Protein AF-A0A843DRE7-F1 (afdb_monomer)

Solvent-accessible surface area (backbone atoms only — not comparable to full-atom values): 26348 Å² total; per-residue (Å²): 127,89,85,71,52,53,59,57,54,50,52,50,54,60,69,71,45,53,73,68,54,54,69,75,36,49,69,57,53,52,53,52,49,54,48,26,52,50,50,49,53,49,52,51,52,50,53,53,47,52,52,50,51,52,51,50,53,49,55,50,49,51,53,52,48,53,53,50,50,52,52,50,51,52,52,50,53,52,49,54,51,50,53,52,51,50,52,51,50,51,52,52,50,50,55,50,51,52,51,51,52,53,50,50,51,52,51,52,53,48,52,51,50,52,52,52,50,51,54,50,50,52,49,53,51,50,52,52,50,50,51,46,53,52,52,51,51,51,52,50,51,53,49,54,52,49,51,53,51,50,52,51,52,48,54,52,50,53,54,52,53,53,56,52,55,59,57,66,70,72,77,81,82,89,76,90,88,88,87,88,81,83,88,87,79,85,85,83,82,86,84,80,80,89,90,91,88,85,72,75,78,65,54,66,58,53,57,55,55,49,54,55,48,52,51,50,52,50,52,51,50,52,52,51,54,53,51,52,51,52,51,51,50,53,50,52,51,50,54,50,49,56,50,50,53,52,51,52,52,52,53,52,51,52,51,52,54,52,50,52,52,50,53,51,50,52,52,50,54,52,51,50,50,54,50,53,49,52,50,52,52,54,48,50,53,49,55,51,52,50,51,50,52,52,53,53,50,53,52,50,54,51,51,50,51,54,49,51,54,49,50,56,51,50,52,55,52,50,53,53,50,51,54,52,50,54,51,51,52,53,52,49,54,52,52,52,51,50,52,53,50,56,50,51,54,51,46,52,52,50,36,55,50,35,72,42,40,55,58,53,50,54,52,50,50,54,52,51,25,69,73,70,75,46,49,68,50,51,79,90,70,52,94,61,79,74,82,69,82,38,39,34,50,58,95,86,24,38,35,46,40,38,64,51,62,52,85,42,74,84,41,45,83,53,36,54,62,52,50,52,54,51,51,66,55,45,52,71,55,44,73,42,88,60,29,42,43,54,35,35,38,36,32,59,71,89,52,53,89,69,50,90,74,52,66,47,81,64,89,78,37,36,33,36,54,42,34,78,92,76,108

Foldseek 3Di:
DPDDQLVNVLVVVCVPQDPVCVVPCVVVSVVSVVVSVVVNVVVVVVVVVVVVVVVVVVVVVVVVVVVVVVVVVVVVVVVVVVVVVVVVVVVVVVVVVVVVVVVVVVVVVVVVVVVVVVVVVVVVVVVVVVVVVVVVVVVVVVVVVVVVVVVVVVVVVVVVVVVVVVVVVVPPPPDDDDDDDDDDDDDDDDDDDDDDPDPPVVPVVVVVVVVVVVVVVVVVVVVVVVVVVVVVVVVVVVVVVVVVVVVVVVVVVVVVVVVVVVVVVVVVVVVVVVVVVVVVVVVVVVVVVVVVVVVVVVVVVVVVVVVVVVVVVVVVVVVVVVVVVVVVVVVVVVVVVVVVVVVVVVQVVQLVCQVCQLVVLLVLVVVVCVVVVWDWADQVRDPAPDGASTWTQDPQAIEGEHEDEANGPVCLLVVQVVVVVVFVVCCRPLVDPRHALEYEYEYAPVSVVNDPDQWDDPPSHIYGYHYSVRD

pLDDT: mean 82.07, std 14.95, range [29.81, 96.06]

Sequence (471 aa):
MNGQSPLSDLFSQISAAGFFKRLFSWKSIKETAARAEAEARNAEAVHAAEMREIAARLSEAESRLRTAELSREEALRAASAREAQETSRYQELYARYSRTADDLVRSRELLASESAEKSALSRQVMELTAGREEMQAACVALKTEAETQEAEARRFRETLALENAERMTALSRIAELSETAEKTAEELRRTRDALAAETEGRRLSAEKYASLKEEFEGLSSQYQEMRETRAVEAEQCRIAVERAESLTAEFSRAAEELQAARESLTAETEGRRIEERKYAELKAEFDERMAELSSAKEVLAAEESVREERNAEYERRVEKLNTLVEQMEADHAKAEERILCEVAEREERLSTAWQRHEKDVAESMKSLAKKHDFIRCDKDEYPNPGTPDNVFLIGGMYTIFDAKSPKNPEDLQNFPLYLKAQAEGMKKYCKHENVRKDAFLVVPASTLEVLTTFMYDLAEYTVYVITPESM

Secondary structure (DSSP, 8-state):
-----HHHHHHHHHHHS-HHHHHH-HHHHHHHHHHHHHHHHHHHHHHHHHHHHHHHHHHHHHHHHHHHHHHHHHHHHHHHHHHHHHHHHHHHHHHHHHHHHHHHHHHHHHHHHHHHHHHHHHHHHHHHHHHHHHHHHHHHHHHHHHHHHHHHHHHHHHHHHHHHHHHTTSSS-SS----------------------SSSTTHHHHHHHHHHHHHHHHHHHHHHHHHHHHHHHHHHHHHHHHHHHHHHHHHHHHHHHHHHHHHHHHHHHHHHHHHHHHHHHHHHHHHHHHHHHHHHHHHHHHHHHHHHHHHHHHHHHHHHHHHHHHHHHHHHHHHHHHHHHHHHHHHHHHHHHHHHHHHHHHHHHHHHHHHTT-EEEPTTT--SSS--SEEEEETTEEEEEEE---SSGGGGGGHHHHHHHHHHHTHHHHTSTTEEEEEEEE--GGGGGG---SEEE-SS-EEEEE-GGG-

Radius of gyration: 84.74 Å; Cα contacts (8 Å, |Δi|>4): 203; chains: 1; bounding box: 164×64×244 Å

Mean predicted aligned error: 21.44 Å

Structure (mmCIF, N/CA/C/O backbone):
data_AF-A0A843DRE7-F1
#
_entry.id   AF-A0A843DRE7-F1
#
loop_
_atom_site.group_PDB
_atom_site.id
_atom_site.type_symbol
_atom_site.label_atom_id
_atom_site.label_alt_id
_atom_site.label_comp_id
_atom_site.label_asym_id
_atom_site.label_entity_id
_atom_site.label_seq_id
_atom_site.pdbx_PDB_ins_code
_atom_site.Cartn_x
_atom_site.Cartn_y
_atom_site.Cartn_z
_atom_site.occupancy
_atom_site.B_iso_or_equiv
_atom_site.auth_seq_id
_atom_site.auth_comp_id
_atom_site.auth_asym_id
_atom_site.auth_atom_id
_atom_site.pdbx_PDB_model_num
ATOM 1 N N . MET A 1 1 ? 23.154 19.621 -40.978 1.00 40.69 1 MET A N 1
ATOM 2 C CA . MET A 1 1 ? 23.942 20.540 -41.827 1.00 40.69 1 MET A CA 1
ATOM 3 C C . MET A 1 1 ? 24.888 19.686 -42.649 1.00 40.69 1 MET A C 1
ATOM 5 O O . MET A 1 1 ? 25.556 18.849 -42.059 1.00 40.69 1 MET A O 1
ATOM 9 N N . ASN A 1 2 ? 24.878 19.814 -43.978 1.00 41.47 2 ASN A N 1
ATOM 10 C CA . ASN A 1 2 ? 25.787 19.066 -44.853 1.00 41.47 2 ASN A CA 1
ATOM 11 C C . ASN A 1 2 ? 27.231 19.443 -44.497 1.00 41.47 2 ASN A C 1
ATOM 13 O O . ASN A 1 2 ? 27.629 20.592 -44.660 1.00 41.47 2 ASN A O 1
ATOM 17 N N . GLY A 1 3 ? 27.960 18.490 -43.920 1.00 50.31 3 GLY A N 1
ATOM 18 C CA . GLY A 1 3 ? 29.259 18.690 -43.285 1.00 50.31 3 GLY A CA 1
ATOM 19 C C . GLY A 1 3 ? 30.415 18.749 -44.274 1.00 50.31 3 GLY A C 1
ATOM 20 O O . GLY A 1 3 ? 31.290 17.890 -44.239 1.00 50.31 3 GLY A O 1
ATOM 21 N N . GLN A 1 4 ? 30.441 19.753 -45.146 1.00 60.38 4 GLN A N 1
ATOM 22 C CA . GLN A 1 4 ? 31.682 20.117 -45.824 1.00 60.38 4 GLN A CA 1
ATOM 23 C C . GLN A 1 4 ? 32.403 21.165 -44.978 1.00 60.38 4 GLN A C 1
ATOM 25 O O . GLN A 1 4 ? 31.851 22.205 -44.626 1.00 60.38 4 GLN A O 1
ATOM 30 N N . SER A 1 5 ? 33.626 20.833 -44.562 1.00 72.75 5 SER A N 1
ATOM 31 C CA . SER A 1 5 ? 34.477 21.745 -43.799 1.00 72.75 5 SER A CA 1
ATOM 32 C C . SER A 1 5 ? 34.755 22.998 -44.644 1.00 72.75 5 SER A C 1
ATOM 34 O O . SER A 1 5 ? 35.104 22.844 -45.815 1.00 72.75 5 SER A O 1
ATOM 36 N N . PRO A 1 6 ? 34.702 24.220 -44.084 1.00 73.31 6 PRO A N 1
ATOM 37 C CA . PRO A 1 6 ? 35.059 25.454 -44.799 1.00 73.31 6 PRO A CA 1
ATOM 38 C C . PRO A 1 6 ? 36.449 25.386 -45.454 1.00 73.31 6 PRO A C 1
ATOM 40 O O . PRO A 1 6 ? 36.712 25.986 -46.496 1.00 73.31 6 PRO A O 1
ATOM 43 N N . LEU A 1 7 ? 37.350 24.596 -44.859 1.00 75.00 7 LEU A N 1
ATOM 44 C CA . LEU A 1 7 ? 38.666 24.305 -45.417 1.00 75.00 7 LEU A CA 1
ATOM 45 C C . LEU A 1 7 ? 38.584 23.381 -46.638 1.00 75.00 7 LEU A C 1
ATOM 47 O O . LEU A 1 7 ? 39.316 23.590 -47.599 1.00 75.00 7 LEU A O 1
ATOM 51 N N . SER A 1 8 ? 37.687 22.394 -46.636 1.00 78.88 8 SER A N 1
ATOM 52 C CA . SER A 1 8 ? 37.442 21.506 -47.781 1.00 78.88 8 SER A CA 1
ATOM 53 C C . SER A 1 8 ? 36.943 22.285 -49.002 1.00 78.88 8 SER A C 1
ATOM 55 O O . SER A 1 8 ? 37.434 22.061 -50.111 1.00 78.88 8 SER A O 1
ATOM 57 N N . ASP A 1 9 ? 36.075 23.277 -48.797 1.00 78.25 9 ASP A N 1
ATOM 58 C CA . ASP A 1 9 ? 35.589 24.156 -49.866 1.00 78.25 9 ASP A CA 1
ATOM 59 C C . ASP A 1 9 ? 36.684 25.094 -50.385 1.00 78.25 9 ASP A C 1
ATOM 61 O O . ASP A 1 9 ? 36.836 25.270 -51.597 1.00 78.25 9 ASP A O 1
ATOM 65 N N . LEU A 1 10 ? 37.511 25.647 -49.490 1.00 78.75 10 LEU A N 1
ATOM 66 C CA . LEU A 1 10 ? 38.686 26.435 -49.863 1.00 78.75 10 LEU A CA 1
ATOM 67 C C . LEU A 1 10 ? 39.677 25.607 -50.695 1.00 78.75 10 LEU A C 1
ATOM 69 O O . LEU A 1 10 ? 40.128 26.060 -51.750 1.00 78.75 10 LEU A O 1
ATOM 73 N N . PHE A 1 11 ? 40.016 24.396 -50.244 1.00 79.56 11 PHE A N 1
ATOM 74 C CA . PHE A 1 11 ? 40.925 23.502 -50.962 1.00 79.56 11 PHE A CA 1
ATOM 75 C C . PHE A 1 11 ? 40.350 23.100 -52.321 1.00 79.56 11 PHE A C 1
ATOM 77 O O . PHE A 1 11 ? 41.080 23.108 -53.316 1.00 79.56 11 PHE A O 1
ATOM 84 N N . SER A 1 12 ? 39.040 22.865 -52.399 1.00 81.25 12 SER A N 1
ATOM 85 C CA . SER A 1 12 ? 38.340 22.593 -53.654 1.00 81.25 12 SER A CA 1
ATOM 86 C C . SER A 1 12 ? 38.408 23.792 -54.612 1.00 81.25 12 SER A C 1
ATOM 88 O O . SER A 1 12 ? 38.808 23.631 -55.765 1.00 81.25 12 SER A O 1
ATOM 90 N N . GLN A 1 13 ? 38.157 25.018 -54.140 1.00 77.88 13 GLN A N 1
ATOM 91 C CA . GLN A 1 13 ? 38.256 26.240 -54.955 1.00 77.88 13 GLN A CA 1
ATOM 92 C C . GLN A 1 13 ? 39.686 26.535 -55.433 1.00 77.88 13 GLN A C 1
ATOM 94 O O . GLN A 1 13 ? 39.889 26.933 -56.584 1.00 77.88 13 GLN A O 1
ATOM 99 N N . ILE A 1 14 ? 40.691 26.324 -54.576 1.00 77.62 14 ILE A N 1
ATOM 100 C CA . ILE A 1 14 ? 42.107 26.480 -54.940 1.00 77.62 14 ILE A CA 1
ATOM 101 C C . ILE A 1 14 ? 42.508 25.423 -55.972 1.00 77.62 14 ILE A C 1
ATOM 103 O O . ILE A 1 14 ? 43.221 25.744 -56.926 1.00 77.62 14 ILE A O 1
ATOM 107 N N . SER A 1 15 ? 42.044 24.180 -55.809 1.00 78.00 15 SER A N 1
ATOM 108 C CA . SER A 1 15 ? 42.340 23.081 -56.731 1.00 78.00 15 SER A CA 1
ATOM 109 C C . SER A 1 15 ? 41.745 23.313 -58.127 1.00 78.00 15 SER A C 1
ATOM 111 O O . SER A 1 15 ? 42.427 23.041 -59.118 1.00 78.00 15 SER A O 1
ATOM 113 N N . ALA A 1 16 ? 40.556 23.924 -58.202 1.00 80.62 16 ALA A N 1
ATOM 114 C CA . ALA A 1 16 ? 39.829 24.222 -59.437 1.00 80.62 16 ALA A CA 1
ATOM 115 C C . ALA A 1 16 ? 40.305 25.493 -60.177 1.00 80.62 16 ALA A C 1
ATOM 117 O O . ALA A 1 16 ? 40.002 25.683 -61.355 1.00 80.62 16 ALA A O 1
ATOM 118 N N . ALA A 1 17 ? 41.055 26.393 -59.531 1.00 76.50 17 ALA A N 1
ATOM 119 C CA . ALA A 1 17 ? 41.564 27.603 -60.183 1.00 76.50 17 ALA A CA 1
ATOM 120 C C . ALA A 1 17 ? 42.747 27.286 -61.128 1.00 76.50 17 ALA A C 1
ATOM 122 O O . ALA A 1 17 ? 43.699 26.634 -60.729 1.00 76.50 17 ALA A O 1
ATOM 123 N N . GLY A 1 18 ? 42.771 27.759 -62.378 1.00 77.06 18 GLY A N 1
ATOM 124 C CA . GLY A 1 18 ? 43.922 27.545 -63.285 1.00 77.06 18 GLY A CA 1
ATOM 125 C C . GLY A 1 18 ? 45.233 28.217 -62.819 1.00 77.06 18 GLY A C 1
ATOM 126 O O . GLY A 1 18 ? 45.206 29.106 -61.969 1.00 77.06 18 GLY A O 1
ATOM 127 N N . PHE A 1 19 ? 46.385 27.833 -63.394 1.00 72.50 19 PHE A N 1
ATOM 128 C CA . PHE A 1 19 ? 47.730 28.327 -63.019 1.00 72.50 19 PHE A CA 1
ATOM 129 C C . PHE A 1 19 ? 47.825 29.863 -62.950 1.00 72.50 19 PHE A C 1
ATOM 131 O O . PHE A 1 19 ? 48.204 30.415 -61.919 1.00 72.50 19 PHE A O 1
ATOM 138 N N . PHE A 1 20 ? 47.383 30.571 -63.993 1.00 66.19 20 PHE A N 1
ATOM 139 C CA . PHE A 1 20 ? 47.401 32.040 -64.025 1.00 66.19 20 PHE A CA 1
ATOM 140 C C . PHE A 1 20 ? 46.441 32.676 -63.009 1.00 66.19 20 PHE A C 1
ATOM 142 O O . PHE A 1 20 ? 46.757 33.703 -62.411 1.00 66.19 20 PHE A O 1
ATOM 149 N N . LYS A 1 21 ? 45.295 32.038 -62.739 1.00 68.69 21 LYS A N 1
ATOM 150 C CA . LYS A 1 21 ? 44.348 32.496 -61.714 1.00 68.69 21 LYS A CA 1
ATOM 151 C C . LYS A 1 21 ? 44.947 32.314 -60.317 1.00 68.69 21 LYS A C 1
ATOM 153 O O . LYS A 1 21 ? 44.803 33.205 -59.491 1.00 68.69 21 LYS A O 1
ATOM 158 N N . ARG A 1 22 ? 45.703 31.245 -60.057 1.00 68.81 22 ARG A N 1
ATOM 159 C CA . ARG A 1 22 ? 46.454 31.084 -58.798 1.00 68.81 22 ARG A CA 1
ATOM 160 C C . ARG A 1 22 ? 47.589 32.108 -58.657 1.00 68.81 22 ARG A C 1
ATOM 162 O O . ARG A 1 22 ? 47.762 32.650 -57.569 1.00 68.81 22 ARG A O 1
ATOM 169 N N . LEU A 1 23 ? 48.298 32.425 -59.747 1.00 68.56 23 LEU A N 1
ATOM 170 C CA . LEU A 1 23 ? 49.434 33.359 -59.743 1.00 68.56 23 LEU A CA 1
ATOM 171 C C . LEU A 1 23 ? 49.019 34.822 -59.490 1.00 68.56 23 LEU A C 1
ATOM 173 O O . LEU A 1 23 ? 49.674 35.525 -58.726 1.00 68.56 23 LEU A O 1
ATOM 177 N N . PHE A 1 24 ? 47.919 35.278 -60.103 1.00 67.12 24 PHE A N 1
ATOM 178 C CA . PHE A 1 24 ? 47.483 36.683 -60.039 1.00 67.12 24 PHE A CA 1
ATOM 179 C C . PHE A 1 24 ? 46.348 36.954 -59.039 1.00 67.12 24 PHE A C 1
ATOM 181 O O . PHE A 1 24 ? 46.117 38.106 -58.677 1.00 67.12 24 PHE A O 1
ATOM 188 N N . SER A 1 25 ? 45.673 35.918 -58.529 1.00 74.88 25 SER A N 1
ATOM 189 C CA . SER A 1 25 ? 44.583 36.063 -57.541 1.00 74.88 25 SER A CA 1
ATOM 190 C C . SER A 1 25 ? 45.032 35.766 -56.110 1.00 74.88 25 SER A C 1
ATOM 192 O O . SER A 1 25 ? 44.192 35.509 -55.251 1.00 74.88 25 SER A O 1
ATOM 194 N N . TRP A 1 26 ? 46.338 35.804 -55.823 1.00 76.44 26 TRP A N 1
ATOM 195 C CA . TRP A 1 26 ? 46.890 35.477 -54.501 1.00 76.44 26 TRP A CA 1
ATOM 196 C C . TRP A 1 26 ? 46.241 36.275 -53.363 1.00 76.44 26 TRP A C 1
ATOM 198 O O . TRP A 1 26 ? 45.973 35.738 -52.291 1.00 76.44 26 TRP A O 1
ATOM 208 N N . LYS A 1 27 ? 45.898 37.544 -53.620 1.00 79.38 27 LYS A N 1
ATOM 209 C CA . LYS A 1 27 ? 45.157 38.383 -52.672 1.00 79.38 27 LYS A CA 1
ATOM 210 C C . LYS A 1 27 ? 43.762 37.818 -52.366 1.00 79.38 27 LYS A C 1
ATOM 212 O O . LYS A 1 27 ? 43.400 37.714 -51.201 1.00 79.38 27 LYS A O 1
ATOM 217 N N . SER A 1 28 ? 43.028 37.380 -53.391 1.00 79.69 28 SER A N 1
ATOM 218 C CA . SER A 1 28 ? 41.707 36.758 -53.234 1.00 79.69 28 SER A CA 1
ATOM 219 C C . SER A 1 28 ? 41.796 35.406 -52.528 1.00 79.69 28 SER A C 1
ATOM 221 O O . SER A 1 28 ? 40.985 35.148 -51.652 1.00 79.69 28 SER A O 1
ATOM 223 N N . ILE A 1 29 ? 42.793 34.574 -52.843 1.00 81.00 29 ILE A N 1
ATOM 224 C CA . ILE A 1 29 ? 42.997 33.284 -52.164 1.00 81.00 29 ILE A CA 1
ATOM 225 C C . ILE A 1 29 ? 43.317 33.505 -50.681 1.00 81.00 29 ILE A C 1
ATOM 227 O O . ILE A 1 29 ? 42.772 32.810 -49.830 1.00 81.00 29 ILE A O 1
ATOM 231 N N . LYS A 1 30 ? 44.145 34.505 -50.357 1.00 82.94 30 LYS A N 1
ATOM 232 C CA . LYS A 1 30 ? 44.465 34.870 -48.972 1.00 82.94 30 LYS A CA 1
ATOM 233 C C . LYS A 1 30 ? 43.234 35.371 -48.209 1.00 82.94 30 LYS A C 1
ATOM 235 O O . LYS A 1 30 ? 43.061 35.025 -47.047 1.00 82.94 30 LYS A O 1
ATOM 240 N N . GLU A 1 31 ? 42.371 36.151 -48.858 1.00 83.88 31 GLU A N 1
ATOM 241 C CA . GLU A 1 31 ? 41.104 36.610 -48.276 1.00 83.88 31 GLU A CA 1
ATOM 242 C C . GLU A 1 31 ? 40.096 35.466 -48.079 1.00 83.88 31 GLU A C 1
ATOM 244 O O . GLU A 1 31 ? 39.418 35.436 -47.053 1.00 83.88 31 GLU A O 1
ATOM 249 N N . THR A 1 32 ? 40.002 34.515 -49.014 1.00 82.75 32 THR A N 1
ATOM 250 C CA . THR A 1 32 ? 39.145 33.326 -48.861 1.00 82.75 32 THR A CA 1
ATOM 251 C C . THR A 1 32 ? 39.691 32.387 -47.784 1.00 82.75 32 THR A C 1
ATOM 253 O O . THR A 1 32 ? 38.917 31.866 -46.991 1.00 82.75 32 THR A O 1
ATOM 256 N N . ALA A 1 33 ? 41.014 32.222 -47.686 1.00 81.50 33 ALA A N 1
ATOM 257 C CA . ALA A 1 33 ? 41.645 31.430 -46.632 1.00 81.50 33 ALA A CA 1
ATOM 258 C C . ALA A 1 33 ? 41.428 32.042 -45.244 1.00 81.50 33 ALA A C 1
ATOM 260 O O . ALA A 1 33 ? 41.051 31.334 -44.317 1.00 81.50 33 ALA A O 1
ATOM 261 N N . ALA A 1 34 ? 41.577 33.364 -45.116 1.00 84.00 34 ALA A N 1
ATOM 262 C CA . ALA A 1 34 ? 41.282 34.070 -43.872 1.00 84.00 34 ALA A CA 1
ATOM 263 C C . ALA A 1 34 ? 39.797 33.958 -43.478 1.00 84.00 34 ALA A C 1
ATOM 265 O O . ALA A 1 34 ? 39.488 33.847 -42.294 1.00 84.00 34 ALA A O 1
ATOM 266 N N . ARG A 1 35 ? 38.876 33.950 -44.456 1.00 85.12 35 ARG A N 1
ATOM 267 C CA . ARG A 1 35 ? 37.446 33.695 -44.214 1.00 85.12 35 ARG A CA 1
ATOM 268 C C . ARG A 1 35 ? 37.181 32.264 -43.756 1.00 85.12 35 ARG A C 1
ATOM 270 O O . ARG A 1 35 ? 36.527 32.094 -42.738 1.00 85.12 35 ARG A O 1
ATOM 277 N N . ALA A 1 36 ? 37.742 31.264 -44.431 1.00 83.19 36 ALA A N 1
ATOM 278 C CA . ALA A 1 36 ? 37.592 29.862 -44.043 1.00 83.19 36 ALA A CA 1
ATOM 279 C C . ALA A 1 36 ? 38.189 29.576 -42.651 1.00 83.19 36 ALA A C 1
ATOM 281 O O . ALA A 1 36 ? 37.601 28.838 -41.867 1.00 83.19 36 ALA A O 1
ATOM 282 N N . GLU A 1 37 ? 39.324 30.194 -42.306 1.00 84.75 37 GLU A N 1
ATOM 283 C CA . GLU A 1 37 ? 39.921 30.108 -40.966 1.00 84.75 37 GLU A CA 1
ATOM 284 C C . GLU A 1 37 ? 39.039 30.786 -39.905 1.00 84.75 37 GLU A C 1
ATOM 286 O O . GLU A 1 37 ? 38.864 30.251 -38.810 1.00 84.75 37 GLU A O 1
ATOM 291 N N . ALA A 1 38 ? 38.450 31.945 -40.218 1.00 85.56 38 ALA A N 1
ATOM 292 C CA . ALA A 1 38 ? 37.508 32.618 -39.328 1.00 85.56 38 ALA A CA 1
ATOM 293 C C . ALA A 1 38 ? 36.217 31.805 -39.133 1.00 85.56 38 ALA A C 1
ATOM 295 O O . ALA A 1 38 ? 35.729 31.703 -38.010 1.00 85.56 38 ALA A O 1
ATOM 296 N N . GLU A 1 39 ? 35.692 31.189 -40.193 1.00 87.19 39 GLU A N 1
ATOM 297 C CA . GLU A 1 39 ? 34.522 30.307 -40.146 1.00 87.19 39 GLU A CA 1
ATOM 298 C C . GLU A 1 39 ? 34.804 29.027 -39.356 1.00 87.19 39 GLU A C 1
ATOM 300 O O . GLU A 1 39 ? 33.990 28.651 -38.517 1.00 87.19 39 GLU A O 1
ATOM 305 N N . ALA A 1 40 ? 35.972 28.404 -39.540 1.00 83.44 40 ALA A N 1
ATOM 306 C CA . ALA A 1 40 ? 36.390 27.239 -38.763 1.00 83.44 40 ALA A CA 1
ATOM 307 C C . ALA A 1 40 ? 36.541 27.574 -37.270 1.00 83.44 40 ALA A C 1
ATOM 309 O O . ALA A 1 40 ? 35.986 26.874 -36.428 1.00 83.44 40 ALA A O 1
ATOM 310 N N . ARG A 1 41 ? 37.198 28.694 -36.932 1.00 87.06 41 ARG A N 1
ATOM 311 C CA . ARG A 1 41 ? 37.290 29.168 -35.538 1.00 87.06 41 ARG A CA 1
ATOM 312 C C . ARG A 1 41 ? 35.925 29.486 -34.939 1.00 87.06 41 ARG A C 1
ATOM 314 O O . ARG A 1 41 ? 35.706 29.235 -33.758 1.00 87.06 41 ARG A O 1
ATOM 321 N N . ASN A 1 42 ? 35.013 30.048 -35.729 1.00 88.19 42 ASN A N 1
ATOM 322 C CA . ASN A 1 42 ? 33.659 30.330 -35.269 1.00 88.19 42 ASN A CA 1
ATOM 323 C C . ASN A 1 42 ? 32.874 29.030 -35.035 1.00 88.19 42 ASN A C 1
ATOM 325 O O . ASN A 1 42 ? 32.217 28.898 -34.009 1.00 88.19 42 ASN A O 1
ATOM 329 N N . ALA A 1 43 ? 32.997 28.042 -35.925 1.00 85.81 43 ALA A N 1
ATOM 330 C CA . ALA A 1 43 ? 32.388 26.724 -35.756 1.00 85.81 43 ALA A CA 1
ATOM 331 C C . ALA A 1 43 ? 32.937 25.990 -34.519 1.00 85.81 43 ALA A C 1
ATOM 333 O O . ALA A 1 43 ? 32.161 25.445 -33.738 1.00 85.81 43 ALA A O 1
ATOM 334 N N . GLU A 1 44 ? 34.251 26.042 -34.281 1.00 86.69 44 GLU A N 1
ATOM 335 C CA . GLU A 1 44 ? 34.872 25.516 -33.058 1.00 86.69 44 GLU A CA 1
ATOM 336 C C . GLU A 1 44 ? 34.375 26.246 -31.805 1.00 86.69 44 GLU A C 1
ATOM 338 O O . GLU A 1 44 ? 34.090 25.608 -30.794 1.00 86.69 44 GLU A O 1
ATOM 343 N N . ALA A 1 45 ? 34.231 27.573 -31.857 1.00 89.25 45 ALA A N 1
ATOM 344 C CA . ALA A 1 45 ? 33.708 28.355 -30.742 1.00 89.25 45 ALA A CA 1
ATOM 345 C C . ALA A 1 45 ? 32.237 28.025 -30.439 1.00 89.25 45 ALA A C 1
ATOM 347 O O . ALA A 1 45 ? 31.877 27.915 -29.266 1.00 89.25 45 ALA A O 1
ATOM 348 N N . VAL A 1 46 ? 31.411 27.827 -31.474 1.00 89.19 46 VAL A N 1
ATOM 349 C CA . VAL A 1 46 ? 30.009 27.400 -31.348 1.00 89.19 46 VAL A CA 1
ATOM 350 C C . VAL A 1 46 ? 29.935 25.996 -30.756 1.00 89.19 46 VAL A C 1
ATOM 352 O O . VAL A 1 46 ? 29.291 25.817 -29.729 1.00 89.19 46 VAL A O 1
ATOM 355 N N . HIS A 1 47 ? 30.674 25.030 -31.302 1.00 88.19 47 HIS A N 1
ATOM 356 C CA . HIS A 1 47 ? 30.703 23.667 -30.769 1.00 88.19 47 HIS A CA 1
ATOM 357 C C . HIS A 1 47 ? 31.238 23.632 -29.326 1.00 88.19 47 HIS A C 1
ATOM 359 O O . HIS A 1 47 ? 30.732 22.905 -28.473 1.00 88.19 47 HIS A O 1
ATOM 365 N N . ALA A 1 48 ? 32.253 24.436 -29.000 1.00 91.00 48 ALA A N 1
ATOM 366 C CA . ALA A 1 48 ? 32.753 24.551 -27.632 1.00 91.00 48 ALA A CA 1
ATOM 367 C C . ALA A 1 48 ? 31.719 25.184 -26.686 1.00 91.00 48 ALA A C 1
ATOM 369 O O . ALA A 1 48 ? 31.665 24.812 -25.513 1.00 91.00 48 ALA A O 1
ATOM 370 N N . ALA A 1 49 ? 30.908 26.131 -27.164 1.00 91.62 49 ALA A N 1
ATOM 371 C CA . ALA A 1 49 ? 29.809 26.705 -26.393 1.00 91.62 49 ALA A CA 1
ATOM 372 C C . ALA A 1 49 ? 28.688 25.680 -26.164 1.00 91.62 49 ALA A C 1
ATOM 374 O O . ALA A 1 49 ? 28.254 25.521 -25.025 1.00 91.62 49 ALA A O 1
ATOM 375 N N . GLU A 1 50 ? 28.301 24.926 -27.195 1.00 92.00 50 GLU A N 1
ATOM 376 C CA . GLU A 1 50 ? 27.318 23.840 -27.099 1.00 92.00 50 GLU A CA 1
ATOM 377 C C . GLU A 1 50 ? 27.776 22.752 -26.120 1.00 92.00 50 GLU A C 1
ATOM 379 O O . GLU A 1 50 ? 27.022 22.354 -25.235 1.00 92.00 50 GLU A O 1
ATOM 384 N N . MET A 1 51 ? 29.043 22.329 -26.187 1.00 90.62 51 MET A N 1
ATOM 385 C CA . MET A 1 51 ? 29.597 21.349 -25.245 1.00 90.62 51 MET A CA 1
ATOM 386 C C . MET A 1 51 ? 29.615 21.866 -23.802 1.00 90.62 51 MET A C 1
ATOM 388 O O . MET A 1 51 ? 29.345 21.101 -22.875 1.00 90.62 51 MET A O 1
ATOM 392 N N . ARG A 1 52 ? 29.895 23.160 -23.587 1.00 94.00 52 ARG A N 1
ATOM 393 C CA . ARG A 1 52 ? 29.791 23.775 -22.251 1.00 94.00 52 ARG A CA 1
ATOM 394 C C . ARG A 1 52 ? 28.348 23.817 -21.760 1.00 94.00 52 ARG A C 1
ATOM 396 O O . ARG A 1 52 ? 28.116 23.568 -20.581 1.00 94.00 52 ARG A O 1
ATOM 403 N N . GLU A 1 53 ? 27.393 24.113 -22.636 1.00 93.88 53 GLU A N 1
ATOM 404 C CA . GLU A 1 53 ? 25.972 24.120 -22.291 1.00 93.88 53 GLU A CA 1
ATOM 405 C C . GLU A 1 53 ? 25.473 22.714 -21.938 1.00 93.88 53 GLU A C 1
ATOM 407 O O . GLU A 1 53 ? 24.806 22.537 -20.919 1.00 93.88 53 GLU A O 1
ATOM 412 N N . ILE A 1 54 ? 25.848 21.700 -22.721 1.00 91.44 54 ILE A N 1
ATOM 413 C CA . ILE A 1 54 ? 25.532 20.297 -22.430 1.00 91.44 54 ILE A CA 1
ATOM 414 C C . ILE A 1 54 ? 26.138 19.888 -21.085 1.00 91.44 54 ILE A C 1
ATOM 416 O O . ILE A 1 54 ? 25.428 19.337 -20.247 1.00 91.44 54 ILE A O 1
ATOM 420 N N . ALA A 1 55 ? 27.410 20.210 -20.833 1.00 92.56 55 ALA A N 1
ATOM 421 C CA . ALA A 1 55 ? 28.059 19.917 -19.555 1.00 92.56 55 ALA A CA 1
ATOM 422 C C . ALA A 1 55 ? 27.366 20.618 -18.371 1.00 92.56 55 ALA A C 1
ATOM 424 O O . ALA A 1 55 ? 27.199 20.016 -17.310 1.00 92.56 55 ALA A O 1
ATOM 425 N N . ALA A 1 56 ? 26.915 21.864 -18.550 1.00 93.81 56 ALA A N 1
ATOM 426 C CA . ALA A 1 56 ? 26.162 22.593 -17.531 1.00 93.81 56 ALA A CA 1
ATOM 427 C C . ALA A 1 56 ? 24.803 21.936 -17.244 1.00 93.81 56 ALA A C 1
ATOM 429 O O . ALA A 1 56 ? 24.462 21.728 -16.080 1.00 93.81 56 ALA A O 1
ATOM 430 N N . ARG A 1 57 ? 24.061 21.539 -18.287 1.00 94.12 57 ARG A N 1
ATOM 431 C CA . ARG A 1 57 ? 22.786 20.815 -18.146 1.00 94.12 57 ARG A CA 1
ATOM 432 C C . ARG A 1 57 ? 22.967 19.465 -17.455 1.00 94.12 57 ARG A C 1
ATOM 434 O O . ARG A 1 57 ? 22.127 19.081 -16.647 1.00 94.12 57 ARG A O 1
ATOM 441 N N . LEU A 1 58 ? 24.057 18.759 -17.751 1.00 92.69 58 LEU A N 1
ATOM 442 C CA . LEU A 1 58 ? 24.360 17.461 -17.150 1.00 92.69 58 LEU A CA 1
ATOM 443 C C . LEU A 1 58 ? 24.698 17.608 -15.659 1.00 92.69 58 LEU A C 1
ATOM 445 O O . LEU A 1 58 ? 24.129 16.903 -14.833 1.00 92.69 58 LEU A O 1
ATOM 449 N N . SER A 1 59 ? 25.515 18.605 -15.305 1.00 94.38 59 SER A N 1
ATOM 450 C CA . SER A 1 59 ? 25.806 18.969 -13.910 1.00 94.38 59 SER A CA 1
ATOM 451 C C . SER A 1 59 ? 24.541 19.368 -13.133 1.00 94.38 59 SER A C 1
ATOM 453 O O . SER A 1 59 ? 24.322 18.936 -11.999 1.00 94.38 59 SER A O 1
ATOM 455 N N . GLU A 1 60 ? 23.647 20.141 -13.757 1.00 94.81 60 GLU A N 1
ATOM 456 C CA . GLU A 1 60 ? 22.364 20.492 -13.151 1.00 94.81 60 GLU A CA 1
ATOM 457 C C . GLU A 1 60 ? 21.480 19.253 -12.938 1.00 94.81 60 GLU A C 1
ATOM 459 O O . GLU A 1 60 ? 20.923 19.078 -11.851 1.00 94.81 60 GLU A O 1
ATOM 464 N N . ALA A 1 61 ? 21.386 18.365 -13.931 1.00 90.88 61 ALA A N 1
ATOM 465 C CA . ALA A 1 61 ? 20.633 17.120 -13.826 1.00 90.88 61 ALA A CA 1
ATOM 466 C C . ALA A 1 61 ? 21.174 16.212 -12.709 1.00 90.88 61 ALA A C 1
ATOM 468 O O . ALA A 1 61 ? 20.387 15.690 -11.919 1.00 90.88 61 ALA A O 1
ATOM 469 N N . GLU A 1 62 ? 22.497 16.089 -12.574 1.00 93.81 62 GLU A N 1
ATOM 470 C CA . GLU A 1 62 ? 23.131 15.355 -11.473 1.00 93.81 62 GLU A CA 1
ATOM 471 C C . GLU A 1 62 ? 22.794 15.961 -10.106 1.00 93.81 62 GLU A C 1
ATOM 473 O O . GLU A 1 62 ? 22.491 15.233 -9.160 1.00 93.81 62 GLU A O 1
ATOM 478 N N . SER A 1 63 ? 22.791 17.292 -9.985 1.00 94.25 63 SER A N 1
ATOM 479 C CA . SER A 1 63 ? 22.416 17.961 -8.731 1.00 94.25 63 SER A CA 1
ATOM 480 C C . SER A 1 63 ? 20.950 17.701 -8.350 1.00 94.25 63 SER A C 1
ATOM 482 O O . SER A 1 63 ? 20.634 17.432 -7.185 1.00 94.25 63 SER A O 1
ATOM 484 N N . ARG A 1 64 ? 20.047 17.698 -9.340 1.00 93.81 64 ARG A N 1
ATOM 485 C CA . ARG A 1 64 ? 18.625 17.376 -9.152 1.00 93.81 64 ARG A CA 1
ATOM 486 C C . ARG A 1 64 ? 18.433 15.912 -8.775 1.00 93.81 64 ARG A C 1
ATOM 488 O O . ARG A 1 64 ? 17.630 15.615 -7.898 1.00 93.81 64 ARG A O 1
ATOM 495 N N . LEU A 1 65 ? 19.197 15.007 -9.382 1.00 92.00 65 LEU A N 1
ATOM 496 C CA . LEU A 1 65 ? 19.154 13.591 -9.035 1.00 92.00 65 LEU A CA 1
ATOM 497 C C . LEU A 1 65 ? 19.611 13.361 -7.590 1.00 92.00 65 LEU A C 1
ATOM 499 O O . LEU A 1 65 ? 18.888 12.733 -6.825 1.00 92.00 65 LEU A O 1
ATOM 503 N N . ARG A 1 66 ? 20.736 13.956 -7.172 1.00 94.00 66 ARG A N 1
ATOM 504 C CA . ARG A 1 66 ? 21.240 13.831 -5.790 1.00 94.00 66 ARG A CA 1
ATOM 505 C C . ARG A 1 66 ? 20.259 14.368 -4.749 1.00 94.00 66 ARG A C 1
ATOM 507 O O . ARG A 1 66 ? 20.079 13.769 -3.693 1.00 94.00 66 ARG A O 1
ATOM 514 N N . THR A 1 67 ? 19.617 15.501 -5.031 1.00 93.50 67 THR A N 1
ATOM 515 C CA . THR A 1 67 ? 18.598 16.073 -4.132 1.00 93.50 67 THR A CA 1
ATOM 516 C C . THR A 1 67 ? 17.332 15.214 -4.085 1.00 93.50 67 THR A C 1
ATOM 518 O O . THR A 1 67 ? 16.776 15.003 -3.006 1.00 93.50 67 THR A O 1
ATOM 521 N N . ALA A 1 68 ? 16.915 14.641 -5.217 1.00 90.31 68 ALA A N 1
ATOM 522 C CA . ALA A 1 68 ? 15.826 13.670 -5.265 1.00 90.31 68 ALA A CA 1
ATOM 523 C C . ALA A 1 68 ? 16.159 12.389 -4.476 1.00 90.31 68 ALA A C 1
ATOM 525 O O . ALA A 1 68 ? 15.319 11.913 -3.717 1.00 90.31 68 ALA A O 1
ATOM 526 N N . GLU A 1 69 ? 17.382 11.866 -4.579 1.00 91.94 69 GLU A N 1
ATOM 527 C CA . GLU A 1 69 ? 17.839 10.693 -3.821 1.00 91.94 69 GLU A CA 1
ATOM 528 C C . GLU A 1 69 ? 17.850 10.949 -2.311 1.00 91.94 69 GLU A C 1
ATOM 530 O O . GLU A 1 69 ? 17.306 10.147 -1.552 1.00 91.94 69 GLU A O 1
ATOM 535 N N . LEU A 1 70 ? 18.372 12.102 -1.877 1.00 94.06 70 LEU A N 1
ATOM 536 C CA . LEU A 1 70 ? 18.340 12.520 -0.471 1.00 94.06 70 LEU A CA 1
ATOM 537 C C . LEU A 1 70 ? 16.905 12.616 0.061 1.00 94.06 70 LEU A C 1
ATOM 539 O O . LEU A 1 70 ? 16.595 12.034 1.099 1.00 94.06 70 LEU A O 1
ATOM 543 N N . SER A 1 71 ? 16.005 13.280 -0.673 1.00 91.12 71 SER A N 1
ATOM 544 C CA . SER A 1 71 ? 14.598 13.382 -0.256 1.00 91.12 71 SER A CA 1
ATOM 545 C C . SER A 1 71 ? 13.892 12.021 -0.222 1.00 91.12 71 SER A C 1
ATOM 547 O O . SER A 1 71 ? 13.077 11.765 0.666 1.00 91.12 71 SER A O 1
ATOM 549 N N . ARG A 1 72 ? 14.236 11.108 -1.141 1.00 91.75 72 ARG A N 1
ATOM 550 C CA . ARG A 1 72 ? 13.734 9.731 -1.139 1.00 91.75 72 ARG A CA 1
ATOM 551 C C . ARG A 1 72 ? 14.222 8.962 0.086 1.00 91.75 72 ARG A C 1
ATOM 553 O O . ARG A 1 72 ? 13.416 8.268 0.701 1.00 91.75 72 ARG A O 1
ATOM 560 N N . GLU A 1 73 ? 15.498 9.068 0.452 1.00 91.81 73 GLU A N 1
ATOM 561 C CA . GLU A 1 73 ? 16.028 8.435 1.667 1.00 91.81 73 GLU A CA 1
ATOM 562 C C . GLU A 1 73 ? 15.357 8.968 2.934 1.00 91.81 73 GLU A C 1
ATOM 564 O O . GLU A 1 73 ? 14.993 8.189 3.816 1.00 91.81 73 GLU A O 1
ATOM 569 N N . GLU A 1 74 ? 15.164 10.283 3.028 1.00 92.69 74 GLU A N 1
ATOM 570 C CA . GLU A 1 74 ? 14.464 10.909 4.151 1.00 92.69 74 GLU A CA 1
ATOM 571 C C . GLU A 1 74 ? 13.011 10.434 4.246 1.00 92.69 74 GLU A C 1
ATOM 573 O O . GLU A 1 74 ? 12.555 10.074 5.334 1.00 92.69 74 GLU A O 1
ATOM 578 N N . ALA A 1 75 ? 12.305 10.346 3.115 1.00 90.69 75 ALA A N 1
ATOM 579 C CA . ALA A 1 75 ? 10.953 9.798 3.063 1.00 90.69 75 ALA A CA 1
ATOM 580 C C . ALA A 1 75 ? 10.910 8.328 3.511 1.00 90.69 75 ALA A C 1
ATOM 582 O O . ALA A 1 75 ? 10.005 7.938 4.249 1.00 90.69 75 ALA A O 1
ATOM 583 N N . LEU A 1 76 ? 11.906 7.522 3.126 1.00 90.50 76 LEU A N 1
ATOM 584 C CA . LEU A 1 76 ? 12.009 6.116 3.525 1.00 90.50 76 LEU A CA 1
ATOM 585 C C . LEU A 1 76 ? 12.281 5.969 5.029 1.00 90.50 76 LEU A C 1
ATOM 587 O O . LEU A 1 76 ? 11.621 5.175 5.700 1.00 90.50 76 LEU A O 1
ATOM 591 N N . ARG A 1 77 ? 13.192 6.780 5.586 1.00 91.56 77 ARG A N 1
ATOM 592 C CA . ARG A 1 77 ? 13.436 6.830 7.037 1.00 91.56 77 ARG A CA 1
ATOM 593 C C . ARG A 1 77 ? 12.173 7.252 7.787 1.00 91.56 77 ARG A C 1
ATOM 595 O O . ARG A 1 77 ? 11.801 6.598 8.759 1.00 91.56 77 ARG A O 1
ATOM 602 N N . ALA A 1 78 ? 11.471 8.281 7.312 1.00 90.06 78 ALA A N 1
ATOM 603 C CA . ALA A 1 78 ? 10.219 8.735 7.912 1.00 90.06 78 ALA A CA 1
ATOM 604 C C . ALA A 1 78 ? 9.119 7.660 7.860 1.00 90.06 78 ALA A C 1
ATOM 606 O O . ALA A 1 78 ? 8.401 7.480 8.843 1.00 90.06 78 ALA A O 1
ATOM 607 N N . ALA A 1 79 ? 9.008 6.918 6.755 1.00 88.25 79 ALA A N 1
ATOM 608 C CA . ALA A 1 79 ? 8.075 5.800 6.630 1.00 88.25 79 ALA A CA 1
ATOM 609 C C . ALA A 1 79 ? 8.398 4.679 7.632 1.00 88.25 79 ALA A C 1
ATOM 611 O O . ALA A 1 79 ? 7.518 4.283 8.391 1.00 88.25 79 ALA A O 1
ATOM 612 N N . SER A 1 80 ? 9.666 4.258 7.728 1.00 89.12 80 SER A N 1
ATOM 613 C CA . SER A 1 80 ? 10.082 3.236 8.703 1.00 89.12 80 SER A CA 1
ATOM 614 C C . SER A 1 80 ? 9.845 3.662 10.158 1.00 89.12 80 SER A C 1
ATOM 616 O O . SER A 1 80 ? 9.465 2.849 10.996 1.00 89.12 80 SER A O 1
ATOM 618 N N . ALA A 1 81 ? 10.009 4.954 10.467 1.00 90.62 81 ALA A N 1
ATOM 619 C CA . ALA A 1 81 ? 9.751 5.483 11.802 1.00 90.62 81 ALA A CA 1
ATOM 620 C C . ALA A 1 81 ? 8.253 5.451 12.148 1.00 90.62 81 ALA A C 1
ATOM 622 O O . ALA A 1 81 ? 7.894 5.118 13.278 1.00 90.62 81 ALA A O 1
ATOM 623 N N . ARG A 1 82 ? 7.376 5.754 11.179 1.00 89.69 82 ARG A N 1
ATOM 624 C CA . ARG A 1 82 ? 5.917 5.637 11.348 1.00 89.69 82 ARG A CA 1
ATOM 625 C C . ARG A 1 82 ? 5.496 4.189 11.570 1.00 89.69 82 ARG A C 1
ATOM 627 O O . ARG A 1 82 ? 4.727 3.928 12.486 1.00 89.69 82 ARG A O 1
ATOM 634 N N . GLU A 1 83 ? 6.042 3.259 10.796 1.00 88.44 83 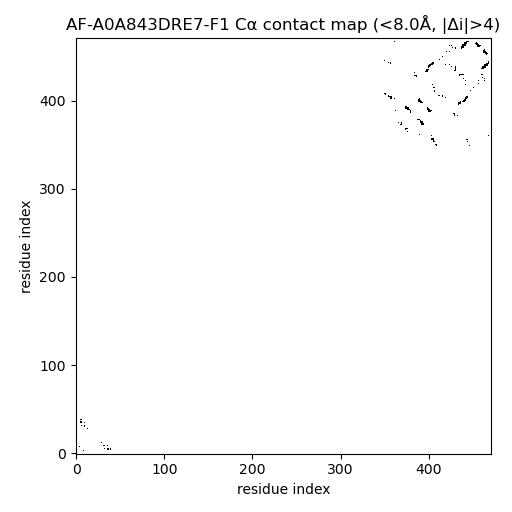GLU A N 1
ATOM 635 C CA . GLU A 1 83 ? 5.758 1.827 10.939 1.00 88.44 83 GLU A CA 1
ATOM 636 C C . GLU A 1 83 ? 6.210 1.286 12.307 1.00 88.44 83 GLU A C 1
ATOM 638 O O . GLU A 1 83 ? 5.467 0.570 12.983 1.00 88.44 83 GLU A O 1
ATOM 643 N N . ALA A 1 84 ? 7.388 1.701 12.786 1.00 87.38 84 ALA A N 1
ATOM 644 C CA . ALA A 1 84 ? 7.856 1.368 14.130 1.00 87.38 84 ALA A CA 1
ATOM 645 C C . ALA A 1 84 ? 6.934 1.944 15.222 1.00 87.38 84 ALA A C 1
ATOM 647 O O . ALA A 1 84 ? 6.624 1.260 16.202 1.00 87.38 84 ALA A O 1
ATOM 648 N N . GLN A 1 85 ? 6.454 3.179 15.046 1.00 90.88 85 GLN A N 1
ATOM 649 C CA . GLN A 1 85 ? 5.517 3.813 15.971 1.00 90.88 85 GLN A CA 1
ATOM 650 C C . GLN A 1 85 ? 4.158 3.097 15.993 1.00 90.88 85 GLN A C 1
ATOM 652 O O . GLN A 1 85 ? 3.605 2.866 17.069 1.00 90.88 85 GLN A O 1
ATOM 657 N N . GLU A 1 86 ? 3.628 2.709 14.832 1.00 88.69 86 GLU A N 1
ATOM 658 C CA . GLU A 1 86 ? 2.398 1.918 14.743 1.00 88.69 86 GLU A CA 1
ATOM 659 C C . GLU A 1 86 ? 2.567 0.553 15.402 1.00 88.69 86 GLU A C 1
ATOM 661 O O . GLU A 1 86 ? 1.726 0.158 16.206 1.00 88.69 86 GLU A O 1
ATOM 666 N N . THR A 1 87 ? 3.685 -0.129 15.152 1.00 87.12 87 THR A N 1
ATOM 667 C CA . THR A 1 87 ? 3.994 -1.418 15.785 1.00 87.12 87 THR A CA 1
ATOM 668 C C . THR A 1 87 ? 4.038 -1.292 17.310 1.00 87.12 87 THR A C 1
ATOM 670 O O . THR A 1 87 ? 3.431 -2.101 18.013 1.00 87.12 87 THR A O 1
ATOM 673 N N . SER A 1 88 ? 4.676 -0.241 17.839 1.00 90.06 88 SER A N 1
ATOM 674 C CA . SER A 1 88 ? 4.679 0.051 19.280 1.00 90.06 88 SER A CA 1
ATOM 675 C C . SER A 1 88 ? 3.263 0.297 19.811 1.00 90.06 88 SER A C 1
ATOM 677 O O . SER A 1 88 ? 2.887 -0.237 20.854 1.00 90.06 88 SER A O 1
ATOM 679 N N . ARG A 1 89 ? 2.438 1.052 19.075 1.00 90.94 89 ARG A N 1
ATOM 680 C CA . ARG A 1 89 ? 1.041 1.319 19.447 1.00 90.94 89 ARG A CA 1
ATOM 681 C C . ARG A 1 89 ? 0.201 0.040 19.468 1.00 90.94 89 ARG A C 1
ATOM 683 O O . ARG A 1 89 ? -0.613 -0.134 20.374 1.00 90.94 89 ARG A O 1
ATOM 690 N N . TYR A 1 90 ? 0.404 -0.865 18.510 1.00 85.56 90 TYR A N 1
ATOM 691 C CA . TYR A 1 90 ? -0.244 -2.179 18.495 1.00 85.56 90 TYR A CA 1
ATOM 692 C C . TYR A 1 90 ? 0.181 -3.037 19.689 1.00 85.56 90 TYR A C 1
ATOM 694 O O . TYR A 1 90 ? -0.673 -3.661 20.317 1.00 85.56 90 TYR A O 1
ATOM 702 N N . GLN A 1 91 ? 1.466 -3.034 20.051 1.00 88.19 91 GLN A N 1
ATOM 703 C CA . GLN A 1 91 ? 1.959 -3.750 21.232 1.00 88.19 91 GLN A CA 1
ATOM 704 C C . GLN A 1 91 ? 1.356 -3.203 22.533 1.00 88.19 91 GLN A C 1
ATOM 706 O O . GLN A 1 91 ? 0.939 -3.982 23.391 1.00 88.19 91 GLN A O 1
ATOM 711 N N . GLU A 1 92 ? 1.239 -1.880 22.674 1.00 91.25 92 GLU A N 1
ATOM 712 C CA . GLU A 1 92 ? 0.580 -1.253 23.826 1.00 91.25 92 GLU A CA 1
ATOM 713 C C . GLU A 1 92 ? -0.911 -1.602 23.906 1.00 91.25 92 GLU A C 1
ATOM 715 O O . GLU A 1 92 ? -1.408 -1.958 24.979 1.00 91.25 92 GLU A O 1
ATOM 720 N N . LEU A 1 93 ? -1.621 -1.545 22.774 1.00 89.25 93 LEU A N 1
ATOM 721 C CA . LEU A 1 93 ? -3.022 -1.960 22.671 1.00 89.25 93 LEU A CA 1
ATOM 722 C C . LEU A 1 93 ? -3.197 -3.425 23.068 1.00 89.25 93 LEU A C 1
ATOM 724 O O . LEU A 1 93 ? -4.084 -3.737 23.861 1.00 89.25 93 LEU A O 1
ATOM 728 N N . TYR A 1 94 ? -2.325 -4.305 22.579 1.00 88.50 94 TYR A N 1
ATOM 729 C CA . TYR A 1 94 ? -2.345 -5.723 22.918 1.00 88.50 94 TYR A CA 1
ATOM 730 C C . TYR A 1 94 ? -2.084 -5.954 24.413 1.00 88.50 94 TYR A C 1
ATOM 732 O O . TYR A 1 94 ? -2.820 -6.689 25.068 1.00 88.50 94 TYR A O 1
ATOM 740 N N . ALA A 1 95 ? -1.100 -5.263 24.996 1.00 88.81 95 ALA A N 1
ATOM 741 C CA . ALA A 1 95 ? -0.817 -5.337 26.428 1.00 88.81 95 ALA A CA 1
ATOM 742 C C . ALA A 1 95 ? -1.974 -4.797 27.288 1.00 88.81 95 ALA A C 1
ATOM 744 O O . ALA A 1 95 ? -2.201 -5.278 28.401 1.00 88.81 95 ALA A O 1
ATOM 745 N N . ARG A 1 96 ? -2.710 -3.789 26.802 1.00 90.75 96 ARG A N 1
ATOM 746 C CA . ARG A 1 96 ? -3.914 -3.276 27.468 1.00 90.75 96 ARG A CA 1
ATOM 747 C C . ARG A 1 96 ? -5.064 -4.274 27.367 1.00 90.75 96 ARG A C 1
ATOM 749 O O . ARG A 1 96 ? -5.707 -4.547 28.376 1.00 90.75 96 ARG A O 1
ATOM 756 N N . TYR A 1 97 ? -5.282 -4.856 26.189 1.00 88.94 97 TYR A N 1
ATOM 757 C CA . TYR A 1 97 ? -6.290 -5.892 25.977 1.00 88.94 97 TYR A CA 1
ATOM 758 C C . TYR A 1 97 ? -6.037 -7.111 26.871 1.00 88.94 97 TYR A C 1
ATOM 760 O O . TYR A 1 97 ? -6.946 -7.534 27.578 1.00 88.94 97 TYR A O 1
ATOM 768 N N . SER A 1 98 ? -4.794 -7.602 26.930 1.00 88.75 98 SER A N 1
ATOM 769 C CA . SER A 1 98 ? -4.404 -8.714 27.807 1.00 88.75 98 SER A CA 1
ATOM 770 C C . SER A 1 98 ? -4.704 -8.414 29.275 1.00 88.75 98 SER A C 1
ATOM 772 O O . SER A 1 98 ? -5.337 -9.223 29.939 1.00 88.75 98 SER A O 1
ATOM 774 N N . ARG A 1 99 ? -4.333 -7.222 29.769 1.00 90.19 99 ARG A N 1
ATOM 775 C CA . ARG A 1 99 ? -4.653 -6.810 31.146 1.00 90.19 99 ARG A CA 1
ATOM 776 C C . ARG A 1 99 ? -6.156 -6.774 31.411 1.00 90.19 99 ARG A C 1
ATOM 778 O O . ARG A 1 99 ? -6.608 -7.274 32.429 1.00 90.19 99 ARG A O 1
ATOM 785 N N . THR A 1 100 ? -6.928 -6.235 30.470 1.00 88.81 100 THR A N 1
ATOM 786 C CA . THR A 1 100 ? -8.392 -6.166 30.601 1.00 88.81 100 THR A CA 1
ATOM 787 C C . THR A 1 100 ? -9.016 -7.566 30.604 1.00 88.81 100 THR A C 1
ATOM 789 O O . THR A 1 100 ? -9.963 -7.820 31.342 1.00 88.81 100 THR A O 1
ATOM 792 N N . ALA A 1 101 ? -8.477 -8.492 29.805 1.00 86.19 101 ALA A N 1
ATOM 793 C CA . ALA A 1 101 ? -8.901 -9.887 29.800 1.00 86.19 101 ALA A CA 1
ATOM 794 C C . ALA A 1 101 ? -8.593 -10.579 31.139 1.00 86.19 101 ALA A C 1
ATOM 796 O O . ALA A 1 101 ? -9.467 -11.252 31.683 1.00 86.19 101 ALA A O 1
ATOM 797 N N . ASP A 1 102 ? -7.402 -10.363 31.705 1.00 88.81 102 ASP A N 1
ATOM 798 C CA . ASP A 1 102 ? -7.029 -10.892 33.023 1.00 88.81 102 ASP A CA 1
ATOM 799 C C . ASP A 1 102 ? -7.928 -10.327 34.138 1.00 88.81 102 ASP A C 1
ATOM 801 O O . ASP A 1 102 ? -8.384 -11.067 35.014 1.00 88.81 102 ASP A O 1
ATOM 805 N N . ASP A 1 103 ? -8.244 -9.030 34.084 1.00 89.06 103 ASP A N 1
ATOM 806 C CA . ASP A 1 103 ? -9.151 -8.377 35.033 1.00 89.06 103 ASP A CA 1
ATOM 807 C C . ASP A 1 103 ? -10.583 -8.931 34.927 1.00 89.06 103 ASP A C 1
ATOM 809 O O . ASP A 1 103 ? -11.235 -9.160 35.948 1.00 89.06 103 ASP A O 1
ATOM 813 N N . LEU A 1 104 ? -11.068 -9.224 33.713 1.00 86.56 104 LEU A N 1
ATOM 814 C CA . LEU A 1 104 ? -12.365 -9.877 33.499 1.00 86.56 104 LEU A CA 1
ATOM 815 C C . LEU A 1 104 ? -12.396 -11.302 34.062 1.00 86.56 104 LEU A C 1
ATOM 817 O O . LEU A 1 104 ? -13.404 -11.706 34.644 1.00 86.56 104 LEU A O 1
ATOM 821 N N . VAL A 1 105 ? -11.304 -12.060 33.922 1.00 88.06 105 VAL A N 1
ATOM 822 C CA . VAL A 1 105 ? -11.184 -13.394 34.529 1.00 88.06 105 VAL A CA 1
ATOM 823 C C . VAL A 1 105 ? -11.260 -13.289 36.052 1.00 88.06 105 VAL A C 1
ATOM 825 O O . VAL A 1 105 ? -12.080 -13.976 36.658 1.00 88.06 105 VAL A O 1
ATOM 828 N N . ARG A 1 106 ? -10.506 -12.368 36.667 1.00 88.50 106 ARG A N 1
ATOM 829 C CA . ARG A 1 106 ? -10.565 -12.128 38.121 1.00 88.50 106 ARG A CA 1
ATOM 830 C C . ARG A 1 106 ? -11.946 -11.683 38.589 1.00 88.50 106 ARG A C 1
ATOM 832 O O . ARG A 1 106 ? -12.430 -12.156 39.612 1.00 88.50 106 ARG A O 1
ATOM 839 N N . SER A 1 107 ? -12.600 -10.793 37.844 1.00 86.00 107 SER A N 1
ATOM 840 C CA . SER A 1 107 ? -13.959 -10.345 38.158 1.00 86.00 107 SER A CA 1
ATOM 841 C C . SER A 1 107 ? -14.958 -11.504 38.089 1.00 86.00 107 SER A C 1
ATOM 843 O O . SER A 1 107 ? -15.808 -11.639 38.966 1.00 86.00 107 SER A O 1
ATOM 845 N N . ARG A 1 108 ? -14.815 -12.407 37.111 1.00 88.38 108 ARG A N 1
ATOM 846 C CA . ARG A 1 108 ? -15.635 -13.620 37.015 1.00 88.38 108 ARG A CA 1
ATOM 847 C C . ARG A 1 108 ? -15.400 -14.579 38.185 1.00 88.38 108 ARG A C 1
ATOM 849 O O . ARG A 1 108 ? -16.361 -15.174 38.667 1.00 88.38 108 ARG A O 1
ATOM 856 N N . GLU A 1 109 ? -14.158 -14.732 38.637 1.00 88.56 109 GLU A N 1
ATOM 857 C CA . GLU A 1 109 ? -13.823 -15.537 39.819 1.00 88.56 109 GLU A CA 1
ATOM 858 C C . GLU A 1 109 ? -14.428 -14.945 41.101 1.00 88.56 109 GLU A C 1
ATOM 860 O O . GLU A 1 109 ? -15.032 -15.682 41.880 1.00 88.56 109 GLU A O 1
ATOM 865 N N . LEU A 1 110 ? -14.354 -13.621 41.276 1.00 88.19 110 LEU A N 1
ATOM 866 C CA . LEU A 1 110 ? -14.996 -12.901 42.384 1.00 88.19 110 LEU A CA 1
ATOM 867 C C . LEU A 1 110 ? -16.521 -13.064 42.366 1.00 88.19 110 LEU A C 1
ATOM 869 O O . LEU A 1 110 ? -17.114 -13.437 43.375 1.00 88.19 110 LEU A O 1
ATOM 873 N N . LEU A 1 111 ? -17.164 -12.880 41.210 1.00 84.81 111 LEU A N 1
ATOM 874 C CA . LEU A 1 111 ? -18.608 -13.096 41.069 1.00 84.81 111 LEU A CA 1
ATOM 875 C C . LEU A 1 111 ? -19.003 -14.548 41.371 1.00 84.81 111 LEU A C 1
ATOM 877 O O . LEU A 1 111 ? -20.058 -14.801 41.954 1.00 84.81 111 LEU A O 1
ATOM 881 N N . ALA A 1 112 ? -18.163 -15.518 41.001 1.00 84.88 112 ALA A N 1
ATOM 882 C CA . ALA A 1 112 ? -18.386 -16.917 41.346 1.00 84.88 112 ALA A CA 1
ATOM 883 C C . ALA A 1 112 ? -18.270 -17.158 42.862 1.00 84.88 112 ALA A C 1
ATOM 885 O O . ALA A 1 112 ? -19.098 -17.891 43.412 1.00 84.88 112 ALA A O 1
ATOM 886 N N . SER A 1 113 ? -17.307 -16.528 43.550 1.00 86.19 113 SER A N 1
ATOM 887 C CA . SER A 1 113 ? -17.193 -16.633 45.011 1.00 86.19 113 SER A CA 1
ATOM 888 C C . SER A 1 113 ? -18.358 -15.955 45.729 1.00 86.19 113 SER A C 1
ATOM 890 O O . SER A 1 113 ? -18.944 -16.561 46.622 1.00 86.19 113 SER A O 1
ATOM 892 N N . GLU A 1 114 ? -18.765 -14.761 45.292 1.00 87.19 114 GLU A N 1
ATOM 893 C CA . GLU A 1 114 ? -19.928 -14.052 45.842 1.00 87.19 114 GLU A CA 1
ATOM 894 C C . GLU A 1 114 ? -21.226 -14.840 45.616 1.00 87.19 114 GLU A C 1
ATOM 896 O O . GLU A 1 114 ? -22.060 -14.957 46.512 1.00 87.19 114 GLU A O 1
ATOM 901 N N . SER A 1 115 ? -21.397 -15.452 44.440 1.00 83.81 115 SER A N 1
ATOM 902 C CA . SER A 1 115 ? -22.530 -16.340 44.158 1.00 83.81 115 SER A CA 1
ATOM 903 C C . SER A 1 115 ? -22.539 -17.563 45.081 1.00 83.81 115 SER A C 1
ATOM 905 O O . SER A 1 115 ? -23.605 -17.989 45.541 1.00 83.81 115 SER A O 1
ATOM 907 N N . ALA A 1 116 ? -21.371 -18.149 45.357 1.00 85.00 116 ALA A N 1
ATOM 908 C CA . ALA A 1 116 ? -21.246 -19.275 46.277 1.00 85.00 116 ALA A CA 1
ATOM 909 C C . ALA A 1 116 ? -21.580 -18.861 47.719 1.00 85.00 116 ALA A C 1
ATOM 911 O O . ALA A 1 116 ? -22.329 -19.567 48.399 1.00 85.00 116 ALA A O 1
ATOM 912 N N . GLU A 1 117 ? -21.102 -17.695 48.155 1.00 87.62 117 GLU A N 1
ATOM 913 C CA . GLU A 1 117 ? -21.385 -17.127 49.473 1.00 87.62 117 GLU A CA 1
ATOM 914 C C . GLU A 1 117 ? -22.870 -16.783 49.629 1.00 87.62 117 GLU A C 1
ATOM 916 O O . GLU A 1 117 ? -23.504 -17.211 50.591 1.00 87.62 117 GLU A O 1
ATOM 921 N N . LYS A 1 118 ? -23.488 -16.145 48.627 1.00 84.00 118 LYS A N 1
ATOM 922 C CA . LYS A 1 118 ? -24.935 -15.886 48.594 1.00 84.00 118 LYS A CA 1
ATOM 923 C C . LYS A 1 118 ? -25.751 -17.178 48.653 1.00 84.00 118 LYS A C 1
ATOM 925 O O . LYS A 1 118 ? -26.772 -17.230 49.333 1.00 84.00 118 LYS A O 1
ATOM 930 N N . SER A 1 119 ? -25.297 -18.236 47.982 1.00 83.81 119 SER A N 1
ATOM 931 C CA . SER A 1 119 ? -25.939 -19.557 48.037 1.00 83.81 119 SER A CA 1
ATOM 932 C C . SER A 1 119 ? -25.780 -20.231 49.406 1.00 83.81 119 SER A C 1
ATOM 934 O O . SER A 1 119 ? -26.653 -20.989 49.829 1.00 83.81 119 SER A O 1
ATOM 936 N N . ALA A 1 120 ? -24.676 -19.980 50.115 1.00 83.69 120 ALA A N 1
ATOM 937 C CA . ALA A 1 120 ? -24.487 -20.426 51.494 1.00 83.69 120 ALA A CA 1
ATOM 938 C C . ALA A 1 120 ? -25.383 -19.637 52.463 1.00 83.69 120 ALA A C 1
ATOM 940 O O . ALA A 1 120 ? -26.116 -20.249 53.237 1.00 83.69 120 ALA A O 1
ATOM 941 N N . LEU A 1 121 ? -25.419 -18.305 52.343 1.00 84.50 121 LEU A N 1
ATOM 942 C CA . LEU A 1 121 ? -26.305 -17.445 53.130 1.00 84.50 121 LEU A CA 1
ATOM 943 C C . LEU A 1 121 ? -27.776 -17.804 52.907 1.00 84.50 121 LEU A C 1
ATOM 945 O O . LEU A 1 121 ? -28.537 -17.911 53.859 1.00 84.50 121 LEU A O 1
ATOM 949 N N . SER A 1 122 ? -28.183 -18.046 51.658 1.00 85.50 122 SER A N 1
ATOM 950 C CA . SER A 1 122 ? -29.558 -18.434 51.339 1.00 85.50 122 SER A CA 1
ATOM 951 C C . SER A 1 122 ? -29.949 -19.768 51.983 1.00 85.50 122 SER A C 1
ATOM 953 O O . SER A 1 122 ? -31.093 -19.911 52.406 1.00 85.50 122 SER A O 1
ATOM 955 N N . ARG A 1 123 ? -29.017 -20.727 52.096 1.00 84.50 123 ARG A N 1
ATOM 956 C CA . ARG A 1 123 ? -29.241 -21.975 52.848 1.00 84.50 123 ARG A CA 1
ATOM 957 C C . ARG A 1 123 ? -29.391 -21.710 54.343 1.00 84.50 123 ARG A C 1
ATOM 959 O O . ARG A 1 123 ? -30.325 -22.216 54.949 1.00 84.50 123 ARG A O 1
ATOM 966 N N . GLN A 1 124 ? -28.538 -20.861 54.907 1.00 85.56 124 GLN A N 1
ATOM 967 C CA . GLN A 1 124 ? -28.608 -20.486 56.319 1.00 85.56 124 GLN A CA 1
ATOM 968 C C . GLN A 1 124 ? -29.917 -19.749 56.654 1.00 85.56 124 GLN A C 1
ATOM 970 O O . GLN A 1 124 ? -30.536 -20.007 57.682 1.00 85.56 124 GLN A O 1
ATOM 975 N N . VAL A 1 125 ? -30.392 -18.874 55.761 1.00 82.69 125 VAL A N 1
ATOM 976 C CA . VAL A 1 125 ? -31.698 -18.212 55.892 1.00 82.69 125 VAL A CA 1
ATOM 977 C C . VAL A 1 125 ? -32.837 -19.228 55.831 1.00 82.69 125 VAL A C 1
ATOM 979 O O . VAL A 1 125 ? -33.762 -19.113 56.632 1.00 82.69 125 VAL A O 1
ATOM 982 N N . MET A 1 126 ? -32.775 -20.226 54.939 1.00 83.19 126 MET A N 1
ATOM 983 C CA . MET A 1 126 ? -33.761 -21.318 54.890 1.00 83.19 126 MET A CA 1
ATOM 984 C C . MET A 1 126 ? -33.782 -22.143 56.186 1.00 83.19 126 MET A C 1
ATOM 986 O O . MET A 1 126 ? -34.856 -22.430 56.703 1.00 83.19 126 MET A O 1
ATOM 990 N N . GLU A 1 127 ? -32.622 -22.468 56.760 1.00 84.44 127 GLU A N 1
ATOM 991 C CA . GLU A 1 127 ? -32.536 -23.171 58.050 1.00 84.44 127 GLU A CA 1
ATOM 992 C C . GLU A 1 127 ? -33.115 -22.337 59.202 1.00 84.44 127 GLU A C 1
ATOM 994 O O . GLU A 1 127 ? -33.885 -22.846 60.016 1.00 84.44 127 GLU A O 1
ATOM 999 N N . LEU A 1 128 ? -32.808 -21.037 59.251 1.00 81.81 128 LEU A N 1
ATOM 1000 C CA . LEU A 1 128 ? -33.348 -20.133 60.269 1.00 81.81 128 LEU A CA 1
ATOM 1001 C C . LEU A 1 128 ? -34.856 -19.905 60.112 1.00 81.81 128 LEU A C 1
ATOM 1003 O O . LEU A 1 128 ? -35.560 -19.775 61.114 1.00 81.81 128 LEU A O 1
ATOM 1007 N N . THR A 1 129 ? -35.370 -19.858 58.880 1.00 80.69 129 THR A N 1
ATOM 1008 C CA . THR A 1 129 ? -36.819 -19.755 58.639 1.00 80.69 129 THR A CA 1
ATOM 1009 C C . THR A 1 129 ? -37.541 -21.037 59.028 1.00 80.69 129 THR A C 1
ATOM 1011 O O . THR A 1 129 ? -38.545 -20.943 59.727 1.00 80.69 129 THR A O 1
ATOM 1014 N N . ALA A 1 130 ? -36.994 -22.211 58.701 1.00 80.00 130 ALA A N 1
ATOM 1015 C CA . ALA A 1 130 ? -37.527 -23.489 59.169 1.00 80.00 130 ALA A CA 1
ATOM 1016 C C . ALA A 1 130 ? -37.535 -23.576 60.708 1.00 80.00 130 ALA A C 1
ATOM 1018 O O . ALA A 1 130 ? -38.566 -23.875 61.307 1.00 80.00 130 ALA A O 1
ATOM 1019 N N . GLY A 1 131 ? -36.430 -23.207 61.367 1.00 82.25 131 GLY A N 1
ATOM 1020 C CA . GLY A 1 131 ? -36.359 -23.173 62.832 1.00 82.25 131 GLY A CA 1
ATOM 1021 C C . GLY A 1 131 ? -37.328 -22.165 63.465 1.00 82.25 131 GLY A C 1
ATOM 1022 O O . GLY A 1 131 ? -37.908 -22.424 64.520 1.00 82.25 131 GLY A O 1
ATOM 1023 N N . ARG A 1 132 ? -37.567 -21.020 62.811 1.00 81.94 132 ARG A N 1
ATOM 1024 C CA . ARG A 1 1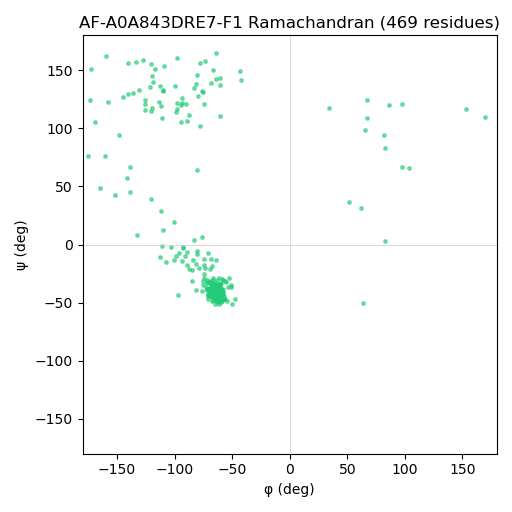32 ? -38.591 -20.057 63.237 1.00 81.94 132 ARG A CA 1
ATOM 1025 C C . ARG A 1 132 ? -39.994 -20.646 63.120 1.00 81.94 132 ARG A C 1
ATOM 1027 O O . ARG A 1 132 ? -40.782 -20.443 64.037 1.00 81.94 132 ARG A O 1
ATOM 1034 N N . GLU A 1 133 ? -40.316 -21.338 62.030 1.00 82.12 133 GLU A N 1
ATOM 1035 C CA . GLU A 1 133 ? -41.620 -21.987 61.847 1.00 82.12 133 GLU A CA 1
ATOM 1036 C C . GLU A 1 133 ? -41.861 -23.077 62.898 1.00 82.12 133 GLU A C 1
ATOM 1038 O O . GLU A 1 133 ? -42.939 -23.113 63.493 1.00 82.12 133 GLU A O 1
ATOM 1043 N N . GLU A 1 134 ? -40.848 -23.888 63.215 1.00 82.38 134 GLU A N 1
ATOM 1044 C CA . GLU A 1 134 ? -40.908 -24.871 64.305 1.00 82.38 134 GLU A CA 1
ATOM 1045 C C . GLU A 1 134 ? -41.142 -24.206 65.668 1.00 82.38 134 GLU A C 1
ATOM 1047 O O . GLU A 1 134 ? -42.024 -24.615 66.427 1.00 82.38 134 GLU A O 1
ATOM 1052 N N . MET A 1 135 ? -40.407 -23.132 65.972 1.00 79.38 135 MET A N 1
ATOM 1053 C CA . MET A 1 135 ? -40.578 -22.388 67.222 1.00 79.38 135 MET A CA 1
ATOM 1054 C C . MET A 1 135 ? -41.947 -21.697 67.295 1.00 79.38 135 MET A C 1
ATOM 1056 O O . MET A 1 135 ? -42.571 -21.646 68.354 1.00 79.38 135 MET A O 1
ATOM 1060 N N . GLN A 1 136 ? -42.454 -21.196 66.169 1.00 77.94 136 GLN A N 1
ATOM 1061 C CA . GLN A 1 136 ? -43.769 -20.571 66.081 1.00 77.94 136 GLN A CA 1
ATOM 1062 C C . GLN A 1 136 ? -44.887 -21.613 66.251 1.00 77.94 136 GLN A C 1
ATOM 1064 O O . GLN A 1 136 ? -45.854 -21.344 66.963 1.00 77.94 136 GLN A O 1
ATOM 1069 N N . ALA A 1 137 ? -44.724 -22.822 65.703 1.00 75.81 137 ALA A N 1
ATOM 1070 C CA . ALA A 1 137 ? -45.614 -23.955 65.948 1.00 75.81 137 ALA A CA 1
ATOM 1071 C C . ALA A 1 137 ? -45.600 -24.392 67.425 1.00 75.81 137 ALA A C 1
ATOM 1073 O O . ALA A 1 137 ? -46.663 -24.610 68.006 1.00 75.81 137 ALA A O 1
ATOM 1074 N N . ALA A 1 138 ? -44.425 -24.437 68.064 1.00 76.44 138 ALA A N 1
ATOM 1075 C CA . ALA A 1 138 ? -44.295 -24.732 69.491 1.00 76.44 138 ALA A CA 1
ATOM 1076 C C . ALA A 1 138 ? -44.967 -23.663 70.373 1.00 76.44 138 ALA A C 1
ATOM 1078 O O . ALA A 1 138 ? -45.685 -23.998 71.314 1.00 76.44 138 ALA A O 1
ATOM 1079 N N . CYS A 1 139 ? -44.811 -22.378 70.042 1.00 73.44 139 CYS A N 1
ATOM 1080 C CA . CYS A 1 139 ? -45.501 -21.286 70.733 1.00 73.44 139 CYS A CA 1
ATOM 1081 C C . CYS A 1 139 ? -47.025 -21.370 70.583 1.00 73.44 139 CYS A C 1
ATOM 1083 O O . CYS A 1 139 ? -47.745 -21.115 71.546 1.00 73.44 139 CYS A O 1
ATOM 1085 N N . VAL A 1 140 ? -47.529 -21.735 69.398 1.00 78.06 140 VAL A N 1
ATOM 1086 C CA . VAL A 1 140 ? -48.969 -21.952 69.187 1.00 78.06 140 VAL A CA 1
ATOM 1087 C C . VAL A 1 140 ? -49.462 -23.135 70.020 1.00 78.06 140 VAL A C 1
ATOM 1089 O O . VAL A 1 140 ? -50.485 -22.997 70.683 1.00 78.06 140 VAL A O 1
ATOM 1092 N N . ALA A 1 141 ? -48.719 -24.245 70.062 1.00 75.31 141 ALA A N 1
ATOM 1093 C CA . ALA A 1 141 ? -49.060 -25.409 70.881 1.00 75.31 141 ALA A CA 1
ATOM 1094 C C . ALA A 1 141 ? -49.113 -25.068 72.384 1.00 75.31 141 ALA A C 1
ATOM 1096 O O . ALA A 1 141 ? -50.106 -25.360 73.052 1.00 75.31 141 ALA A O 1
ATOM 1097 N N . LEU A 1 142 ? -48.102 -24.359 72.896 1.00 76.81 142 LEU A N 1
ATOM 1098 C CA . LEU A 1 142 ? -48.066 -23.894 74.287 1.00 76.81 142 LEU A CA 1
ATOM 1099 C C . LEU A 1 142 ? -49.203 -22.917 74.602 1.00 76.81 142 LEU A C 1
ATOM 1101 O O . LEU A 1 142 ? -49.786 -22.970 75.683 1.00 76.81 142 LEU A O 1
ATOM 1105 N N . LYS A 1 143 ? -49.553 -22.039 73.655 1.00 78.62 143 LYS A N 1
ATOM 1106 C CA . LYS A 1 143 ? -50.685 -21.123 73.807 1.00 78.62 143 LYS A CA 1
ATOM 1107 C C . LYS A 1 143 ? -52.011 -21.879 73.874 1.00 78.62 143 LYS A C 1
ATOM 1109 O O . LYS A 1 143 ? -52.819 -21.582 74.746 1.00 78.62 143 LYS A O 1
ATOM 1114 N N . THR A 1 144 ? -52.219 -22.874 73.011 1.00 76.06 144 THR A N 1
ATOM 1115 C CA . THR A 1 144 ? -53.427 -23.710 73.062 1.00 76.06 144 THR A CA 1
ATOM 1116 C C . THR A 1 144 ? -53.515 -24.513 74.358 1.00 76.06 144 THR A C 1
ATOM 1118 O O . THR A 1 144 ? -54.598 -24.629 74.923 1.00 76.06 144 THR A O 1
ATOM 1121 N N . GLU A 1 145 ? -52.387 -25.001 74.878 1.00 77.75 145 GLU A N 1
ATOM 1122 C CA . GLU A 1 145 ? -52.336 -25.728 76.148 1.00 77.75 145 GLU A CA 1
ATOM 1123 C C . GLU A 1 145 ? -52.661 -24.808 77.341 1.00 77.75 145 GLU A C 1
ATOM 1125 O O . GLU A 1 145 ? -53.480 -25.154 78.198 1.00 77.75 145 GLU A O 1
ATOM 1130 N N . ALA A 1 146 ? -52.127 -23.584 77.348 1.00 71.50 146 ALA A N 1
ATOM 1131 C CA . ALA A 1 146 ? -52.464 -22.569 78.346 1.00 71.50 146 ALA A CA 1
ATOM 1132 C C . ALA A 1 146 ? -53.950 -22.162 78.293 1.00 71.50 146 ALA A C 1
ATOM 1134 O O . ALA A 1 146 ? -54.597 -22.067 79.335 1.00 71.50 146 ALA A O 1
ATOM 1135 N N . GLU A 1 147 ? -54.519 -21.984 77.096 1.00 77.25 147 GLU A N 1
ATOM 1136 C CA . GLU A 1 147 ? -55.946 -21.678 76.915 1.00 77.25 147 GLU A CA 1
ATOM 1137 C C . GLU A 1 147 ? -56.842 -22.832 77.399 1.00 77.25 147 GLU A C 1
ATOM 1139 O O . GLU A 1 147 ? -57.882 -22.586 78.018 1.00 77.25 147 GLU A O 1
ATOM 1144 N N . THR A 1 148 ? -56.433 -24.092 77.198 1.00 76.62 148 THR A N 1
ATOM 1145 C CA . THR A 1 148 ? -57.155 -25.250 77.752 1.00 76.62 148 THR A CA 1
ATOM 1146 C C . THR A 1 148 ? -57.098 -25.302 79.279 1.00 76.62 148 THR A C 1
ATOM 1148 O O . THR A 1 148 ? -58.135 -25.500 79.911 1.00 76.62 148 THR A O 1
ATOM 1151 N N . GLN A 1 149 ? -55.938 -25.030 79.885 1.00 75.25 149 GLN A N 1
ATOM 1152 C CA . GLN A 1 149 ? -55.797 -24.972 81.344 1.00 75.25 149 GLN A CA 1
ATOM 1153 C C . GLN A 1 149 ? -56.591 -23.806 81.953 1.00 75.25 149 GLN A C 1
ATOM 1155 O O . GLN A 1 149 ? -57.200 -23.949 83.015 1.00 75.25 149 GLN A O 1
ATOM 1160 N N . GLU A 1 150 ? -56.650 -22.656 81.277 1.00 74.44 150 GLU A N 1
ATOM 1161 C CA . GLU A 1 150 ? -57.454 -21.516 81.725 1.00 74.44 150 GLU A CA 1
ATOM 1162 C C . GLU A 1 150 ? -58.962 -21.805 81.619 1.00 74.44 150 GLU A C 1
ATOM 1164 O O . GLU A 1 150 ? -59.731 -21.436 82.512 1.00 74.44 150 GLU A O 1
ATOM 1169 N N . ALA A 1 151 ? -59.400 -22.514 80.574 1.00 71.81 151 ALA A N 1
ATOM 1170 C CA . ALA A 1 151 ? -60.786 -22.956 80.426 1.00 71.81 151 ALA A CA 1
ATOM 1171 C C . ALA A 1 151 ? -61.193 -23.972 81.509 1.00 71.81 151 ALA A C 1
ATOM 1173 O O . ALA A 1 151 ? -62.299 -23.887 82.052 1.00 71.81 151 ALA A O 1
ATOM 1174 N N . GLU A 1 152 ? -60.303 -24.897 81.875 1.00 76.00 152 GLU A N 1
ATOM 1175 C CA . GLU A 1 152 ? -60.506 -25.820 82.999 1.00 76.00 152 GLU A CA 1
ATOM 1176 C C . GLU A 1 152 ? -60.558 -25.080 84.342 1.00 76.00 152 GLU A C 1
ATOM 1178 O O . GLU A 1 152 ? -61.458 -25.323 85.149 1.00 76.00 152 GLU A O 1
ATOM 1183 N N . ALA A 1 153 ? -59.674 -24.100 84.553 1.00 71.06 153 ALA A N 1
ATOM 1184 C CA . ALA A 1 153 ? -59.691 -23.256 85.744 1.00 71.06 153 ALA A CA 1
ATOM 1185 C C . ALA A 1 153 ? -60.969 -22.403 85.845 1.00 71.06 153 ALA A C 1
ATOM 1187 O O . ALA A 1 153 ? -61.483 -22.204 86.948 1.00 71.06 153 ALA A O 1
ATOM 1188 N N . ARG A 1 154 ? -61.521 -21.916 84.722 1.00 74.62 154 ARG A N 1
ATOM 1189 C CA . ARG A 1 154 ? -62.819 -21.214 84.702 1.00 74.62 154 ARG A CA 1
ATOM 1190 C C . ARG A 1 154 ? -63.972 -22.138 85.075 1.00 74.62 154 ARG A C 1
ATOM 1192 O O . ARG A 1 154 ? -64.755 -21.767 85.943 1.00 74.62 154 ARG A O 1
ATOM 1199 N N . ARG A 1 155 ? -64.028 -23.352 84.515 1.00 74.12 155 ARG A N 1
ATOM 1200 C CA . ARG A 1 155 ? -65.041 -24.357 84.888 1.00 74.12 155 ARG A CA 1
ATOM 1201 C C . ARG A 1 155 ? -64.972 -24.704 86.373 1.00 74.12 155 ARG A C 1
ATOM 1203 O O . ARG A 1 155 ? -66.007 -24.778 87.023 1.00 74.12 155 ARG A O 1
ATOM 1210 N N . PHE A 1 156 ? -63.761 -24.833 86.918 1.00 74.31 156 PHE A N 1
ATOM 1211 C CA . PHE A 1 156 ? -63.549 -25.080 88.343 1.00 74.31 156 PHE A CA 1
ATOM 1212 C C . PHE A 1 156 ? -64.038 -23.915 89.226 1.00 74.31 156 PHE A C 1
ATOM 1214 O O . PHE A 1 156 ? -64.693 -24.138 90.247 1.00 74.31 156 PHE A O 1
ATOM 1221 N N . ARG A 1 157 ? -63.787 -22.660 88.820 1.00 73.38 157 ARG A N 1
ATOM 1222 C CA . ARG A 1 157 ? -64.296 -21.465 89.523 1.00 73.38 157 ARG A CA 1
ATOM 1223 C C . ARG A 1 157 ? -65.818 -21.339 89.444 1.00 73.38 157 ARG A C 1
ATOM 1225 O O . ARG A 1 157 ? -66.429 -20.935 90.428 1.00 73.38 157 ARG A O 1
ATOM 1232 N N . GLU A 1 158 ? -66.429 -21.704 88.321 1.00 71.06 158 GLU A N 1
ATOM 1233 C CA . GLU A 1 158 ? -67.888 -21.712 88.157 1.00 71.06 158 GLU A CA 1
ATOM 1234 C C . GLU A 1 158 ? -68.557 -22.777 89.040 1.00 71.06 158 GLU A C 1
ATOM 1236 O O . GLU A 1 158 ? -69.566 -22.484 89.682 1.00 71.06 158 GLU A O 1
ATOM 1241 N N . THR A 1 159 ? -67.962 -23.968 89.181 1.00 69.38 159 THR A N 1
ATOM 1242 C CA . THR A 1 159 ? -68.446 -24.985 90.135 1.00 69.38 159 THR A CA 1
ATOM 1243 C C . THR A 1 159 ? -68.309 -24.545 91.596 1.00 69.38 159 THR A C 1
ATOM 1245 O O . THR A 1 159 ? -69.231 -24.751 92.381 1.00 69.38 159 THR A O 1
ATOM 1248 N N . LEU A 1 160 ? -67.219 -23.856 91.955 1.00 66.06 160 LEU A N 1
ATOM 1249 C CA . LEU A 1 160 ? -67.020 -23.302 93.304 1.00 66.06 160 LEU A CA 1
ATOM 1250 C C . LEU A 1 160 ? -67.976 -22.140 93.622 1.00 66.06 160 LEU A C 1
ATOM 1252 O O . LEU A 1 160 ? -68.382 -21.963 94.771 1.00 66.06 160 LEU A O 1
ATOM 1256 N N . ALA A 1 161 ? -68.349 -21.345 92.616 1.00 61.91 161 ALA A N 1
ATOM 1257 C CA . ALA A 1 161 ? -69.345 -20.287 92.760 1.00 61.91 161 ALA A CA 1
ATOM 1258 C C . ALA A 1 161 ? -70.762 -20.854 92.974 1.00 61.91 161 ALA A C 1
ATOM 1260 O O . ALA A 1 161 ? -71.540 -20.265 93.726 1.00 61.91 161 ALA A O 1
ATOM 1261 N N . LEU A 1 162 ? -71.076 -22.012 92.379 1.00 60.03 162 LEU A N 1
ATOM 1262 C CA . LEU A 1 162 ? -72.354 -22.704 92.569 1.00 60.03 162 LEU A CA 1
ATOM 1263 C C . LEU A 1 162 ? -72.474 -23.313 93.981 1.00 60.03 162 LEU A C 1
ATOM 1265 O O . LEU A 1 162 ? -73.484 -23.107 94.649 1.00 60.03 162 LEU A O 1
ATOM 1269 N N . GLU A 1 163 ? -71.417 -23.960 94.488 1.00 61.06 163 GLU A N 1
ATOM 1270 C CA . GLU A 1 163 ? -71.392 -24.511 95.858 1.00 61.06 163 GLU A CA 1
ATOM 1271 C C . GLU A 1 163 ? -71.438 -23.420 96.947 1.00 61.06 163 GLU A C 1
ATOM 1273 O O . GLU A 1 163 ? -72.069 -23.593 97.995 1.00 61.06 163 GLU A O 1
ATOM 1278 N N . ASN A 1 164 ? -70.813 -22.260 96.714 1.00 56.66 164 ASN A N 1
ATOM 1279 C CA . ASN A 1 164 ? -70.865 -21.140 97.661 1.00 56.66 164 ASN A CA 1
ATOM 1280 C C . ASN A 1 164 ? -72.219 -20.404 97.658 1.00 56.66 164 ASN A C 1
ATOM 1282 O O . ASN A 1 164 ? -72.609 -19.849 98.689 1.00 56.66 164 ASN A O 1
ATOM 1286 N N . ALA A 1 165 ? -72.976 -20.447 96.556 1.00 54.69 165 ALA A N 1
ATOM 1287 C CA . ALA A 1 165 ? -74.346 -19.932 96.508 1.00 54.69 165 ALA A CA 1
ATOM 1288 C C . ALA A 1 165 ? -75.339 -20.821 97.293 1.00 54.69 165 ALA A C 1
ATOM 1290 O O . ALA A 1 165 ? -76.263 -20.300 97.926 1.00 54.69 165 ALA A O 1
ATOM 1291 N N . GLU A 1 166 ? -75.111 -22.140 97.339 1.00 55.28 166 GLU A N 1
ATOM 1292 C CA . GLU A 1 166 ? -75.917 -23.094 98.123 1.00 55.28 166 GLU A CA 1
ATOM 1293 C C . GLU A 1 166 ? -75.616 -23.038 99.634 1.00 55.28 166 GLU A C 1
ATOM 1295 O O . GLU A 1 166 ? -76.516 -23.199 100.460 1.00 55.28 166 GLU A O 1
ATOM 1300 N N . ARG A 1 167 ? -74.378 -22.713 100.039 1.00 52.59 167 ARG A N 1
ATOM 1301 C CA . ARG A 1 167 ? -74.041 -22.490 101.462 1.00 52.59 167 ARG A CA 1
ATOM 1302 C C . ARG A 1 167 ? -74.617 -21.192 102.033 1.00 52.59 167 ARG A C 1
ATOM 1304 O O . ARG A 1 167 ? -75.009 -21.164 103.199 1.00 52.59 167 ARG A O 1
ATOM 1311 N N . MET A 1 168 ? -74.733 -20.139 101.223 1.00 50.12 168 MET A N 1
ATOM 1312 C CA . MET A 1 168 ? -75.294 -18.847 101.651 1.00 50.12 168 MET A CA 1
ATOM 1313 C C . MET A 1 168 ? -76.823 -18.848 101.811 1.00 50.12 168 MET A C 1
ATOM 1315 O O . MET A 1 168 ? -77.375 -17.947 102.438 1.00 50.12 168 MET A O 1
ATOM 1319 N N . THR A 1 169 ? -77.517 -19.879 101.324 1.00 48.47 169 THR A N 1
ATOM 1320 C CA . THR A 1 169 ? -78.969 -20.055 101.509 1.00 48.47 169 THR A CA 1
ATOM 1321 C C . THR A 1 169 ? -79.338 -20.908 102.734 1.00 48.47 169 THR A C 1
ATOM 1323 O O . THR A 1 169 ? -80.517 -21.012 103.072 1.00 48.47 169 THR A O 1
ATOM 1326 N N . ALA A 1 170 ? -78.350 -21.442 103.468 1.00 41.59 170 ALA A N 1
ATOM 1327 C CA . ALA A 1 170 ? -78.551 -22.276 104.660 1.00 41.59 170 ALA A CA 1
ATOM 1328 C C . ALA A 1 170 ? -78.303 -21.562 106.011 1.00 41.59 170 ALA A C 1
ATOM 1330 O O . ALA A 1 170 ? -78.532 -22.156 107.063 1.00 41.59 170 ALA A O 1
ATOM 1331 N N . LEU A 1 171 ? -77.898 -20.283 106.018 1.00 40.66 171 LEU A N 1
ATOM 1332 C CA . LEU A 1 171 ? -77.624 -19.496 107.239 1.00 40.66 171 LEU A CA 1
ATOM 1333 C C . LEU A 1 171 ? -78.503 -18.237 107.367 1.00 40.66 171 LEU A C 1
ATOM 1335 O O . LEU A 1 171 ? -78.060 -17.189 107.821 1.00 40.66 171 LEU A O 1
ATOM 1339 N N . SER A 1 172 ? -79.780 -18.340 106.989 1.00 41.19 172 SER A N 1
ATOM 1340 C CA . SER A 1 172 ? -80.786 -17.286 107.219 1.00 41.19 172 SER A CA 1
ATOM 1341 C C . SER A 1 172 ? -82.133 -17.870 107.670 1.00 41.19 172 SER A C 1
ATOM 1343 O O . SER A 1 172 ? -83.198 -17.545 107.149 1.00 41.19 172 SER A O 1
ATOM 1345 N N . ARG A 1 173 ? -82.095 -18.817 108.622 1.00 40.91 173 ARG A N 1
ATOM 1346 C CA . ARG A 1 173 ? -83.313 -19.427 109.186 1.00 40.91 173 ARG A CA 1
ATOM 1347 C C . ARG A 1 173 ? -83.164 -19.929 110.626 1.00 40.91 173 ARG A C 1
ATOM 1349 O O . ARG A 1 173 ? -83.648 -21.004 110.954 1.00 40.91 173 ARG A O 1
ATOM 1356 N N . ILE A 1 174 ? -82.501 -19.150 111.483 1.00 38.88 174 ILE A N 1
ATOM 1357 C CA . ILE A 1 174 ? -82.567 -19.289 112.951 1.00 38.88 174 ILE A CA 1
ATOM 1358 C C . ILE A 1 174 ? -82.633 -17.884 113.560 1.00 38.88 174 ILE A C 1
ATOM 1360 O O . ILE A 1 174 ? -81.699 -17.404 114.190 1.00 38.88 174 ILE A O 1
ATOM 1364 N N . ALA A 1 175 ? -83.739 -17.195 113.310 1.00 34.91 175 ALA A N 1
ATOM 1365 C CA . ALA A 1 175 ? -84.194 -16.075 114.117 1.00 34.91 175 ALA A CA 1
ATOM 1366 C C . ALA A 1 175 ? -85.699 -15.926 113.879 1.00 34.91 175 ALA A C 1
ATOM 1368 O O . ALA A 1 175 ? -86.126 -15.771 112.741 1.00 34.91 175 ALA A O 1
ATOM 1369 N N . GLU A 1 176 ? -86.454 -15.993 114.977 1.00 35.47 176 GLU A N 1
ATOM 1370 C CA . GLU A 1 176 ? -87.841 -15.530 115.110 1.00 35.47 176 GLU A CA 1
ATOM 1371 C C . GLU A 1 176 ? -88.939 -16.479 114.596 1.00 35.47 176 GLU A C 1
ATOM 1373 O O . GLU A 1 176 ? -89.336 -16.468 113.436 1.00 35.47 176 GLU A O 1
ATOM 1378 N N . LEU A 1 177 ? -89.478 -17.294 115.515 1.00 32.72 177 LEU A N 1
ATOM 1379 C CA . LEU A 1 177 ? -90.825 -17.099 116.087 1.00 32.72 177 LEU A CA 1
ATOM 1380 C C . LEU A 1 177 ? -91.249 -18.328 116.917 1.00 32.72 177 LEU A C 1
ATOM 1382 O O . LEU A 1 177 ? -91.600 -19.362 116.356 1.00 32.72 177 LEU A O 1
ATOM 1386 N N . SER A 1 178 ? -91.315 -18.188 118.245 1.00 31.25 178 SER A N 1
ATOM 1387 C CA . SER A 1 178 ? -92.366 -18.848 119.042 1.00 31.25 178 SER A CA 1
ATOM 1388 C C . SER A 1 178 ? -92.515 -18.175 120.410 1.00 31.25 178 SER A C 1
ATOM 1390 O O . SER A 1 178 ? -92.065 -18.670 121.444 1.00 31.25 178 SER A O 1
ATOM 1392 N N . GLU A 1 179 ? -93.164 -17.020 120.386 1.00 33.16 179 GLU A N 1
ATOM 1393 C CA . GLU A 1 179 ? -93.839 -16.408 121.523 1.00 33.16 179 GLU A CA 1
ATOM 1394 C C . GLU A 1 179 ? -95.327 -16.773 121.401 1.00 33.16 179 GLU A C 1
ATOM 1396 O O . GLU A 1 179 ? -95.903 -16.538 120.345 1.00 33.16 179 GLU A O 1
ATOM 1401 N N . THR A 1 180 ? -95.894 -17.431 122.423 1.00 32.84 180 THR A N 1
ATOM 1402 C CA . THR A 1 180 ? -97.220 -17.188 123.046 1.00 32.84 180 THR A CA 1
ATOM 1403 C C . THR A 1 180 ? -97.793 -18.457 123.691 1.00 32.84 180 THR A C 1
ATOM 1405 O O . THR A 1 180 ? -98.137 -19.407 122.992 1.00 32.84 180 THR A O 1
ATOM 1408 N N . ALA A 1 181 ? -97.961 -18.418 125.016 1.00 29.81 181 ALA A N 1
ATOM 1409 C CA . ALA A 1 181 ? -99.045 -19.042 125.796 1.00 29.81 181 ALA A CA 1
ATOM 1410 C C . ALA A 1 181 ? -98.858 -18.599 127.263 1.00 29.81 181 ALA A C 1
ATOM 1412 O O . ALA A 1 181 ? -98.113 -19.202 128.026 1.00 29.81 181 ALA A O 1
ATOM 1413 N N . GLU A 1 182 ? -99.210 -17.360 127.603 1.00 32.34 182 GLU A N 1
ATOM 1414 C CA . GLU A 1 182 ? -100.442 -17.022 128.335 1.00 32.34 182 GLU A CA 1
ATOM 1415 C C . GLU A 1 182 ? -100.934 -18.041 129.388 1.00 32.34 182 GLU A C 1
ATOM 1417 O O . GLU A 1 182 ? -101.431 -19.112 129.060 1.00 32.34 182 GLU A O 1
ATOM 1422 N N . LYS A 1 183 ? -100.949 -17.547 130.639 1.00 32.94 183 LYS A N 1
ATOM 1423 C CA . LYS A 1 183 ? -101.973 -17.735 131.687 1.00 32.94 183 LYS A CA 1
ATOM 1424 C C . LYS A 1 183 ? -102.154 -19.141 132.277 1.00 32.94 183 LYS A C 1
ATOM 1426 O O . LYS A 1 183 ? -102.860 -19.963 131.720 1.00 32.94 183 LYS A O 1
ATOM 1431 N N . THR A 1 184 ? -101.724 -19.312 133.533 1.00 32.69 184 THR A N 1
ATOM 1432 C CA . THR A 1 184 ? -102.630 -19.219 134.703 1.00 32.69 184 THR A CA 1
ATOM 1433 C C . THR A 1 184 ? -101.863 -19.270 136.029 1.00 32.69 184 THR A C 1
ATOM 1435 O O . THR A 1 184 ? -100.863 -19.971 136.134 1.00 32.69 184 THR A O 1
ATOM 1438 N N . ALA A 1 185 ? -102.450 -18.612 137.034 1.00 30.58 185 ALA A N 1
ATOM 1439 C CA . ALA A 1 18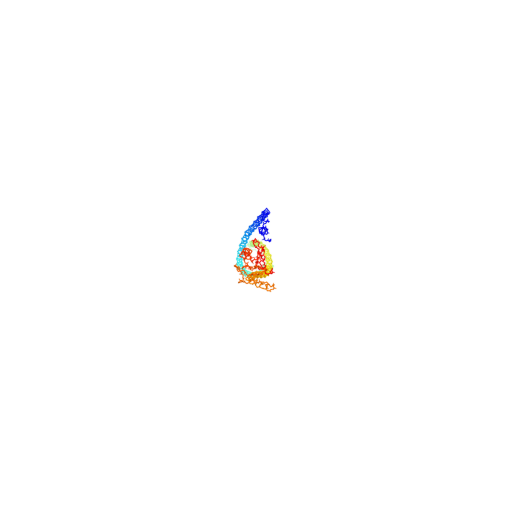5 ? -102.245 -18.772 138.479 1.00 30.58 185 ALA A CA 1
ATOM 1440 C C . ALA A 1 185 ? -101.283 -17.791 139.172 1.00 30.58 185 ALA A C 1
ATOM 1442 O O . ALA A 1 185 ? -100.253 -18.141 139.743 1.00 30.58 185 ALA A O 1
ATOM 1443 N N . GLU A 1 186 ? -101.736 -16.538 139.180 1.00 32.19 186 GLU A N 1
ATOM 1444 C CA . GLU A 1 186 ? -101.784 -15.694 140.377 1.00 32.19 186 GLU A CA 1
ATOM 1445 C C . GLU A 1 186 ? -102.307 -16.486 141.606 1.00 32.19 186 GLU A C 1
ATOM 1447 O O . GLU A 1 186 ? -103.174 -17.343 141.454 1.00 32.19 186 GLU A O 1
ATOM 1452 N N . GLU A 1 187 ? -101.836 -16.124 142.808 1.00 34.00 187 GLU A N 1
ATOM 1453 C CA . GLU A 1 187 ? -102.220 -16.631 144.149 1.00 34.00 187 GLU A CA 1
ATOM 1454 C C . GLU A 1 187 ? -101.520 -17.939 144.582 1.00 34.00 187 GLU A C 1
ATOM 1456 O O . GLU A 1 187 ? -102.046 -19.037 144.492 1.00 34.00 187 GLU A O 1
ATOM 1461 N N . LEU A 1 188 ? -100.299 -17.888 145.121 1.00 32.34 188 LEU A N 1
ATOM 1462 C CA . LEU A 1 188 ? -100.093 -17.447 146.503 1.00 32.34 188 LEU A CA 1
ATOM 1463 C C . LEU A 1 188 ? -98.745 -16.747 146.692 1.00 32.34 188 LEU A C 1
ATOM 1465 O O . LEU A 1 188 ? -97.697 -17.308 147.002 1.00 32.34 188 LEU A O 1
ATOM 1469 N N . ARG A 1 189 ? -98.859 -15.434 146.566 1.00 35.19 189 ARG A N 1
ATOM 1470 C CA . ARG A 1 189 ? -98.055 -14.412 147.213 1.00 35.19 189 ARG A CA 1
ATOM 1471 C C . ARG A 1 189 ? -97.792 -14.750 148.695 1.00 35.19 189 ARG A C 1
ATOM 1473 O O . ARG A 1 189 ? -98.723 -15.051 149.437 1.00 35.19 189 ARG A O 1
ATOM 1480 N N . ARG A 1 190 ? -96.562 -14.425 149.110 1.00 38.81 190 ARG A N 1
ATOM 1481 C CA . ARG A 1 190 ? -96.045 -14.224 150.483 1.00 38.81 190 ARG A CA 1
ATOM 1482 C C . ARG A 1 190 ? -95.565 -15.494 151.180 1.00 38.81 190 ARG A C 1
ATOM 1484 O O . ARG A 1 190 ? -96.345 -16.384 151.455 1.00 38.81 190 ARG A O 1
ATOM 1491 N N . THR A 1 191 ? -94.321 -15.628 151.604 1.00 36.19 191 THR A N 1
ATOM 1492 C CA . THR A 1 191 ? -93.149 -14.744 151.685 1.00 36.19 191 THR A CA 1
ATOM 1493 C C . THR A 1 191 ? -92.047 -15.686 152.127 1.00 36.19 191 THR A C 1
ATOM 1495 O O . THR A 1 191 ? -92.223 -16.269 153.197 1.00 36.19 191 THR A O 1
ATOM 1498 N N . ARG A 1 192 ? -90.933 -15.793 151.403 1.00 32.62 192 ARG A N 1
ATOM 1499 C CA . ARG A 1 192 ? -89.636 -15.907 152.071 1.00 32.62 192 ARG A CA 1
ATOM 1500 C C . ARG A 1 192 ? -88.484 -15.746 151.081 1.00 32.62 192 ARG A C 1
ATOM 1502 O O . ARG A 1 192 ? -88.215 -16.647 150.306 1.00 32.62 192 ARG A O 1
ATOM 1509 N N . ASP A 1 193 ? -87.863 -14.578 151.161 1.00 32.75 193 ASP A N 1
ATOM 1510 C CA . ASP A 1 193 ? -86.424 -14.345 151.017 1.00 32.75 193 ASP A CA 1
ATOM 1511 C C . ASP A 1 193 ? -85.810 -14.627 149.626 1.00 32.75 193 ASP A C 1
ATOM 1513 O O . ASP A 1 193 ? -85.633 -15.757 149.198 1.00 32.75 193 ASP A O 1
ATOM 1517 N N . ALA A 1 194 ? -85.612 -13.602 148.793 1.00 46.00 194 ALA A N 1
ATOM 1518 C CA . ALA A 1 194 ? -84.486 -12.657 148.841 1.00 46.00 194 ALA A CA 1
ATOM 1519 C C . ALA A 1 194 ? -83.127 -13.308 148.505 1.00 46.00 194 ALA A C 1
ATOM 1521 O O . ALA A 1 194 ? -82.684 -14.208 149.209 1.00 46.00 194 ALA A O 1
ATOM 1522 N N . LEU A 1 195 ? -82.455 -12.718 147.495 1.00 44.44 195 LEU A N 1
ATOM 1523 C CA . LEU A 1 195 ? -81.016 -12.803 147.163 1.00 44.44 195 LEU A CA 1
ATOM 1524 C C . LEU A 1 195 ? -80.584 -13.710 145.979 1.00 44.44 195 LEU A C 1
ATOM 1526 O O . LEU A 1 195 ? -79.836 -14.656 146.188 1.00 44.44 195 LEU A O 1
ATOM 1530 N N . ALA A 1 196 ? -80.967 -13.390 144.726 1.00 43.94 196 ALA A N 1
ATOM 1531 C CA . ALA A 1 196 ? -80.294 -13.930 143.518 1.00 43.94 196 ALA A CA 1
ATOM 1532 C C . ALA A 1 196 ? -80.616 -13.179 142.194 1.00 43.94 196 ALA A C 1
ATOM 1534 O O . ALA A 1 196 ? -80.975 -13.808 141.203 1.00 43.94 196 ALA A O 1
ATOM 1535 N N . ALA A 1 197 ? -80.531 -11.843 142.138 1.00 45.97 197 ALA A N 1
ATOM 1536 C CA . ALA A 1 197 ? -80.819 -11.098 140.897 1.00 45.97 197 ALA A CA 1
ATOM 1537 C C . ALA A 1 197 ? -79.872 -9.904 140.656 1.00 45.97 197 ALA A C 1
ATOM 1539 O O . ALA A 1 197 ? -80.319 -8.770 140.516 1.00 45.97 197 ALA A O 1
ATOM 1540 N N . GLU A 1 198 ? -78.559 -10.161 140.595 1.00 49.94 198 GLU A N 1
ATOM 1541 C CA . GLU A 1 198 ? -77.548 -9.154 140.202 1.00 49.94 198 GLU A CA 1
ATOM 1542 C C . GLU A 1 198 ? -76.532 -9.662 139.148 1.00 49.94 198 GLU A C 1
ATOM 1544 O O . GLU A 1 198 ? -75.578 -8.964 138.816 1.00 49.94 198 GLU A O 1
ATOM 1549 N N . THR A 1 199 ? -76.706 -10.853 138.556 1.00 49.78 199 THR A N 1
ATOM 1550 C CA . THR A 1 199 ? -75.669 -11.450 137.679 1.00 49.78 199 THR A CA 1
ATOM 1551 C C . THR A 1 199 ? -76.008 -11.586 136.192 1.00 49.78 199 THR A C 1
ATOM 1553 O O . THR A 1 199 ? -75.085 -11.785 135.409 1.00 49.78 199 THR A O 1
ATOM 1556 N N . GLU A 1 200 ? -77.250 -11.380 135.740 1.00 52.62 200 GLU A N 1
ATOM 1557 C CA . GLU A 1 200 ? -77.596 -11.612 134.316 1.00 52.62 200 GLU A CA 1
ATOM 1558 C C . GLU A 1 200 ? -77.487 -10.351 133.424 1.00 52.62 200 GLU A C 1
ATOM 1560 O O . GLU A 1 200 ? -77.407 -10.444 132.202 1.00 52.62 200 GLU A O 1
ATOM 1565 N N . GLY A 1 201 ? -77.388 -9.149 134.010 1.00 52.41 201 GLY A N 1
ATOM 1566 C CA . GLY A 1 201 ? -77.317 -7.884 133.256 1.00 52.41 201 GLY A CA 1
ATOM 1567 C C . GLY A 1 201 ? -75.946 -7.545 132.647 1.00 52.41 201 GLY A C 1
ATOM 1568 O O . GLY A 1 201 ? -75.872 -6.757 131.707 1.00 52.41 201 GLY A O 1
ATOM 1569 N N . ARG A 1 202 ? -74.843 -8.131 133.142 1.00 55.44 202 ARG A N 1
ATOM 1570 C CA . ARG A 1 202 ? -73.480 -7.843 132.638 1.00 55.44 202 ARG A CA 1
ATOM 1571 C C . ARG A 1 202 ? -73.045 -8.737 131.469 1.00 55.44 202 ARG A C 1
ATOM 1573 O O . ARG A 1 202 ? -72.128 -8.359 130.746 1.00 55.44 202 ARG A O 1
ATOM 1580 N N . ARG A 1 203 ? -73.713 -9.873 131.240 1.00 59.69 203 ARG A N 1
ATOM 1581 C CA . ARG A 1 203 ? -73.344 -10.843 130.192 1.00 59.69 203 ARG A CA 1
ATOM 1582 C C . ARG A 1 203 ? -73.740 -10.378 128.781 1.00 59.69 203 ARG A C 1
ATOM 1584 O O . ARG A 1 203 ? -72.931 -10.439 127.863 1.00 59.69 203 ARG A O 1
ATOM 1591 N N . LEU A 1 204 ? -74.922 -9.777 128.639 1.00 56.62 204 LEU A N 1
ATOM 1592 C CA . LEU A 1 204 ? -75.476 -9.350 127.343 1.00 56.62 204 LEU A CA 1
ATOM 1593 C C . LEU A 1 204 ? -74.807 -8.101 126.731 1.00 56.62 204 LEU A C 1
ATOM 1595 O O . LEU A 1 204 ? -74.887 -7.895 125.523 1.00 56.62 204 LEU A O 1
ATOM 1599 N N . SER A 1 205 ? -74.119 -7.272 127.526 1.00 59.25 205 SER A N 1
ATOM 1600 C CA . SER A 1 205 ? -73.343 -6.128 127.006 1.00 59.25 205 SER A CA 1
ATOM 1601 C C . SER A 1 205 ? -71.927 -6.539 126.565 1.00 59.25 205 SER A C 1
ATOM 1603 O O . SER A 1 205 ? -71.398 -6.006 125.592 1.00 59.25 205 SER A O 1
ATOM 1605 N N . ALA A 1 206 ? -71.336 -7.546 127.222 1.00 60.56 206 ALA A N 1
ATOM 1606 C CA . ALA A 1 206 ? -70.025 -8.088 126.860 1.00 60.56 206 ALA A CA 1
ATOM 1607 C C . ALA A 1 206 ? -70.062 -8.891 125.545 1.00 60.56 206 ALA A C 1
ATOM 1609 O O . ALA A 1 206 ? -69.167 -8.743 124.717 1.00 60.56 206 ALA A O 1
ATOM 1610 N N . GLU A 1 207 ? -71.122 -9.672 125.310 1.00 64.19 207 GLU A N 1
ATOM 1611 C CA . GLU A 1 207 ? -71.303 -10.445 124.067 1.00 64.19 207 GLU A CA 1
ATOM 1612 C C . GLU A 1 207 ? -71.522 -9.533 122.839 1.00 64.19 207 GLU A C 1
ATOM 1614 O O . GLU A 1 207 ? -70.994 -9.800 121.761 1.00 64.19 207 GLU A O 1
ATOM 1619 N N . LYS A 1 208 ? -72.204 -8.389 123.003 1.00 69.19 208 LYS A N 1
ATOM 1620 C CA . LYS A 1 208 ? -72.438 -7.422 121.912 1.00 69.19 208 LYS A CA 1
ATOM 1621 C C . LYS A 1 208 ? -71.178 -6.639 121.520 1.00 69.19 208 LYS A C 1
ATOM 1623 O O . LYS A 1 208 ? -70.957 -6.380 120.340 1.00 69.19 208 LYS A O 1
ATOM 1628 N N . TYR A 1 209 ? -70.335 -6.292 122.496 1.00 68.06 209 TYR A N 1
ATOM 1629 C CA . TYR A 1 209 ? -69.039 -5.651 122.241 1.00 68.06 209 TYR A CA 1
ATOM 1630 C C . TYR A 1 209 ? -68.011 -6.612 121.623 1.00 68.06 209 TYR A C 1
ATOM 1632 O O . TYR A 1 209 ? -67.175 -6.165 120.841 1.00 68.06 209 TYR A O 1
ATOM 1640 N N . ALA A 1 210 ? -68.074 -7.911 121.935 1.00 72.31 210 ALA A N 1
ATOM 1641 C CA . ALA A 1 210 ? -67.205 -8.919 121.324 1.00 72.31 210 ALA A CA 1
ATOM 1642 C C . ALA A 1 210 ? -67.512 -9.116 119.828 1.00 72.31 210 ALA A C 1
ATOM 1644 O O . ALA A 1 210 ? -66.593 -9.081 119.015 1.00 72.31 210 ALA A O 1
ATOM 1645 N N . SER A 1 211 ? -68.795 -9.202 119.457 1.00 74.69 211 SER A N 1
ATOM 1646 C CA . SER A 1 211 ? -69.219 -9.357 118.056 1.00 74.69 211 SER A CA 1
ATOM 1647 C C . SER A 1 211 ? -68.835 -8.156 117.182 1.00 74.69 211 SER A C 1
ATOM 1649 O O . SER A 1 211 ? -68.321 -8.335 116.083 1.00 74.69 211 SER A O 1
ATOM 1651 N N . LEU A 1 212 ? -69.023 -6.922 117.674 1.00 75.00 212 LEU A N 1
ATOM 1652 C CA . LEU A 1 212 ? -68.624 -5.721 116.923 1.00 75.00 212 LEU A CA 1
ATOM 1653 C C . LEU A 1 212 ? -67.101 -5.611 116.754 1.00 75.00 212 LEU A C 1
ATOM 1655 O O . LEU A 1 212 ? -66.622 -5.028 115.782 1.00 75.00 212 LEU A O 1
ATOM 1659 N N . LYS A 1 213 ? -66.334 -6.136 117.717 1.00 78.19 213 LYS A N 1
ATOM 1660 C CA . LYS A 1 213 ? -64.873 -6.142 117.656 1.00 78.19 213 LYS A CA 1
ATOM 1661 C C . LYS A 1 213 ? -64.369 -7.130 116.602 1.00 78.19 213 LYS A C 1
ATOM 1663 O O . LYS A 1 213 ? -63.494 -6.755 115.829 1.00 78.19 213 LYS A O 1
ATOM 1668 N N . GLU A 1 214 ? -64.954 -8.325 116.522 1.00 78.81 214 GLU A N 1
ATOM 1669 C CA . GLU A 1 214 ? -64.652 -9.291 115.454 1.00 78.81 214 GLU A CA 1
ATOM 1670 C C . GLU A 1 214 ? -65.024 -8.752 114.065 1.00 78.81 214 GLU A C 1
ATOM 1672 O O . GLU A 1 214 ? -64.237 -8.883 113.129 1.00 78.81 214 GLU A O 1
ATOM 1677 N N . GLU A 1 215 ? -66.168 -8.074 113.919 1.00 78.38 215 GLU A N 1
ATOM 1678 C CA . GLU A 1 215 ? -66.548 -7.444 112.644 1.00 78.38 215 GLU A CA 1
ATOM 1679 C C . GLU A 1 215 ? -65.578 -6.329 112.232 1.00 78.38 215 GLU A C 1
ATOM 1681 O O . GLU A 1 215 ? -65.191 -6.240 111.065 1.00 78.38 215 GLU A O 1
ATOM 1686 N N . PHE A 1 216 ? -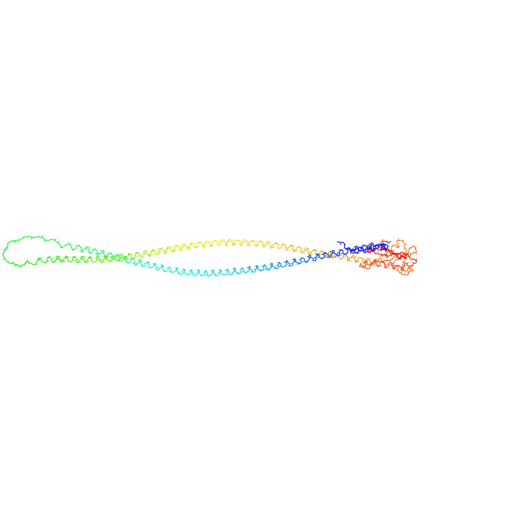65.141 -5.491 113.178 1.00 80.25 216 PHE A N 1
ATOM 1687 C CA . PHE A 1 216 ? -64.169 -4.433 112.904 1.00 80.25 216 PHE A CA 1
ATOM 1688 C C . PHE A 1 216 ? -62.783 -4.995 112.555 1.00 80.25 216 PHE A C 1
ATOM 1690 O O . PHE A 1 216 ? -62.121 -4.485 111.651 1.00 80.25 216 PHE A O 1
ATOM 1697 N N . GLU A 1 217 ? -62.349 -6.063 113.229 1.00 79.06 217 GLU A N 1
ATOM 1698 C CA . GLU A 1 217 ? -61.104 -6.769 112.907 1.00 79.06 217 GLU A CA 1
ATOM 1699 C C . GLU A 1 217 ? -61.181 -7.432 111.519 1.00 79.06 217 GLU A C 1
ATOM 1701 O O . GLU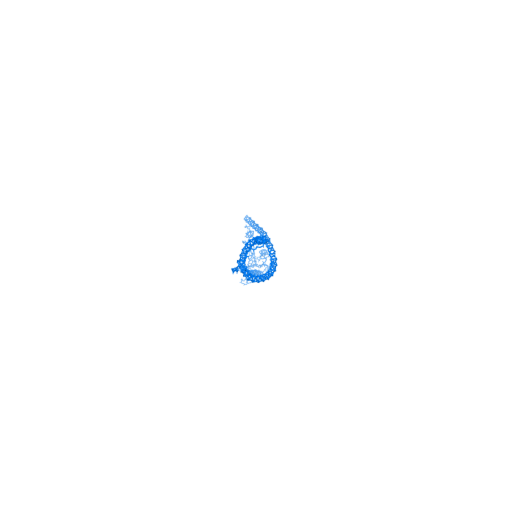 A 1 217 ? -60.236 -7.307 110.735 1.00 79.06 217 GLU A O 1
ATOM 1706 N N . GLY A 1 218 ? -62.326 -8.021 111.154 1.00 80.69 218 GLY A N 1
ATOM 1707 C CA . GLY A 1 218 ? -62.579 -8.571 109.818 1.00 80.69 218 GLY A CA 1
ATOM 1708 C C . GLY A 1 218 ? -62.567 -7.513 108.707 1.00 80.69 218 GLY A C 1
ATOM 1709 O O . GLY A 1 218 ? -61.907 -7.695 107.683 1.00 80.69 218 GLY A O 1
ATOM 1710 N N . LEU A 1 219 ? -63.224 -6.369 108.926 1.00 82.12 219 LEU A N 1
ATOM 1711 C CA . LEU A 1 219 ? -63.216 -5.222 108.004 1.00 82.12 219 LEU A CA 1
ATOM 1712 C C . LEU A 1 219 ? -61.823 -4.596 107.861 1.00 82.12 219 LEU A C 1
ATOM 1714 O O . LEU A 1 219 ? -61.425 -4.228 106.757 1.00 82.12 219 LEU A O 1
ATOM 1718 N N . SER A 1 220 ? -61.068 -4.497 108.958 1.00 81.44 220 SER A N 1
ATOM 1719 C CA . SER A 1 220 ? -59.686 -4.010 108.942 1.00 81.44 220 SER A CA 1
ATOM 1720 C C . SER A 1 220 ? -58.780 -4.947 108.136 1.00 81.44 220 SER A C 1
ATOM 1722 O O . SER A 1 220 ? -58.004 -4.479 107.303 1.00 81.44 220 SER A O 1
ATOM 1724 N N . SER A 1 221 ? -58.935 -6.267 108.303 1.00 82.12 221 SER A N 1
ATOM 1725 C CA . SER A 1 221 ? -58.207 -7.273 107.517 1.00 82.12 221 SER A CA 1
ATOM 1726 C C . SER A 1 221 ? -58.553 -7.192 106.027 1.00 82.12 221 SER A C 1
ATOM 1728 O O . SER A 1 221 ? -57.652 -7.126 105.194 1.00 82.12 221 SER A O 1
ATOM 1730 N N . GLN A 1 222 ? -59.842 -7.093 105.677 1.00 85.69 222 GLN A N 1
ATOM 1731 C CA . GLN A 1 222 ? -60.278 -6.907 104.286 1.00 85.69 222 GLN A CA 1
ATOM 1732 C C . GLN A 1 222 ? -59.739 -5.616 103.665 1.00 85.69 222 GLN A C 1
ATOM 1734 O O . GLN A 1 222 ? -59.348 -5.597 102.499 1.00 85.69 222 GLN A O 1
ATOM 1739 N N . TYR A 1 223 ? -59.712 -4.522 104.427 1.00 82.19 223 TYR A N 1
ATOM 1740 C CA . TYR A 1 223 ? -59.162 -3.257 103.950 1.00 82.19 223 TYR A CA 1
ATOM 1741 C C . TYR A 1 223 ? -57.648 -3.351 103.713 1.00 82.19 223 TYR A C 1
ATOM 1743 O O . TYR A 1 223 ? -57.141 -2.799 102.733 1.00 82.19 223 TYR A O 1
ATOM 1751 N N . GLN A 1 224 ? -56.928 -4.079 104.572 1.00 82.62 224 GLN A N 1
ATOM 1752 C CA . GLN A 1 224 ? -55.497 -4.335 104.420 1.00 82.62 224 GLN A CA 1
ATOM 1753 C C . GLN A 1 224 ? -55.211 -5.167 103.156 1.00 82.62 224 GLN A C 1
ATOM 1755 O O . GLN A 1 224 ? -54.395 -4.754 102.333 1.00 82.62 224 GLN A O 1
ATOM 1760 N N . GLU A 1 225 ? -55.949 -6.259 102.937 1.00 85.31 225 GLU A N 1
ATOM 1761 C CA . GLU A 1 225 ? -55.832 -7.102 101.736 1.00 85.31 225 GLU A CA 1
ATOM 1762 C C . GLU A 1 225 ? -56.190 -6.339 100.451 1.00 85.31 225 GLU A C 1
ATOM 1764 O O . GLU A 1 225 ? -55.495 -6.447 99.438 1.00 85.31 225 GLU A O 1
ATOM 1769 N N . MET A 1 226 ? -57.240 -5.510 100.484 1.00 83.69 226 MET A N 1
ATOM 1770 C CA . MET A 1 226 ? -57.631 -4.659 99.353 1.00 83.69 226 MET A CA 1
ATOM 1771 C C . MET A 1 226 ? -56.558 -3.605 99.033 1.00 83.69 226 MET A C 1
ATOM 1773 O O . MET A 1 226 ? -56.329 -3.252 97.874 1.00 83.69 226 MET A O 1
ATOM 1777 N N . ARG A 1 227 ? -55.884 -3.081 100.062 1.00 88.81 227 ARG A N 1
ATOM 1778 C CA . ARG A 1 227 ? -54.775 -2.137 99.895 1.00 88.81 227 ARG A CA 1
ATOM 1779 C C . ARG A 1 227 ? -53.555 -2.817 99.274 1.00 88.81 227 ARG A C 1
ATOM 1781 O O . ARG A 1 227 ? -52.918 -2.217 98.411 1.00 88.81 227 ARG A O 1
ATOM 1788 N N . GLU A 1 228 ? -53.239 -4.039 99.691 1.00 87.38 228 GLU A N 1
ATOM 1789 C CA . GLU A 1 228 ? -52.128 -4.824 99.144 1.00 87.38 228 GLU A CA 1
ATOM 1790 C C . GLU A 1 228 ? -52.386 -5.244 97.692 1.00 87.38 228 GLU A C 1
ATOM 1792 O O . GLU A 1 228 ? -51.526 -5.041 96.837 1.00 87.38 228 GLU A O 1
ATOM 1797 N N . THR A 1 229 ? -53.592 -5.718 97.370 1.00 85.94 229 THR A N 1
ATOM 1798 C CA . THR A 1 229 ? -53.985 -6.037 95.984 1.00 85.94 229 THR A CA 1
ATOM 1799 C C . THR A 1 229 ? -53.928 -4.814 95.074 1.00 85.94 229 THR A C 1
ATOM 1801 O O . THR A 1 229 ? -53.309 -4.885 94.014 1.00 85.94 229 THR A O 1
ATOM 1804 N N . ARG A 1 230 ? -54.444 -3.655 95.506 1.00 87.62 230 ARG A N 1
ATOM 1805 C CA . ARG A 1 230 ? -54.304 -2.401 94.740 1.00 87.62 230 ARG A CA 1
ATOM 1806 C C . ARG A 1 230 ? -52.850 -1.973 94.538 1.00 87.62 230 ARG A C 1
ATOM 1808 O O . ARG A 1 230 ? -52.532 -1.392 93.503 1.00 87.62 230 ARG A O 1
ATOM 1815 N N . ALA A 1 231 ? -51.967 -2.229 95.504 1.00 86.94 231 ALA A N 1
ATOM 1816 C CA . ALA A 1 231 ? -50.543 -1.938 95.355 1.00 86.94 231 ALA A CA 1
ATOM 1817 C C . ALA A 1 231 ? -49.884 -2.855 94.307 1.00 86.94 231 ALA A C 1
ATOM 1819 O O . ALA A 1 231 ? -49.109 -2.374 93.483 1.00 86.94 231 ALA A O 1
ATOM 1820 N N . VAL A 1 232 ? -50.239 -4.145 94.289 1.00 88.56 232 VAL A N 1
ATOM 1821 C CA . VAL A 1 232 ? -49.776 -5.103 93.269 1.00 88.56 232 VAL A CA 1
ATOM 1822 C C . VAL A 1 232 ? -50.307 -4.740 91.879 1.00 88.56 232 VAL A C 1
ATOM 1824 O O . VAL A 1 232 ? -49.543 -4.749 90.918 1.00 88.56 232 VAL A O 1
ATOM 1827 N N . GLU A 1 233 ? -51.582 -4.371 91.758 1.00 87.56 233 GLU A N 1
ATOM 1828 C CA . GLU A 1 233 ? -52.182 -3.935 90.488 1.00 87.56 233 GLU A CA 1
ATOM 1829 C C . GLU A 1 233 ? -51.531 -2.651 89.952 1.00 87.56 233 GLU A C 1
ATOM 1831 O O . GLU A 1 233 ? -51.239 -2.555 88.759 1.00 87.56 233 GLU A O 1
ATOM 1836 N N . ALA A 1 234 ? -51.247 -1.676 90.821 1.00 86.44 234 ALA A N 1
ATOM 1837 C CA . ALA A 1 234 ? -50.539 -0.456 90.434 1.00 86.44 234 ALA A CA 1
ATOM 1838 C C . ALA A 1 234 ? -49.123 -0.757 89.912 1.00 86.44 234 ALA A C 1
ATOM 1840 O O . ALA A 1 234 ? -48.696 -0.183 88.909 1.00 86.44 234 ALA A O 1
ATOM 1841 N N . GLU A 1 235 ? -48.419 -1.693 90.551 1.00 90.00 235 GLU A N 1
ATOM 1842 C CA . GLU A 1 235 ? -47.087 -2.130 90.130 1.00 90.00 235 GLU A CA 1
ATOM 1843 C C . GLU A 1 235 ? -47.125 -2.897 88.796 1.00 90.00 235 GLU A C 1
ATOM 1845 O O . GLU A 1 235 ? -46.305 -2.652 87.910 1.00 90.00 235 GLU A O 1
ATOM 1850 N N . GLN A 1 236 ? -48.122 -3.763 88.593 1.00 90.38 236 GLN A N 1
ATOM 1851 C CA . GLN A 1 236 ? -48.341 -4.450 87.315 1.00 90.38 236 GLN A CA 1
ATOM 1852 C C . GLN A 1 236 ? -48.663 -3.470 86.179 1.00 90.38 236 GLN A C 1
ATOM 1854 O O . GLN A 1 236 ? -48.119 -3.609 85.082 1.00 90.38 236 GLN A O 1
ATOM 1859 N N . CYS A 1 237 ? -49.488 -2.451 86.441 1.00 89.88 237 CYS A N 1
ATOM 1860 C CA . CYS A 1 237 ? -49.754 -1.371 85.491 1.00 89.88 237 CYS A CA 1
ATOM 1861 C C . CYS A 1 237 ? -48.478 -0.598 85.138 1.00 89.88 237 CYS A C 1
ATOM 1863 O O . CYS A 1 237 ? -48.249 -0.324 83.961 1.00 89.88 237 CYS A O 1
ATOM 1865 N N . ARG A 1 238 ? -47.618 -0.295 86.119 1.00 94.12 238 ARG A N 1
ATOM 1866 C CA . ARG A 1 238 ? -46.332 0.373 85.873 1.00 94.12 238 ARG A CA 1
ATOM 1867 C C . ARG A 1 238 ? -45.441 -0.445 84.935 1.00 94.12 238 ARG A C 1
ATOM 1869 O O . ARG A 1 238 ? -44.979 0.078 83.926 1.00 94.12 238 ARG A O 1
ATOM 1876 N N . ILE A 1 239 ? -45.276 -1.740 85.214 1.00 92.75 239 ILE A N 1
ATOM 1877 C CA . ILE A 1 239 ? -44.484 -2.656 84.376 1.00 92.75 239 ILE A CA 1
ATOM 1878 C C . ILE A 1 239 ? -45.074 -2.769 82.960 1.00 92.75 239 ILE A C 1
ATOM 1880 O O . ILE A 1 239 ? -44.334 -2.842 81.978 1.00 92.75 239 ILE A O 1
ATOM 1884 N N . ALA A 1 240 ? -46.403 -2.792 82.828 1.00 88.62 240 ALA A N 1
ATOM 1885 C CA . ALA A 1 240 ? -47.065 -2.849 81.527 1.00 88.62 240 ALA A CA 1
ATOM 1886 C C . ALA A 1 240 ? -46.833 -1.575 80.697 1.00 88.62 240 ALA A C 1
ATOM 1888 O O . ALA A 1 240 ? -46.594 -1.679 79.494 1.00 88.62 240 ALA A O 1
ATOM 1889 N N . VAL A 1 241 ? -46.852 -0.396 81.331 1.00 91.62 241 VAL A N 1
ATOM 1890 C CA . VAL A 1 241 ? -46.543 0.885 80.674 1.00 91.62 241 VAL A CA 1
ATOM 1891 C C . VAL A 1 241 ? -45.086 0.921 80.215 1.00 91.62 241 VAL A C 1
ATOM 1893 O O . VAL A 1 241 ? -44.842 1.183 79.042 1.00 91.62 241 VAL A O 1
ATOM 1896 N N . GLU A 1 242 ? -44.132 0.551 81.074 1.00 92.06 242 GLU A N 1
ATOM 1897 C CA . GLU A 1 242 ? -42.706 0.496 80.707 1.00 92.06 242 GLU A CA 1
ATOM 1898 C C . GLU A 1 242 ? -42.451 -0.463 79.528 1.00 92.06 242 GLU A C 1
ATOM 1900 O O . GLU A 1 242 ? -41.701 -0.149 78.600 1.00 92.06 242 GLU A O 1
ATOM 1905 N N . ARG A 1 243 ? -43.121 -1.624 79.505 1.00 93.25 243 ARG A N 1
ATOM 1906 C CA . ARG A 1 243 ? -43.046 -2.565 78.373 1.00 93.25 243 ARG A CA 1
ATOM 1907 C C . ARG A 1 243 ? -43.647 -1.989 77.093 1.00 93.25 243 ARG A C 1
ATOM 1909 O O . ARG A 1 243 ? -43.077 -2.186 76.021 1.00 93.25 243 ARG A O 1
ATOM 1916 N N . ALA A 1 244 ? -44.782 -1.296 77.185 1.00 88.62 244 ALA A N 1
ATOM 1917 C CA . ALA A 1 244 ? -45.416 -0.660 76.033 1.00 88.62 244 ALA A CA 1
ATOM 1918 C C . ALA A 1 244 ? -44.542 0.466 75.457 1.00 88.62 244 ALA A C 1
ATOM 1920 O O . ALA A 1 244 ? -44.398 0.568 74.238 1.00 88.62 244 ALA A O 1
ATOM 1921 N N . GLU A 1 245 ? -43.903 1.265 76.314 1.00 92.81 245 GLU A N 1
ATOM 1922 C CA . GLU A 1 245 ? -42.950 2.301 75.906 1.00 92.81 245 GLU A CA 1
ATOM 1923 C C . GLU A 1 245 ? -41.714 1.695 75.226 1.00 92.81 245 GLU A C 1
ATOM 1925 O O . GLU A 1 245 ? -41.331 2.148 74.145 1.00 92.81 245 GLU A O 1
ATOM 1930 N N . SER A 1 246 ? -41.148 0.617 75.787 1.00 92.75 246 SER A N 1
ATOM 1931 C CA . SER A 1 246 ? -40.021 -0.109 75.179 1.00 92.75 246 SER A CA 1
ATOM 1932 C C . SER A 1 246 ? -40.368 -0.653 73.792 1.00 92.75 246 SER A C 1
ATOM 1934 O O . SER A 1 246 ? -39.627 -0.427 72.836 1.00 92.75 246 SER A O 1
ATOM 1936 N N . LEU A 1 247 ? -41.523 -1.311 73.653 1.00 91.50 247 LEU A N 1
ATOM 1937 C CA . LEU A 1 247 ? -41.991 -1.831 72.365 1.00 91.50 247 LEU A CA 1
ATOM 1938 C C . LEU A 1 247 ? -42.220 -0.707 71.350 1.00 91.50 247 LEU A C 1
ATOM 1940 O O . LEU A 1 247 ? -41.873 -0.851 70.182 1.00 91.50 247 LEU A O 1
ATOM 1944 N N . THR A 1 248 ? -42.762 0.433 71.779 1.00 92.88 248 THR A N 1
ATOM 1945 C CA . THR A 1 248 ? -42.984 1.587 70.893 1.00 92.88 248 THR A CA 1
ATOM 1946 C C . THR A 1 248 ? -41.659 2.160 70.377 1.00 92.88 248 THR A C 1
ATOM 1948 O O . THR A 1 248 ? -41.550 2.517 69.200 1.00 92.88 248 THR A O 1
ATOM 1951 N N . ALA A 1 249 ? -40.627 2.202 71.226 1.00 91.44 249 ALA A N 1
ATOM 1952 C CA . ALA A 1 249 ? -39.284 2.618 70.829 1.00 91.44 249 ALA A CA 1
ATOM 1953 C C . ALA A 1 249 ? -38.637 1.625 69.845 1.00 91.44 249 ALA A C 1
ATOM 1955 O O . ALA A 1 249 ? -38.036 2.048 68.857 1.00 91.44 249 ALA A O 1
ATOM 1956 N N . GLU A 1 250 ? -38.798 0.319 70.070 1.00 92.75 250 GLU A N 1
ATOM 1957 C CA . GLU A 1 250 ? -38.334 -0.727 69.149 1.00 92.75 250 GLU A CA 1
ATOM 1958 C C . GLU A 1 250 ? -39.037 -0.647 67.788 1.00 92.75 250 GLU A C 1
ATOM 1960 O O . GLU A 1 250 ? -38.367 -0.670 66.756 1.00 92.75 250 GLU A O 1
ATOM 1965 N N . PHE A 1 251 ? -40.362 -0.466 67.760 1.00 89.94 251 PHE A N 1
ATOM 1966 C CA . PHE A 1 251 ? -41.108 -0.274 66.512 1.00 89.94 251 PHE A CA 1
ATOM 1967 C C . PHE A 1 251 ? -40.672 0.980 65.755 1.00 89.94 251 PHE A C 1
ATOM 1969 O O . PHE A 1 251 ? -40.576 0.945 64.530 1.00 89.94 251 PHE A O 1
ATOM 1976 N N . SER A 1 252 ? -40.387 2.072 66.468 1.00 91.81 252 SER A N 1
ATOM 1977 C CA . SER A 1 252 ? -39.914 3.314 65.847 1.00 91.81 252 SER A CA 1
ATOM 1978 C C . SER A 1 252 ? -38.542 3.121 65.197 1.00 91.81 252 SER A C 1
ATOM 1980 O O . SER A 1 252 ? -38.366 3.487 64.038 1.00 91.81 252 SER A O 1
ATOM 1982 N N . ARG A 1 253 ? -37.602 2.455 65.886 1.00 92.81 253 ARG A N 1
ATOM 1983 C CA . ARG A 1 253 ? -36.290 2.104 65.311 1.00 92.81 253 ARG A CA 1
ATOM 1984 C C . ARG A 1 253 ? -36.422 1.180 64.106 1.00 92.81 253 ARG A C 1
ATOM 1986 O O . ARG A 1 253 ? -35.824 1.442 63.069 1.00 92.81 253 ARG A O 1
ATOM 1993 N N . ALA A 1 254 ? -37.248 0.141 64.214 1.00 90.50 254 ALA A N 1
ATOM 1994 C CA . ALA A 1 254 ? -37.490 -0.778 63.109 1.00 90.50 254 ALA A CA 1
ATOM 1995 C C . ALA A 1 254 ? -38.090 -0.056 61.891 1.00 90.50 254 ALA A C 1
ATOM 1997 O O . ALA A 1 254 ? -37.722 -0.360 60.761 1.00 90.50 254 ALA A O 1
ATOM 1998 N N . ALA A 1 255 ? -38.982 0.920 62.097 1.00 90.75 255 ALA A N 1
ATOM 1999 C CA . ALA A 1 255 ? -39.548 1.722 61.015 1.00 90.75 255 ALA A CA 1
ATOM 2000 C C . ALA A 1 255 ? -38.493 2.605 60.324 1.00 90.75 255 ALA A C 1
ATOM 2002 O O . ALA A 1 255 ? -38.479 2.678 59.095 1.00 90.75 255 ALA A O 1
ATOM 2003 N N . GLU A 1 256 ? -37.593 3.230 61.088 1.00 93.50 256 GLU A N 1
ATOM 2004 C CA . GLU A 1 256 ? -36.475 4.019 60.550 1.00 93.50 256 GLU A CA 1
ATOM 2005 C C . GLU A 1 256 ? -35.491 3.150 59.752 1.00 93.50 256 GLU A C 1
ATOM 2007 O O . GLU A 1 256 ? -35.102 3.515 58.642 1.00 93.50 256 GLU A O 1
ATOM 2012 N N . GLU A 1 257 ? -35.146 1.965 60.259 1.00 92.94 257 GLU A N 1
ATOM 2013 C CA . GLU A 1 257 ? -34.294 1.003 59.549 1.00 92.94 257 GLU A CA 1
ATOM 2014 C C . GLU A 1 257 ? -34.932 0.539 58.231 1.00 92.94 257 GLU A C 1
ATOM 2016 O O . GLU A 1 257 ? -34.259 0.450 57.201 1.00 92.94 257 GLU A O 1
ATOM 2021 N N . LEU A 1 258 ? -36.245 0.294 58.228 1.00 91.19 258 LEU A N 1
ATOM 2022 C CA . LEU A 1 258 ? -36.990 -0.124 57.037 1.00 91.19 258 LEU A CA 1
ATOM 2023 C C . LEU A 1 258 ? -37.079 1.003 55.997 1.00 91.19 258 LEU A C 1
ATOM 2025 O O . LEU A 1 258 ? -36.972 0.747 54.795 1.00 91.19 258 LEU A O 1
ATOM 2029 N N . GLN A 1 259 ? -37.230 2.249 56.452 1.00 92.50 259 GLN A N 1
ATOM 2030 C CA . GLN A 1 259 ? -37.184 3.440 55.604 1.00 92.50 259 GLN A CA 1
ATOM 2031 C C . GLN A 1 259 ? -35.800 3.586 54.948 1.00 92.50 259 GLN A C 1
ATOM 2033 O O . GLN A 1 259 ? -35.716 3.701 53.724 1.00 92.50 259 GLN A O 1
ATOM 2038 N N . ALA A 1 260 ? -34.720 3.482 55.729 1.00 92.00 260 ALA A N 1
ATOM 2039 C CA . ALA A 1 260 ? -33.348 3.565 55.226 1.00 92.00 260 ALA A CA 1
ATOM 2040 C C . ALA A 1 260 ? -33.018 2.433 54.234 1.00 92.00 260 ALA A C 1
ATOM 2042 O O . ALA A 1 260 ? -32.429 2.670 53.177 1.00 92.00 260 ALA A O 1
ATOM 2043 N N . ALA A 1 261 ? -33.451 1.201 54.524 1.00 90.88 261 ALA A N 1
ATOM 2044 C CA . ALA A 1 261 ? -33.284 0.065 53.618 1.00 90.88 261 ALA A CA 1
ATOM 2045 C C . ALA A 1 261 ? -34.035 0.271 52.292 1.00 90.88 261 ALA A C 1
ATOM 2047 O O . ALA A 1 261 ? -33.524 -0.067 51.222 1.00 90.88 261 ALA A O 1
ATOM 2048 N N . ARG A 1 262 ? -35.235 0.863 52.343 1.00 91.56 262 ARG A N 1
ATOM 2049 C CA . ARG A 1 262 ? -36.034 1.165 51.151 1.00 91.56 262 ARG A CA 1
ATOM 2050 C C . ARG A 1 262 ? -35.375 2.234 50.283 1.00 91.56 262 ARG A C 1
ATOM 2052 O O . ARG A 1 262 ? -35.322 2.060 49.069 1.00 91.56 262 ARG A O 1
ATOM 2059 N N . GLU A 1 263 ? -34.850 3.295 50.888 1.00 92.50 263 GLU A N 1
ATOM 2060 C CA . GLU A 1 263 ? -34.113 4.347 50.178 1.00 92.50 263 GLU A CA 1
ATOM 2061 C C . GLU A 1 263 ? -32.847 3.789 49.511 1.00 92.50 263 GLU A C 1
ATOM 2063 O O . GLU A 1 263 ? -32.630 4.013 48.316 1.00 92.50 263 GLU A O 1
ATOM 2068 N N . SER A 1 264 ? -32.079 2.966 50.230 1.00 91.94 264 SER A N 1
ATOM 2069 C CA . SER A 1 264 ? -30.903 2.275 49.686 1.00 91.94 264 SER A CA 1
ATOM 2070 C C . SER A 1 264 ? -31.255 1.394 48.480 1.00 91.94 264 SER A C 1
ATOM 2072 O O . SER A 1 264 ? -30.644 1.513 47.418 1.00 91.94 264 SER A O 1
ATOM 2074 N N . LEU A 1 265 ? -32.317 0.585 48.585 1.00 91.50 265 LEU A N 1
ATOM 2075 C CA . LEU A 1 265 ? -32.778 -0.261 47.483 1.00 91.50 265 LEU A CA 1
ATOM 2076 C C . LEU A 1 265 ? -33.225 0.568 46.269 1.00 91.50 265 LEU A C 1
ATOM 2078 O O . LEU A 1 265 ? -32.932 0.212 45.127 1.00 91.50 265 LEU A O 1
ATOM 2082 N N . THR A 1 266 ? -33.914 1.693 46.486 1.00 91.12 266 THR A N 1
ATOM 2083 C CA . THR A 1 266 ? -34.294 2.582 45.378 1.00 91.12 266 THR A CA 1
ATOM 2084 C C . THR A 1 266 ? -33.076 3.192 44.688 1.00 91.12 266 THR A C 1
ATOM 2086 O O . THR A 1 266 ? -33.031 3.207 43.460 1.00 91.12 266 THR A O 1
ATOM 2089 N N . ALA A 1 267 ? -32.057 3.606 45.446 1.00 90.06 267 ALA A N 1
ATOM 2090 C CA . ALA A 1 267 ? -30.813 4.118 44.882 1.00 90.06 267 ALA A CA 1
ATOM 2091 C C . ALA A 1 267 ? -30.066 3.042 44.077 1.00 90.06 267 ALA A C 1
ATOM 2093 O O . ALA A 1 267 ? -29.605 3.315 42.969 1.00 90.06 267 ALA A O 1
ATOM 2094 N N . GLU A 1 268 ? -30.004 1.805 44.579 1.00 90.69 268 GLU A N 1
ATOM 2095 C CA . GLU A 1 268 ? -29.362 0.694 43.872 1.00 90.69 268 GLU A CA 1
ATOM 2096 C C . GLU A 1 268 ? -30.104 0.332 42.574 1.00 90.69 268 GLU A C 1
ATOM 2098 O O . GLU A 1 268 ? -29.480 0.139 41.530 1.00 90.69 268 GLU A O 1
ATOM 2103 N N . THR A 1 269 ? -31.440 0.280 42.602 1.00 87.94 269 THR A N 1
ATOM 2104 C CA . THR A 1 269 ? -32.237 -0.010 41.395 1.00 87.94 269 THR A CA 1
ATOM 2105 C C . THR A 1 269 ? -32.102 1.072 40.324 1.00 87.94 269 THR A C 1
ATOM 2107 O O . THR A 1 269 ? -32.048 0.744 39.137 1.00 87.94 269 THR A O 1
ATOM 2110 N N . GLU A 1 270 ? -31.996 2.343 40.715 1.00 90.56 270 GLU A N 1
ATOM 2111 C CA . GLU A 1 270 ? -31.747 3.430 39.768 1.00 90.56 270 GLU A CA 1
ATOM 2112 C C . GLU A 1 270 ? -30.308 3.397 39.235 1.00 90.56 270 GLU A C 1
ATOM 2114 O O . GLU A 1 270 ? -30.096 3.551 38.032 1.00 90.56 270 GLU A O 1
ATOM 2119 N N . GLY A 1 271 ? -29.324 3.090 40.088 1.00 88.50 271 GLY A N 1
ATOM 2120 C CA . GLY A 1 271 ? -27.941 2.855 39.667 1.00 88.50 271 GLY A CA 1
ATOM 2121 C C . GLY A 1 271 ? -27.839 1.752 38.612 1.00 88.50 271 GLY A C 1
ATOM 2122 O O . GLY A 1 271 ? -27.251 1.962 37.549 1.00 88.50 271 GLY A O 1
ATOM 2123 N N . ARG A 1 272 ? -28.513 0.619 38.846 1.00 89.69 272 ARG A N 1
ATOM 2124 C CA . ARG A 1 272 ? -28.569 -0.504 37.901 1.00 89.69 272 ARG A CA 1
ATOM 2125 C C . ARG A 1 272 ? -29.220 -0.111 36.573 1.00 89.69 272 ARG A C 1
ATOM 2127 O O . ARG A 1 272 ? -28.709 -0.473 35.520 1.00 89.69 272 ARG A O 1
ATOM 2134 N N . ARG A 1 273 ? -30.293 0.688 36.593 1.00 90.44 273 ARG A N 1
ATOM 2135 C CA . ARG A 1 273 ? -30.935 1.207 35.368 1.00 90.44 273 ARG A CA 1
ATOM 2136 C C . ARG A 1 273 ? -30.026 2.117 34.553 1.00 90.44 273 ARG A C 1
ATOM 2138 O O . ARG A 1 273 ? -30.040 2.056 33.325 1.00 90.44 273 ARG A O 1
ATOM 2145 N N . ILE A 1 274 ? -29.264 2.983 35.217 1.00 92.25 274 ILE A N 1
ATOM 2146 C CA . ILE A 1 274 ? -28.297 3.856 34.543 1.00 92.25 274 ILE A CA 1
ATOM 2147 C C . ILE A 1 274 ? -27.213 3.007 33.872 1.00 92.25 274 ILE A C 1
ATOM 2149 O O . ILE A 1 274 ? -26.824 3.287 32.740 1.00 92.25 274 ILE A O 1
ATOM 2153 N N . GLU A 1 275 ? -26.741 1.963 34.545 1.00 89.19 275 GLU A N 1
ATOM 2154 C CA . GLU A 1 275 ? -25.722 1.061 34.015 1.00 89.19 275 GLU A CA 1
ATOM 2155 C C . GLU A 1 275 ? -26.241 0.210 32.846 1.00 89.19 275 GLU A C 1
ATOM 2157 O O . GLU A 1 275 ? -25.575 0.116 31.816 1.00 89.19 275 GLU A O 1
ATOM 2162 N N . GLU A 1 276 ? -27.472 -0.300 32.933 1.00 90.69 276 GLU A N 1
ATOM 2163 C CA . GLU A 1 276 ? -28.159 -0.981 31.827 1.00 90.69 276 GLU A CA 1
ATOM 2164 C C . GLU A 1 276 ? -28.319 -0.074 30.598 1.00 90.69 276 GLU A C 1
ATOM 2166 O O . GLU A 1 276 ? -28.099 -0.524 29.472 1.00 90.69 276 GLU A O 1
ATOM 2171 N N . ARG A 1 277 ? -28.647 1.214 30.790 1.00 92.56 277 ARG A N 1
ATOM 2172 C CA . ARG A 1 277 ? -28.700 2.189 29.685 1.00 92.56 277 ARG A CA 1
ATOM 2173 C C . ARG A 1 277 ? -27.335 2.400 29.045 1.00 92.56 277 ARG A C 1
ATOM 2175 O O . ARG A 1 277 ? -27.238 2.305 27.828 1.00 92.56 277 ARG A O 1
ATOM 2182 N N . LYS A 1 278 ? -26.287 2.616 29.844 1.00 93.94 278 LYS A N 1
ATOM 2183 C CA . LYS A 1 278 ? -24.914 2.768 29.331 1.00 93.94 278 LYS A CA 1
ATOM 2184 C C . LYS A 1 278 ? -24.461 1.533 28.559 1.00 93.94 278 LYS A C 1
ATOM 2186 O O . LYS A 1 278 ? -23.823 1.656 27.520 1.00 93.94 278 LYS A O 1
ATOM 2191 N N . TYR A 1 279 ? -24.801 0.342 29.048 1.00 92.94 279 TYR A N 1
ATOM 2192 C CA . TYR A 1 279 ? -24.500 -0.903 28.350 1.00 92.94 279 TYR A CA 1
ATOM 2193 C C . TYR A 1 279 ? -25.258 -1.009 27.021 1.00 92.94 279 TYR A C 1
ATOM 2195 O O . TYR A 1 279 ? -24.676 -1.413 26.018 1.00 92.94 279 TYR A O 1
ATOM 2203 N N . ALA A 1 280 ? -26.536 -0.622 26.991 1.00 93.31 280 ALA A N 1
ATOM 2204 C CA . ALA A 1 280 ? -27.329 -0.607 25.766 1.00 93.31 280 ALA A CA 1
ATOM 2205 C C . ALA A 1 280 ? -26.793 0.401 24.733 1.00 93.31 280 ALA A C 1
ATOM 2207 O O . ALA A 1 280 ? -26.697 0.059 23.557 1.00 93.31 280 ALA A O 1
ATOM 2208 N N . GLU A 1 281 ? -26.404 1.602 25.170 1.00 94.44 281 GLU A N 1
ATOM 2209 C CA . GLU A 1 281 ? -25.768 2.626 24.329 1.00 94.44 281 GLU A CA 1
ATOM 2210 C C . GLU A 1 281 ? -24.443 2.117 23.754 1.00 94.44 281 GLU A C 1
ATOM 2212 O O . GLU A 1 281 ? -24.260 2.100 22.539 1.00 94.44 281 GLU A O 1
ATOM 2217 N N . LEU A 1 282 ? -23.557 1.597 24.609 1.00 94.19 282 LEU A N 1
ATOM 2218 C CA . LEU A 1 282 ? -22.263 1.070 24.180 1.00 94.19 282 LEU A CA 1
ATOM 2219 C C . LEU A 1 282 ? -22.409 -0.125 23.228 1.00 94.19 282 LEU A C 1
ATOM 2221 O O . LEU A 1 282 ? -21.625 -0.283 22.293 1.00 94.19 282 LEU A O 1
ATOM 2225 N N . LYS A 1 283 ? -23.419 -0.972 23.446 1.00 94.94 283 LYS A N 1
ATOM 2226 C CA . LYS A 1 283 ? -23.732 -2.085 22.548 1.00 94.94 283 LYS A CA 1
ATOM 2227 C C . LYS A 1 283 ? -24.215 -1.591 21.184 1.00 94.94 283 LYS A C 1
ATOM 2229 O O . LYS A 1 283 ? -23.774 -2.127 20.174 1.00 94.94 283 LYS A O 1
ATOM 2234 N N . ALA A 1 284 ? -25.072 -0.571 21.150 1.00 94.81 284 ALA A N 1
ATOM 2235 C CA . ALA A 1 284 ? -25.530 0.024 19.898 1.00 94.81 284 ALA A CA 1
ATOM 2236 C C . ALA A 1 284 ? -24.365 0.643 19.107 1.00 94.81 284 ALA A C 1
ATOM 2238 O O . ALA A 1 284 ? -24.244 0.385 17.912 1.00 94.81 284 ALA A O 1
ATOM 2239 N N . GLU A 1 285 ? -23.465 1.373 19.776 1.00 95.00 285 GLU A N 1
ATOM 2240 C CA . GLU A 1 285 ? -22.249 1.911 19.149 1.00 95.00 285 GLU A CA 1
ATOM 2241 C C . GLU A 1 285 ? -21.331 0.798 18.624 1.00 95.00 285 GLU A C 1
ATOM 2243 O O . GLU A 1 285 ? -20.758 0.912 17.541 1.00 95.00 285 GLU A O 1
ATOM 2248 N N . PHE A 1 286 ? -21.185 -0.299 19.372 1.00 93.31 286 PHE A N 1
ATOM 2249 C CA . PHE A 1 286 ? -20.395 -1.446 18.931 1.00 93.31 286 PHE A CA 1
ATOM 2250 C C . PHE A 1 286 ? -20.990 -2.104 17.681 1.00 93.31 286 PHE A C 1
ATOM 2252 O O . PHE A 1 286 ? -20.256 -2.384 16.733 1.00 93.31 286 PHE A O 1
ATOM 2259 N N . ASP A 1 287 ? -22.306 -2.320 17.661 1.00 94.75 287 ASP A N 1
ATOM 2260 C CA . ASP A 1 287 ? -23.010 -2.909 16.520 1.00 94.75 287 ASP A CA 1
ATOM 2261 C C . ASP A 1 287 ? -22.912 -1.997 15.278 1.00 94.75 287 ASP A C 1
ATOM 2263 O O . ASP A 1 287 ? -22.659 -2.484 14.173 1.00 94.75 287 ASP A O 1
ATOM 2267 N N . GLU A 1 288 ? -23.010 -0.675 15.456 1.00 95.81 288 GLU A N 1
ATOM 2268 C CA . GLU A 1 288 ? -22.795 0.318 14.394 1.00 95.81 288 GLU A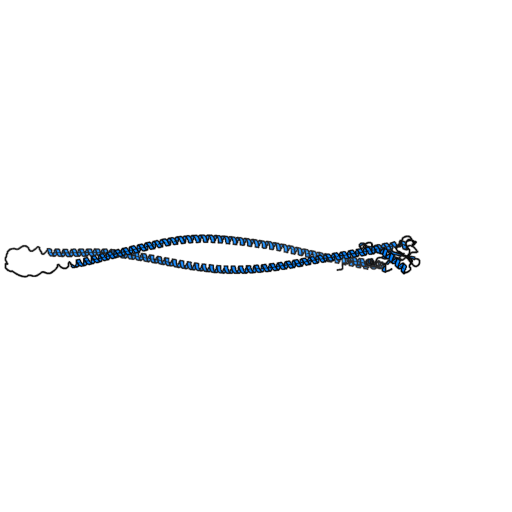 CA 1
ATOM 2269 C C . GLU A 1 288 ? -21.361 0.261 13.848 1.00 95.81 288 GLU A C 1
ATOM 2271 O O . GLU A 1 288 ? -21.157 0.115 12.640 1.00 95.81 288 GLU A O 1
ATOM 2276 N N . ARG A 1 289 ? -20.349 0.275 14.725 1.00 94.50 289 ARG A N 1
ATOM 2277 C CA . ARG A 1 289 ? -18.938 0.165 14.315 1.00 94.50 289 ARG A CA 1
ATOM 2278 C C . ARG A 1 289 ? -18.622 -1.158 13.632 1.00 94.50 289 ARG A C 1
ATOM 2280 O O . ARG A 1 289 ? -17.809 -1.190 12.710 1.00 94.50 289 ARG A O 1
ATOM 2287 N N . MET A 1 290 ? -19.253 -2.250 14.051 1.00 93.50 290 MET A N 1
ATOM 2288 C CA . MET A 1 290 ? -19.119 -3.548 13.393 1.00 93.50 290 MET A CA 1
ATOM 2289 C C . MET A 1 290 ? -19.727 -3.543 11.986 1.00 93.50 290 MET A C 1
ATOM 2291 O O . MET A 1 290 ? -19.127 -4.108 11.067 1.00 93.50 290 MET A O 1
ATOM 2295 N N . ALA A 1 291 ? -20.869 -2.878 11.792 1.00 95.00 291 ALA A N 1
ATOM 2296 C CA . ALA A 1 291 ? -21.475 -2.709 10.474 1.00 95.00 291 ALA A CA 1
ATOM 2297 C C . ALA A 1 291 ? -20.599 -1.841 9.551 1.00 95.00 291 ALA A C 1
ATOM 2299 O O . ALA A 1 291 ? -20.342 -2.230 8.409 1.00 95.00 291 ALA A O 1
ATOM 2300 N N . GLU A 1 292 ? -20.066 -0.724 10.057 1.00 95.19 292 GLU A N 1
ATOM 2301 C CA . GLU A 1 292 ? -19.108 0.118 9.327 1.00 95.19 292 GLU A CA 1
ATOM 2302 C C . GLU A 1 292 ? -17.845 -0.660 8.939 1.00 95.19 292 GLU A C 1
ATOM 2304 O O . GLU A 1 292 ? -17.399 -0.584 7.795 1.00 95.19 292 GLU A O 1
ATOM 2309 N N . LEU A 1 293 ? -17.284 -1.451 9.862 1.00 92.94 293 LEU A N 1
ATOM 2310 C CA . LEU A 1 293 ? -16.115 -2.292 9.596 1.00 92.94 293 LEU A CA 1
ATOM 2311 C C . LEU A 1 293 ? -16.403 -3.317 8.491 1.00 92.94 293 LEU A C 1
ATOM 2313 O O . LEU A 1 293 ? -15.549 -3.555 7.638 1.00 92.94 293 LEU A O 1
ATOM 2317 N N . SER A 1 294 ? -17.588 -3.933 8.507 1.00 94.56 294 SER A N 1
ATOM 2318 C CA . SER A 1 294 ? -17.999 -4.886 7.473 1.00 94.56 294 SER A CA 1
ATOM 2319 C C . SER A 1 294 ? -18.091 -4.210 6.106 1.00 94.56 294 SER A C 1
ATOM 2321 O O . SER A 1 294 ? -17.483 -4.685 5.150 1.00 94.56 294 SER A O 1
ATOM 2323 N N . SER A 1 295 ? -18.764 -3.060 6.025 1.00 95.00 295 SER A N 1
ATOM 2324 C CA . SER A 1 295 ? -18.883 -2.296 4.779 1.00 95.00 295 SER A CA 1
ATOM 2325 C C . SER A 1 295 ? -17.521 -1.811 4.269 1.00 95.00 295 SER A C 1
ATOM 2327 O O . SER A 1 295 ? -17.221 -1.942 3.084 1.00 95.00 295 SER A O 1
ATOM 2329 N N . ALA A 1 296 ? -16.650 -1.322 5.156 1.00 92.44 296 ALA A N 1
ATOM 2330 C CA . ALA A 1 296 ? -15.305 -0.891 4.785 1.00 92.44 296 ALA A CA 1
ATOM 2331 C C . ALA A 1 296 ? -14.455 -2.048 4.235 1.00 92.44 296 ALA A C 1
ATOM 2333 O O . ALA A 1 296 ? -13.710 -1.858 3.274 1.00 92.44 296 ALA A O 1
ATOM 2334 N N . LYS A 1 297 ? -14.582 -3.255 4.803 1.00 93.81 297 LYS A N 1
ATOM 2335 C CA . LYS A 1 297 ? -13.910 -4.459 4.289 1.00 93.81 297 LYS A CA 1
ATOM 2336 C C . LYS A 1 297 ? -14.404 -4.850 2.899 1.00 93.81 297 LYS A C 1
ATOM 2338 O O . LYS A 1 297 ? -13.587 -5.216 2.061 1.00 93.81 297 LYS A O 1
ATOM 2343 N N . GLU A 1 298 ? -15.706 -4.757 2.645 1.00 95.00 298 GLU A N 1
ATOM 2344 C CA . GLU A 1 298 ? -16.279 -5.030 1.321 1.00 95.00 298 GLU A CA 1
ATOM 2345 C C . GLU A 1 298 ? -15.768 -4.038 0.269 1.00 95.00 298 GLU A C 1
ATOM 2347 O O . GLU A 1 298 ? -15.362 -4.448 -0.818 1.00 95.00 298 GLU A O 1
ATOM 2352 N N . VAL A 1 299 ? -15.717 -2.745 0.607 1.00 95.00 299 VAL A N 1
ATOM 2353 C CA . VAL A 1 299 ? -15.169 -1.708 -0.282 1.00 95.00 299 VAL A CA 1
ATOM 2354 C C . VAL A 1 299 ? -13.685 -1.945 -0.558 1.00 95.00 299 VAL A C 1
ATOM 2356 O O . VAL A 1 299 ? -13.264 -1.870 -1.709 1.00 95.00 299 VAL A O 1
ATOM 2359 N N . LEU A 1 300 ? -12.894 -2.271 0.470 1.00 91.19 300 LEU A N 1
ATOM 2360 C CA . LEU A 1 300 ? -11.474 -2.588 0.301 1.00 91.19 300 LEU A CA 1
ATOM 2361 C C . LEU A 1 300 ? -11.262 -3.787 -0.627 1.00 91.19 300 LEU A C 1
ATOM 2363 O O . LEU A 1 300 ? -10.449 -3.699 -1.541 1.00 91.19 300 LEU A O 1
ATOM 2367 N N . ALA A 1 301 ? -12.026 -4.866 -0.447 1.00 93.00 301 ALA A N 1
ATOM 2368 C CA . ALA A 1 301 ? -11.937 -6.040 -1.313 1.00 93.00 301 ALA A CA 1
ATOM 2369 C C . ALA A 1 301 ? -12.300 -5.713 -2.776 1.00 93.00 301 ALA A C 1
ATOM 2371 O O . ALA A 1 301 ? -11.647 -6.193 -3.704 1.00 93.00 301 ALA A O 1
ATOM 2372 N N . ALA A 1 302 ? -13.312 -4.867 -2.995 1.00 94.19 302 ALA A N 1
ATOM 2373 C CA . ALA A 1 302 ? -13.692 -4.419 -4.333 1.00 94.19 302 ALA A CA 1
ATOM 2374 C C . ALA A 1 302 ? -12.598 -3.556 -4.990 1.00 94.19 302 ALA A C 1
ATOM 2376 O O . ALA A 1 302 ? -12.244 -3.783 -6.147 1.00 94.19 302 ALA A O 1
ATOM 2377 N N . GLU A 1 303 ? -12.023 -2.601 -4.255 1.00 93.62 303 GLU A N 1
ATOM 2378 C CA . GLU A 1 303 ? -10.918 -1.761 -4.737 1.00 93.62 303 GLU A CA 1
ATOM 2379 C C . GLU A 1 303 ? -9.655 -2.581 -5.035 1.00 93.62 303 GLU A C 1
ATOM 2381 O O . GLU A 1 303 ? -8.982 -2.345 -6.041 1.00 93.62 303 GLU A O 1
ATOM 2386 N N . GLU A 1 304 ? -9.338 -3.578 -4.204 1.00 93.56 304 GLU A N 1
ATOM 2387 C CA . GLU A 1 304 ? -8.224 -4.497 -4.447 1.00 93.56 304 GLU A CA 1
ATOM 2388 C C . GLU A 1 304 ? -8.419 -5.291 -5.738 1.00 93.56 304 GLU A C 1
ATOM 2390 O O . GLU A 1 304 ? -7.506 -5.320 -6.563 1.00 93.56 304 GLU A O 1
ATOM 2395 N N . SER A 1 305 ? -9.618 -5.831 -5.971 1.00 93.75 305 SER A N 1
ATOM 2396 C CA . SER A 1 305 ? -9.947 -6.536 -7.214 1.00 93.75 305 SER A CA 1
ATOM 2397 C C . SER A 1 305 ? -9.807 -5.632 -8.447 1.00 93.75 305 SER A C 1
ATOM 2399 O O . SER A 1 305 ? -9.156 -6.010 -9.423 1.00 93.75 305 SER A O 1
ATOM 2401 N N . VAL A 1 306 ? -10.320 -4.398 -8.395 1.00 94.50 306 VAL A N 1
ATOM 2402 C CA . VAL A 1 306 ? -10.178 -3.426 -9.496 1.00 94.50 306 VAL A CA 1
ATOM 2403 C C . VAL A 1 306 ? -8.711 -3.037 -9.717 1.00 94.50 306 VAL A C 1
ATOM 2405 O O . VAL A 1 306 ? -8.273 -2.806 -10.850 1.00 94.50 306 VAL A O 1
ATOM 2408 N N . ARG A 1 307 ? -7.917 -2.933 -8.647 1.00 91.38 307 ARG A N 1
ATOM 2409 C CA . ARG A 1 307 ? -6.480 -2.646 -8.733 1.00 91.38 307 ARG A CA 1
ATOM 2410 C C . ARG A 1 307 ? -5.719 -3.800 -9.387 1.00 91.38 307 ARG A C 1
ATOM 2412 O O . ARG A 1 307 ? -4.854 -3.538 -10.221 1.00 91.38 307 ARG A O 1
ATOM 2419 N N . GLU A 1 308 ? -6.050 -5.042 -9.051 1.00 94.31 308 GLU A N 1
ATOM 2420 C CA . GLU A 1 308 ? -5.468 -6.238 -9.668 1.00 94.31 308 GLU A CA 1
ATOM 2421 C C . GLU A 1 308 ? -5.787 -6.323 -11.163 1.00 94.31 308 GLU A C 1
ATOM 2423 O O . GLU A 1 308 ? -4.874 -6.515 -11.968 1.00 94.31 308 GLU A O 1
ATOM 2428 N N . GLU A 1 309 ? -7.040 -6.084 -11.562 1.00 94.88 309 GLU A N 1
ATOM 2429 C CA . GLU A 1 309 ? -7.428 -6.054 -12.979 1.00 94.88 309 GLU A CA 1
ATOM 2430 C C . GLU A 1 309 ? -6.650 -4.995 -13.768 1.00 94.88 309 GLU A C 1
ATOM 2432 O O . GLU A 1 309 ? -6.138 -5.261 -14.860 1.00 94.88 309 GLU A O 1
ATOM 2437 N N . ARG A 1 310 ? -6.507 -3.797 -13.193 1.00 94.00 310 ARG A N 1
ATOM 2438 C CA . ARG A 1 310 ? -5.768 -2.690 -13.809 1.00 94.00 310 ARG A CA 1
ATOM 2439 C C . ARG A 1 310 ? -4.282 -3.008 -13.957 1.00 94.00 310 ARG A C 1
ATOM 2441 O O . ARG A 1 310 ? -3.697 -2.709 -14.994 1.00 94.00 310 ARG A O 1
ATOM 2448 N N . ASN A 1 311 ? -3.678 -3.624 -12.942 1.00 93.56 311 ASN A N 1
ATOM 2449 C CA . ASN A 1 311 ? -2.284 -4.057 -12.992 1.00 93.56 311 ASN A CA 1
ATOM 2450 C C . ASN A 1 311 ? -2.075 -5.128 -14.066 1.00 93.56 311 ASN A C 1
ATOM 2452 O O . ASN A 1 311 ? -1.165 -4.988 -14.879 1.00 93.56 311 ASN A O 1
ATOM 2456 N N . ALA A 1 312 ? -2.961 -6.124 -14.144 1.00 95.31 312 ALA A N 1
ATOM 2457 C CA . ALA A 1 312 ? -2.908 -7.145 -15.186 1.00 95.31 312 ALA A CA 1
ATOM 2458 C C . ALA A 1 312 ? -3.053 -6.540 -16.596 1.00 95.31 312 ALA A C 1
ATOM 2460 O O . ALA A 1 312 ? -2.405 -6.984 -17.544 1.00 95.31 312 ALA A O 1
ATOM 2461 N N . GLU A 1 313 ? -3.884 -5.506 -16.766 1.00 95.31 313 GLU A N 1
ATOM 2462 C CA . GLU A 1 313 ? -3.980 -4.789 -18.040 1.00 95.31 313 GLU A CA 1
ATOM 2463 C C . GLU A 1 313 ? -2.693 -4.019 -18.371 1.00 95.31 313 GLU A C 1
ATOM 2465 O O . GLU A 1 313 ? -2.225 -4.070 -19.512 1.00 95.31 313 GLU A O 1
ATOM 2470 N N . TYR A 1 314 ? -2.097 -3.329 -17.393 1.00 92.69 314 TYR A N 1
ATOM 2471 C CA . TYR A 1 314 ? -0.817 -2.648 -17.585 1.00 92.69 314 TYR A CA 1
ATOM 2472 C C . TYR A 1 314 ? 0.300 -3.623 -17.957 1.00 92.69 314 TYR A C 1
ATOM 2474 O O . TYR A 1 314 ? 1.035 -3.343 -18.900 1.00 92.69 314 TYR A O 1
ATOM 2482 N N . GLU A 1 315 ? 0.388 -4.775 -17.296 1.00 95.25 315 GLU A N 1
ATOM 2483 C CA . GLU A 1 315 ? 1.363 -5.821 -17.621 1.00 95.25 315 GLU A CA 1
ATOM 2484 C C . GLU A 1 315 ? 1.205 -6.309 -19.064 1.00 95.25 315 GLU A C 1
ATOM 2486 O O . GLU A 1 315 ? 2.175 -6.298 -19.819 1.00 95.25 315 GLU A O 1
ATOM 2491 N N . ARG A 1 316 ? -0.026 -6.606 -19.507 1.00 96.06 316 ARG A N 1
ATOM 2492 C CA . ARG A 1 316 ? -0.297 -6.990 -20.908 1.00 96.06 316 ARG A CA 1
ATOM 2493 C C . ARG A 1 316 ? 0.104 -5.901 -21.903 1.00 96.06 316 ARG A C 1
ATOM 2495 O O . ARG A 1 316 ? 0.588 -6.198 -22.996 1.00 96.06 316 ARG A O 1
ATOM 2502 N N . ARG A 1 317 ? -0.125 -4.626 -21.567 1.00 94.62 317 ARG A N 1
ATOM 2503 C CA . ARG A 1 317 ? 0.268 -3.493 -22.423 1.00 94.62 317 ARG A CA 1
ATOM 2504 C C . ARG A 1 317 ? 1.788 -3.358 -22.502 1.00 94.62 317 ARG A C 1
ATOM 2506 O O . ARG A 1 317 ? 2.301 -3.124 -23.593 1.00 94.62 317 ARG A O 1
ATOM 2513 N N . VAL A 1 318 ? 2.488 -3.517 -21.380 1.00 95.75 318 VAL A N 1
ATOM 2514 C CA . VAL A 1 318 ? 3.957 -3.490 -21.321 1.00 95.75 318 VAL A CA 1
ATOM 2515 C C . VAL A 1 318 ? 4.548 -4.649 -22.116 1.00 95.75 318 VAL A C 1
ATOM 2517 O O . VAL A 1 318 ? 5.434 -4.422 -22.932 1.00 95.75 318 VAL A O 1
ATOM 2520 N N . GLU A 1 319 ? 4.015 -5.861 -21.966 1.00 95.69 319 GLU A N 1
ATOM 2521 C CA . GLU A 1 319 ? 4.445 -7.027 -22.741 1.00 95.69 319 GLU A CA 1
ATOM 2522 C C . GLU A 1 319 ? 4.274 -6.782 -24.246 1.00 95.69 319 GLU A C 1
ATOM 2524 O O . GLU A 1 319 ? 5.217 -6.944 -25.019 1.00 95.69 319 GLU A O 1
ATOM 2529 N N . LYS A 1 320 ? 3.112 -6.263 -24.665 1.00 95.81 320 LYS A N 1
ATOM 2530 C CA . LYS A 1 320 ? 2.880 -5.900 -26.068 1.00 95.81 320 LYS A CA 1
ATOM 2531 C C . LYS A 1 320 ? 3.866 -4.840 -26.569 1.00 95.81 320 LYS A C 1
ATOM 2533 O O . LYS A 1 320 ? 4.352 -4.956 -27.691 1.00 95.81 320 LYS A O 1
ATOM 2538 N N . LEU A 1 321 ? 4.171 -3.818 -25.770 1.00 94.81 321 LEU A N 1
ATOM 2539 C CA . LEU A 1 321 ? 5.165 -2.806 -26.139 1.00 94.81 321 LEU A CA 1
ATOM 2540 C C . LEU A 1 321 ? 6.561 -3.411 -26.285 1.00 94.81 321 LEU A C 1
ATOM 2542 O O . LEU A 1 321 ? 7.218 -3.136 -27.283 1.00 94.81 321 LEU A O 1
ATOM 2546 N N . ASN A 1 322 ? 6.978 -4.276 -25.361 1.00 93.38 322 ASN A N 1
ATOM 2547 C CA . ASN A 1 322 ? 8.271 -4.952 -25.440 1.00 93.38 322 ASN A CA 1
ATOM 2548 C C . ASN A 1 322 ? 8.378 -5.797 -26.716 1.00 93.38 322 ASN A C 1
ATOM 2550 O O . ASN A 1 322 ? 9.357 -5.663 -27.442 1.00 93.38 322 ASN A O 1
ATOM 2554 N N . THR A 1 323 ? 7.334 -6.558 -27.072 1.00 95.56 323 THR A N 1
ATOM 2555 C CA . THR A 1 323 ? 7.341 -7.323 -28.334 1.00 95.56 323 THR A CA 1
ATOM 2556 C C . THR A 1 323 ? 7.455 -6.437 -29.579 1.00 95.56 323 THR A C 1
ATOM 2558 O O . THR A 1 323 ? 8.090 -6.827 -30.555 1.00 95.56 323 THR A O 1
ATOM 2561 N N . LEU A 1 324 ? 6.867 -5.233 -29.567 1.00 94.88 324 LEU A N 1
ATOM 2562 C CA . LEU A 1 324 ? 6.995 -4.284 -30.678 1.00 94.88 324 LEU A CA 1
ATOM 2563 C C . LEU A 1 324 ? 8.399 -3.677 -30.750 1.00 94.88 324 LEU A C 1
ATOM 2565 O O . LEU A 1 324 ? 8.916 -3.487 -31.847 1.00 94.88 324 LEU A O 1
ATOM 2569 N N . VAL A 1 325 ? 9.014 -3.382 -29.602 1.00 94.44 325 VAL A N 1
ATOM 2570 C CA . VAL A 1 325 ? 10.398 -2.893 -29.538 1.00 94.44 325 VAL A CA 1
ATOM 2571 C C . VAL A 1 325 ? 11.354 -3.945 -30.097 1.00 94.44 325 VAL A C 1
ATOM 2573 O O . VAL A 1 325 ? 12.126 -3.628 -30.996 1.00 94.44 325 VAL A O 1
ATOM 2576 N N . GLU A 1 326 ? 11.230 -5.202 -29.668 1.00 95.19 326 GLU A N 1
ATOM 2577 C CA . GLU A 1 326 ? 12.040 -6.315 -30.186 1.00 95.19 326 GLU A CA 1
ATOM 2578 C C . GLU A 1 326 ? 11.881 -6.491 -31.706 1.00 95.19 326 GLU A C 1
ATOM 2580 O O . GLU A 1 326 ? 12.861 -6.707 -32.422 1.00 95.19 326 GLU A O 1
ATOM 2585 N N . GLN A 1 327 ? 10.656 -6.354 -32.230 1.00 94.19 327 GLN A N 1
ATOM 2586 C CA . GLN A 1 327 ? 10.406 -6.392 -33.675 1.00 94.19 327 GLN A CA 1
ATOM 2587 C C . GLN A 1 327 ? 11.092 -5.235 -34.411 1.00 94.19 327 GLN A C 1
ATOM 2589 O O . GLN A 1 327 ? 11.696 -5.455 -35.459 1.00 94.19 327 GLN A O 1
ATOM 2594 N N . MET A 1 328 ? 11.038 -4.018 -33.865 1.00 93.12 328 MET A N 1
ATOM 2595 C CA . MET A 1 328 ? 11.684 -2.851 -34.472 1.00 93.12 328 MET A CA 1
ATOM 2596 C C . MET A 1 328 ? 13.208 -2.952 -34.464 1.00 93.12 328 MET A C 1
ATOM 2598 O O . MET A 1 328 ? 13.839 -2.611 -35.463 1.00 93.12 328 MET A O 1
ATOM 2602 N N . GLU A 1 329 ? 13.801 -3.455 -33.384 1.00 93.38 329 GLU A N 1
ATOM 2603 C CA . GLU A 1 329 ? 15.244 -3.704 -33.313 1.00 93.38 329 GLU A CA 1
ATOM 2604 C C . GLU A 1 329 ? 15.677 -4.767 -34.332 1.00 93.38 329 GLU A C 1
ATOM 2606 O O . GLU A 1 329 ? 16.662 -4.578 -35.049 1.00 93.38 329 GLU A O 1
ATOM 2611 N N . ALA A 1 330 ? 14.904 -5.850 -34.469 1.00 95.31 330 ALA A N 1
ATOM 2612 C CA . ALA A 1 330 ? 15.168 -6.888 -35.462 1.00 95.31 330 ALA A CA 1
ATOM 2613 C C . ALA A 1 330 ? 15.053 -6.367 -36.905 1.00 95.31 330 ALA A C 1
ATOM 2615 O O . ALA A 1 330 ? 15.860 -6.732 -37.763 1.00 95.31 330 ALA A O 1
ATOM 2616 N N . ASP A 1 331 ? 14.068 -5.515 -37.190 1.00 91.69 331 ASP A N 1
ATOM 2617 C CA . ASP A 1 331 ? 13.897 -4.907 -38.511 1.00 91.69 331 ASP A CA 1
ATOM 2618 C C . ASP A 1 331 ? 15.007 -3.895 -38.824 1.00 91.69 331 ASP A C 1
ATOM 2620 O O . ASP A 1 331 ? 15.497 -3.859 -39.956 1.00 91.69 331 ASP A O 1
ATOM 2624 N N . HIS A 1 332 ? 15.459 -3.126 -37.829 1.00 89.81 332 HIS A N 1
ATOM 2625 C CA . HIS A 1 332 ? 16.595 -2.217 -37.973 1.00 89.81 332 HIS A CA 1
ATOM 2626 C C . HIS A 1 332 ? 17.882 -2.979 -38.299 1.00 89.81 332 HIS A C 1
ATOM 2628 O O . HIS A 1 332 ? 18.550 -2.657 -39.280 1.00 89.81 332 HIS A O 1
ATOM 2634 N N . ALA A 1 333 ? 18.179 -4.045 -37.549 1.00 93.38 333 ALA A N 1
ATOM 2635 C CA . ALA A 1 333 ? 19.351 -4.883 -37.790 1.00 93.38 333 ALA A CA 1
ATOM 2636 C C . ALA A 1 333 ? 19.339 -5.496 -39.202 1.00 93.38 333 ALA A C 1
ATOM 2638 O O . ALA A 1 333 ? 20.347 -5.471 -39.906 1.00 93.38 333 ALA A O 1
ATOM 2639 N N . LYS A 1 334 ? 18.177 -5.977 -39.669 1.00 94.31 334 LYS A N 1
ATOM 2640 C CA . LYS A 1 334 ? 18.023 -6.478 -41.046 1.00 94.31 334 LYS A CA 1
ATOM 2641 C C . LYS A 1 334 ? 18.223 -5.385 -42.093 1.00 94.31 334 LYS A C 1
ATOM 2643 O O . LYS A 1 334 ? 18.765 -5.657 -43.161 1.00 94.31 334 LYS A O 1
ATOM 2648 N N . ALA A 1 335 ? 17.752 -4.165 -41.838 1.00 90.25 335 ALA A N 1
ATOM 2649 C CA . ALA A 1 335 ? 17.944 -3.050 -42.760 1.00 90.25 335 ALA A CA 1
ATOM 2650 C C . ALA A 1 335 ? 19.426 -2.658 -42.869 1.00 90.25 335 ALA A C 1
ATOM 2652 O O . ALA A 1 335 ? 19.917 -2.452 -43.978 1.00 90.25 335 ALA A O 1
ATOM 2653 N N . GLU A 1 336 ? 20.145 -2.617 -41.746 1.00 89.88 336 GLU A N 1
ATOM 2654 C CA . GLU A 1 336 ? 21.590 -2.366 -41.715 1.00 89.88 336 GLU A CA 1
ATOM 2655 C C . GLU A 1 336 ? 22.372 -3.460 -42.448 1.00 89.88 336 GLU A C 1
ATOM 2657 O O . GLU A 1 336 ? 23.210 -3.152 -43.297 1.00 89.88 336 GLU A O 1
ATOM 2662 N N . GLU A 1 337 ? 22.052 -4.732 -42.193 1.00 91.75 337 GLU A N 1
ATOM 2663 C CA . GLU A 1 337 ? 22.665 -5.868 -42.886 1.00 91.75 337 GLU A CA 1
ATOM 2664 C C . GLU A 1 337 ? 22.450 -5.779 -44.403 1.00 91.75 337 GLU A C 1
ATOM 2666 O O . GLU A 1 337 ? 23.396 -5.931 -45.176 1.00 91.75 337 GLU A O 1
ATOM 2671 N N . ARG A 1 338 ? 21.233 -5.433 -44.848 1.00 91.50 338 ARG A N 1
ATOM 2672 C CA . ARG A 1 338 ? 20.939 -5.227 -46.274 1.00 91.50 338 ARG A CA 1
ATOM 2673 C C . ARG A 1 338 ? 21.797 -4.134 -46.904 1.00 91.50 338 ARG A C 1
ATOM 2675 O O . ARG A 1 338 ? 22.302 -4.339 -48.003 1.00 91.50 338 ARG A O 1
ATOM 2682 N N . ILE A 1 339 ? 21.975 -2.999 -46.229 1.00 90.44 339 ILE A N 1
ATOM 2683 C CA . ILE A 1 339 ? 22.813 -1.901 -46.734 1.00 90.44 339 ILE A CA 1
ATOM 2684 C C . ILE A 1 339 ? 24.271 -2.360 -46.855 1.00 90.44 339 ILE A C 1
ATOM 2686 O O . ILE A 1 339 ? 24.908 -2.104 -47.875 1.00 90.44 339 ILE A O 1
ATOM 2690 N N . LEU A 1 340 ? 24.793 -3.070 -45.850 1.00 88.62 340 LEU A N 1
ATOM 2691 C CA . LEU A 1 340 ? 26.160 -3.598 -45.880 1.00 88.62 340 LEU A CA 1
ATOM 2692 C C . LEU A 1 340 ? 26.361 -4.592 -47.031 1.00 88.62 340 LEU A C 1
ATOM 2694 O O . LEU A 1 340 ? 27.352 -4.490 -47.754 1.00 88.62 340 LEU A O 1
ATOM 2698 N N . CYS A 1 341 ? 25.408 -5.502 -47.250 1.00 90.00 341 CYS A N 1
ATOM 2699 C CA . CYS A 1 341 ? 25.434 -6.419 -48.389 1.00 90.00 341 CYS A CA 1
ATOM 2700 C C . CYS A 1 341 ? 25.394 -5.671 -49.730 1.00 90.00 341 CYS A C 1
ATOM 2702 O O . CYS A 1 341 ? 26.198 -5.963 -50.610 1.00 90.00 341 CYS A O 1
ATOM 2704 N N . GLU A 1 342 ? 24.506 -4.684 -49.887 1.00 89.38 342 GLU A N 1
ATOM 2705 C CA . GLU A 1 342 ? 24.387 -3.895 -51.123 1.00 89.38 342 G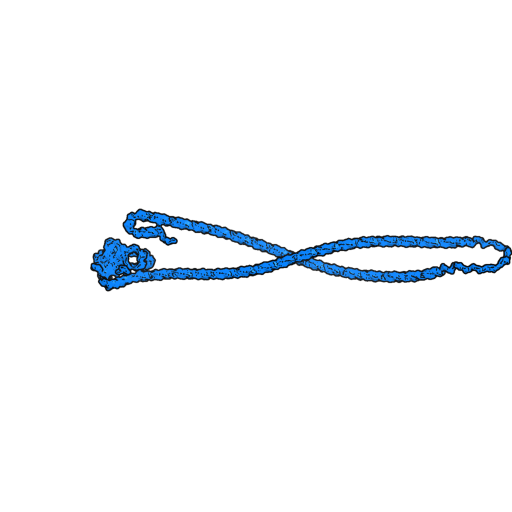LU A CA 1
ATOM 2706 C C . GLU A 1 342 ? 25.681 -3.115 -51.438 1.00 89.38 342 GLU A C 1
ATOM 2708 O O . GLU A 1 342 ? 26.092 -3.033 -52.601 1.00 89.38 342 GLU A O 1
ATOM 2713 N N . VAL A 1 343 ? 26.361 -2.581 -50.416 1.00 86.19 343 VAL A N 1
ATOM 2714 C CA . VAL A 1 343 ? 27.670 -1.921 -50.567 1.00 86.19 343 VAL A CA 1
ATOM 2715 C C . VAL A 1 343 ? 28.750 -2.927 -50.969 1.00 86.19 343 VAL A C 1
ATOM 2717 O O . VAL A 1 343 ? 29.454 -2.688 -51.952 1.00 86.19 343 VAL A O 1
ATOM 2720 N N . ALA A 1 344 ? 28.841 -4.068 -50.281 1.00 86.19 344 ALA A N 1
ATOM 2721 C CA . ALA A 1 344 ? 29.830 -5.105 -50.579 1.00 86.19 344 ALA A CA 1
ATOM 2722 C C . ALA A 1 344 ? 29.666 -5.671 -52.002 1.00 86.19 344 ALA A C 1
ATOM 2724 O O . ALA A 1 344 ? 30.640 -5.776 -52.750 1.00 86.19 344 ALA A O 1
ATOM 2725 N N . GLU A 1 345 ? 28.429 -5.955 -52.427 1.00 88.88 345 GLU A N 1
ATOM 2726 C CA . GLU A 1 345 ? 28.140 -6.399 -53.794 1.00 88.88 345 GLU A CA 1
ATOM 2727 C C . GLU A 1 345 ? 28.548 -5.351 -54.837 1.00 88.88 345 GLU A C 1
ATOM 2729 O O . GLU A 1 345 ? 29.062 -5.690 -55.907 1.00 88.88 345 GLU A O 1
ATOM 2734 N N . ARG A 1 346 ? 28.314 -4.062 -54.560 1.00 86.12 346 ARG A N 1
ATOM 2735 C CA . ARG A 1 346 ? 28.717 -2.978 -55.462 1.00 86.12 346 ARG A CA 1
ATOM 2736 C C . ARG A 1 346 ? 30.237 -2.920 -55.610 1.00 86.12 346 ARG A C 1
ATOM 2738 O O . ARG A 1 346 ? 30.724 -2.766 -56.732 1.00 86.12 346 ARG A O 1
ATOM 2745 N N . GLU A 1 347 ? 30.976 -3.043 -54.515 1.00 84.88 347 GLU A N 1
ATOM 2746 C CA . GLU A 1 347 ? 32.442 -3.033 -54.516 1.00 84.88 347 GLU A CA 1
ATOM 2747 C C . GLU A 1 347 ? 33.028 -4.234 -55.264 1.00 84.88 347 GLU A C 1
ATOM 2749 O O . GLU A 1 347 ? 33.933 -4.064 -56.087 1.00 84.88 347 GLU A O 1
ATOM 2754 N N . GLU A 1 348 ? 32.465 -5.429 -55.070 1.00 86.75 348 GLU A N 1
ATOM 2755 C CA . GLU A 1 348 ? 32.868 -6.635 -55.799 1.00 86.75 348 GLU A CA 1
ATOM 2756 C C . GLU A 1 348 ? 32.618 -6.498 -57.310 1.00 86.75 348 GLU A C 1
ATOM 2758 O O . GLU A 1 348 ? 33.489 -6.822 -58.131 1.00 86.75 348 GLU A O 1
ATOM 2763 N N . ARG A 1 349 ? 31.453 -5.955 -57.696 1.00 87.00 349 ARG A N 1
ATOM 2764 C CA . ARG A 1 349 ? 31.121 -5.682 -59.105 1.00 87.00 349 ARG A CA 1
AT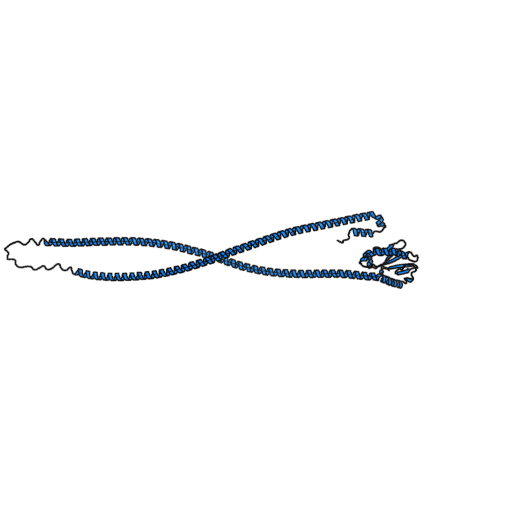OM 2765 C C . ARG A 1 349 ? 32.111 -4.702 -59.736 1.00 87.00 349 ARG A C 1
ATOM 2767 O O . ARG A 1 349 ? 32.564 -4.948 -60.854 1.00 87.00 349 ARG A O 1
ATOM 2774 N N . LEU A 1 350 ? 32.466 -3.622 -59.036 1.00 85.25 350 LEU A N 1
ATOM 2775 C CA . LEU A 1 350 ? 33.440 -2.634 -59.518 1.00 85.25 350 LEU A CA 1
ATOM 2776 C C . LEU A 1 350 ? 34.844 -3.233 -59.650 1.00 85.25 350 LEU A C 1
ATOM 2778 O O . LEU A 1 350 ? 35.471 -3.075 -60.696 1.00 85.25 350 LEU A O 1
ATOM 2782 N N . SER A 1 351 ? 35.303 -3.973 -58.640 1.00 83.94 351 SER A N 1
ATOM 2783 C CA . SER A 1 351 ? 36.597 -4.664 -58.666 1.00 83.94 351 SER A CA 1
ATOM 2784 C C . SER A 1 351 ? 36.698 -5.626 -59.856 1.00 83.94 351 SER A C 1
ATOM 2786 O O . SER A 1 351 ? 37.645 -5.567 -60.645 1.00 83.94 351 SER A O 1
ATOM 2788 N N . THR A 1 352 ? 35.661 -6.442 -60.070 1.00 86.31 352 THR A N 1
ATOM 2789 C CA . THR A 1 352 ? 35.595 -7.374 -61.205 1.00 86.31 352 THR A CA 1
ATOM 2790 C C . THR A 1 352 ? 35.613 -6.643 -62.551 1.00 86.31 352 THR A C 1
ATOM 2792 O O . THR A 1 352 ? 36.311 -7.068 -63.475 1.00 86.31 352 THR A O 1
ATOM 2795 N N . ALA A 1 353 ? 34.868 -5.540 -62.678 1.00 85.75 353 ALA A N 1
ATOM 2796 C CA . ALA A 1 353 ? 34.842 -4.735 -63.898 1.00 85.75 353 ALA A CA 1
ATOM 2797 C C . ALA A 1 353 ? 36.213 -4.101 -64.193 1.00 85.75 353 ALA A C 1
ATOM 2799 O O . ALA A 1 353 ? 36.678 -4.132 -65.331 1.00 85.75 353 ALA A O 1
ATOM 2800 N N . TRP A 1 354 ? 36.912 -3.586 -63.179 1.00 88.12 354 TRP A N 1
ATOM 2801 C CA . TRP A 1 354 ? 38.231 -2.968 -63.353 1.00 88.12 354 TRP A CA 1
ATOM 2802 C C . TRP A 1 354 ? 39.334 -3.958 -63.706 1.00 88.12 354 TRP A C 1
ATOM 2804 O O . TRP A 1 354 ? 40.220 -3.603 -64.486 1.00 88.12 354 TRP A O 1
ATOM 2814 N N . GLN A 1 355 ? 39.264 -5.192 -63.199 1.00 83.88 355 GLN A N 1
ATOM 2815 C CA . GLN A 1 355 ? 40.177 -6.270 -63.597 1.00 83.88 355 GLN A CA 1
ATOM 2816 C C . GLN A 1 355 ? 39.986 -6.684 -65.062 1.00 83.88 355 GLN A C 1
ATOM 2818 O O . GLN A 1 355 ? 40.948 -7.065 -65.727 1.00 83.88 355 GLN A O 1
ATOM 2823 N N . ARG A 1 356 ? 38.752 -6.616 -65.580 1.00 87.25 356 ARG A N 1
ATOM 2824 C CA . ARG A 1 356 ? 38.439 -6.957 -66.979 1.00 87.25 356 ARG A CA 1
ATOM 2825 C C . ARG A 1 356 ? 38.663 -5.802 -67.952 1.00 87.25 356 ARG A C 1
ATOM 2827 O O . ARG A 1 356 ? 38.912 -6.061 -69.126 1.00 87.25 356 ARG A O 1
ATOM 2834 N N . HIS A 1 357 ? 38.668 -4.560 -67.463 1.00 89.19 357 HIS A N 1
ATOM 2835 C CA . HIS A 1 357 ? 38.748 -3.337 -68.271 1.00 89.19 357 HIS A CA 1
ATOM 2836 C C . HIS A 1 357 ? 39.844 -3.356 -69.343 1.00 89.19 357 HIS A C 1
ATOM 2838 O O . HIS A 1 357 ? 39.576 -3.032 -70.494 1.00 89.19 357 HIS A O 1
ATOM 2844 N N . GLU A 1 358 ? 41.070 -3.769 -69.010 1.00 84.81 358 GLU A N 1
ATOM 2845 C CA . GLU A 1 358 ? 42.173 -3.813 -69.986 1.00 84.81 358 GLU A CA 1
ATOM 2846 C C . GLU A 1 358 ? 41.857 -4.743 -71.171 1.00 84.81 358 GLU A C 1
ATOM 2848 O O . GLU A 1 358 ? 42.072 -4.391 -72.336 1.00 84.81 358 GLU A O 1
ATOM 2853 N N . LYS A 1 359 ? 41.283 -5.914 -70.877 1.00 86.81 359 LYS A N 1
ATOM 2854 C CA . LYS A 1 359 ? 40.877 -6.897 -71.883 1.00 86.81 359 LYS A CA 1
ATOM 2855 C C . LYS A 1 359 ? 39.691 -6.391 -72.707 1.00 86.81 359 LYS A C 1
ATOM 2857 O O . LYS A 1 359 ? 39.722 -6.498 -73.933 1.00 86.81 359 LYS A O 1
ATOM 2862 N N . ASP A 1 360 ? 38.701 -5.792 -72.052 1.00 87.75 360 ASP A N 1
ATOM 2863 C CA . ASP A 1 360 ? 37.487 -5.277 -72.692 1.00 87.75 360 ASP A CA 1
ATOM 2864 C C . ASP A 1 360 ? 37.804 -4.101 -73.634 1.00 87.75 360 ASP A C 1
ATOM 2866 O O . ASP A 1 360 ? 37.293 -4.037 -74.756 1.00 87.75 360 ASP A O 1
ATOM 2870 N N . VAL A 1 361 ? 38.720 -3.209 -73.236 1.00 87.50 361 VAL A N 1
ATOM 2871 C CA . VAL A 1 361 ? 39.241 -2.132 -74.095 1.00 87.50 361 VAL A CA 1
ATOM 2872 C C . VAL A 1 361 ? 39.990 -2.708 -75.290 1.00 87.50 361 VAL A C 1
ATOM 2874 O O . VAL A 1 361 ? 39.788 -2.257 -76.419 1.00 87.50 361 VAL A O 1
ATOM 2877 N N . ALA A 1 362 ? 40.837 -3.719 -75.080 1.00 85.88 362 ALA A N 1
ATOM 2878 C CA . ALA A 1 362 ? 41.579 -4.344 -76.169 1.00 85.88 362 ALA A CA 1
ATOM 2879 C C . ALA A 1 362 ? 40.644 -5.007 -77.197 1.00 85.88 362 ALA A C 1
ATOM 2881 O O . ALA A 1 362 ? 40.877 -4.870 -78.401 1.00 85.88 362 ALA A O 1
ATOM 2882 N N . GLU A 1 363 ? 39.590 -5.698 -76.751 1.00 86.94 363 GLU A N 1
ATOM 2883 C CA . GLU A 1 363 ? 38.559 -6.295 -77.612 1.00 86.94 363 GLU A CA 1
ATOM 2884 C C . GLU A 1 363 ? 37.727 -5.229 -78.340 1.00 86.94 363 GLU A C 1
ATOM 2886 O O . GLU A 1 363 ? 37.567 -5.307 -79.563 1.00 86.94 363 GLU A O 1
ATOM 2891 N N . SER A 1 364 ? 37.294 -4.184 -77.628 1.00 86.38 364 SER A N 1
ATOM 2892 C CA . SER A 1 364 ? 36.580 -3.037 -78.206 1.00 86.38 364 SER A CA 1
ATOM 2893 C C . SER A 1 364 ? 37.412 -2.371 -79.300 1.00 86.38 364 SER A C 1
ATOM 2895 O O . SER A 1 364 ? 36.926 -2.162 -80.412 1.00 86.38 364 SER A O 1
ATOM 2897 N N . MET A 1 365 ? 38.709 -2.177 -79.055 1.00 84.81 365 MET A N 1
ATOM 2898 C CA . MET A 1 365 ? 39.647 -1.660 -80.047 1.00 84.81 365 MET A CA 1
ATOM 2899 C C . MET A 1 365 ? 39.786 -2.546 -81.282 1.00 84.81 365 MET A C 1
ATOM 2901 O O . MET A 1 365 ? 39.825 -2.033 -82.398 1.00 84.81 365 MET A O 1
ATOM 2905 N N . LYS A 1 366 ? 39.846 -3.876 -81.126 1.00 85.00 366 LYS A N 1
ATOM 2906 C CA . LYS A 1 366 ? 39.866 -4.797 -82.282 1.00 85.00 366 LYS A CA 1
ATOM 2907 C C . LYS A 1 366 ? 38.595 -4.662 -83.116 1.00 85.00 366 LYS A C 1
ATOM 2909 O O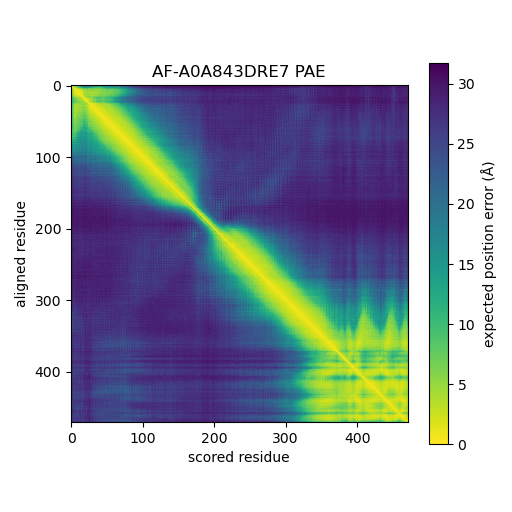 . LYS A 1 366 ? 38.661 -4.674 -84.344 1.00 85.00 366 LYS A O 1
ATOM 2914 N N . SER A 1 367 ? 37.447 -4.529 -82.454 1.00 85.38 367 SER A N 1
ATOM 2915 C CA . SER A 1 367 ? 36.160 -4.378 -83.132 1.00 85.38 367 SER A CA 1
ATOM 2916 C C . SER A 1 367 ? 36.068 -3.057 -83.907 1.00 85.38 367 SER A C 1
ATOM 2918 O O . SER A 1 367 ? 35.660 -3.066 -85.069 1.00 85.38 367 SER A O 1
ATOM 2920 N N . LEU A 1 368 ? 36.538 -1.950 -83.318 1.00 84.12 368 LEU A N 1
ATOM 2921 C CA . LEU A 1 368 ? 36.593 -0.633 -83.958 1.00 84.12 368 LEU A CA 1
ATOM 2922 C C . LEU A 1 368 ? 37.548 -0.630 -85.153 1.00 84.12 368 LEU A C 1
ATOM 2924 O O . LEU A 1 368 ? 37.180 -0.137 -86.218 1.00 84.12 368 LEU A O 1
ATOM 2928 N N . ALA A 1 369 ? 38.721 -1.255 -85.006 1.00 82.94 369 ALA A N 1
ATOM 2929 C CA . ALA A 1 369 ? 39.686 -1.425 -86.090 1.00 82.94 369 ALA A CA 1
ATOM 2930 C C . ALA A 1 369 ? 39.047 -2.088 -87.315 1.00 82.94 369 ALA A C 1
ATOM 2932 O O . ALA A 1 369 ? 39.145 -1.577 -88.426 1.00 82.94 369 ALA A O 1
ATOM 2933 N N . LYS A 1 370 ? 38.329 -3.197 -87.086 1.00 83.50 370 LYS A N 1
ATOM 2934 C CA . LYS A 1 370 ? 37.643 -3.965 -88.131 1.00 83.50 370 LYS A CA 1
ATOM 2935 C C . LYS A 1 370 ? 36.468 -3.208 -88.751 1.00 83.50 370 LYS A C 1
ATOM 2937 O O . LYS A 1 370 ? 36.171 -3.402 -89.921 1.00 83.50 370 LYS A O 1
ATOM 2942 N N . LYS A 1 371 ? 35.759 -2.396 -87.966 1.00 85.00 371 LYS A N 1
ATOM 2943 C CA . LYS A 1 371 ? 34.580 -1.649 -88.424 1.00 85.00 371 LYS A CA 1
ATOM 2944 C C . LYS A 1 371 ? 34.947 -0.446 -89.296 1.00 85.00 371 LYS A C 1
ATOM 2946 O O . LYS A 1 371 ? 34.190 -0.112 -90.201 1.00 85.00 371 LYS A O 1
ATOM 2951 N N . HIS A 1 372 ? 36.061 0.213 -88.993 1.00 80.62 372 HIS A N 1
ATOM 2952 C CA . HIS A 1 372 ? 36.481 1.464 -89.630 1.00 80.62 372 HIS A CA 1
ATOM 2953 C C . HIS A 1 372 ? 37.713 1.305 -90.540 1.00 80.62 372 HIS A C 1
ATOM 2955 O O . HIS A 1 372 ? 38.297 2.308 -90.940 1.00 80.62 372 HIS A O 1
ATOM 2961 N N . ASP A 1 373 ? 38.101 0.064 -90.858 1.00 76.25 373 ASP A N 1
ATOM 2962 C CA . ASP A 1 373 ? 39.275 -0.287 -91.672 1.00 76.25 373 ASP A CA 1
ATOM 2963 C C . ASP A 1 373 ? 40.586 0.371 -91.192 1.00 76.25 373 ASP A C 1
ATOM 2965 O O . ASP A 1 373 ? 41.456 0.743 -91.984 1.00 76.25 373 ASP A O 1
ATOM 2969 N N . PHE A 1 374 ? 40.759 0.511 -89.872 1.00 81.12 374 PHE A N 1
ATOM 2970 C CA . PHE A 1 374 ? 42.013 1.006 -89.307 1.00 81.12 374 PHE A CA 1
ATOM 2971 C C . PHE A 1 374 ? 43.058 -0.106 -89.211 1.00 81.12 374 PHE A C 1
ATOM 2973 O O . PHE A 1 374 ? 42.779 -1.217 -88.757 1.00 81.12 374 PHE A O 1
ATOM 2980 N N . ILE A 1 375 ? 44.302 0.231 -89.553 1.00 82.19 375 ILE A N 1
ATOM 2981 C CA . ILE A 1 375 ? 45.443 -0.673 -89.411 1.00 82.19 375 ILE A CA 1
ATOM 2982 C C . ILE A 1 375 ? 45.863 -0.682 -87.939 1.00 82.19 375 ILE A C 1
ATOM 2984 O O . ILE A 1 375 ? 46.502 0.252 -87.445 1.00 82.19 375 ILE A O 1
ATOM 2988 N N . ARG A 1 376 ? 45.480 -1.739 -87.223 1.00 80.62 376 ARG A N 1
ATOM 2989 C CA . ARG A 1 376 ? 46.011 -2.041 -85.891 1.00 80.62 376 ARG A CA 1
ATOM 2990 C C . ARG A 1 376 ? 47.409 -2.634 -86.051 1.00 80.62 376 ARG A C 1
ATOM 2992 O O . ARG A 1 376 ? 47.591 -3.540 -86.853 1.00 80.62 376 ARG A O 1
ATOM 2999 N N . CYS A 1 377 ? 48.365 -2.128 -85.284 1.00 79.50 377 CYS A N 1
ATOM 3000 C CA . CYS A 1 377 ? 49.717 -2.668 -85.239 1.00 79.50 377 CYS A CA 1
ATOM 3001 C C . CYS A 1 377 ? 49.799 -3.681 -84.094 1.00 79.50 377 CYS A C 1
ATOM 3003 O O . CYS A 1 377 ? 49.492 -3.347 -82.942 1.00 79.50 377 CYS A O 1
ATOM 3005 N N . ASP A 1 378 ? 50.163 -4.920 -84.414 1.00 77.19 378 ASP A N 1
ATOM 3006 C CA . ASP A 1 378 ? 50.397 -5.936 -83.394 1.00 77.19 378 ASP A CA 1
ATOM 3007 C C . ASP A 1 378 ? 51.721 -5.682 -82.663 1.00 77.19 378 ASP A C 1
ATOM 3009 O O . ASP A 1 378 ? 52.619 -4.994 -83.153 1.00 77.19 378 ASP A O 1
ATOM 3013 N N . LYS A 1 379 ? 51.840 -6.224 -81.444 1.00 72.25 379 LYS A N 1
ATOM 3014 C CA . LYS A 1 379 ? 52.976 -5.953 -80.544 1.00 72.25 379 LYS A CA 1
ATOM 3015 C C . LYS A 1 379 ? 54.335 -6.287 -81.176 1.00 72.25 379 LYS A C 1
ATOM 3017 O O . LYS A 1 379 ? 55.307 -5.599 -80.880 1.00 72.25 379 LYS A O 1
ATOM 3022 N N . ASP A 1 380 ? 54.375 -7.286 -82.055 1.00 71.94 380 ASP A N 1
ATOM 3023 C CA . ASP A 1 380 ? 55.587 -7.751 -82.743 1.00 71.94 380 ASP A CA 1
ATOM 3024 C C . ASP A 1 380 ? 55.930 -6.928 -84.000 1.00 71.94 380 ASP A C 1
ATOM 3026 O O . ASP A 1 380 ? 57.043 -7.011 -84.515 1.00 71.94 380 ASP A O 1
ATOM 3030 N N . GLU A 1 381 ? 54.994 -6.108 -84.485 1.00 75.50 381 GLU A N 1
ATOM 3031 C CA . GLU A 1 381 ? 55.152 -5.266 -85.679 1.00 75.50 381 GLU A CA 1
ATOM 3032 C C . GLU A 1 381 ? 55.515 -3.813 -85.333 1.00 75.50 381 GLU A C 1
ATOM 3034 O O . GLU A 1 381 ? 55.865 -3.022 -86.213 1.00 75.50 381 GLU A O 1
ATOM 3039 N N . TYR A 1 382 ? 55.449 -3.445 -84.050 1.00 81.50 382 TYR A N 1
ATOM 3040 C CA . TYR A 1 382 ? 55.758 -2.098 -83.592 1.00 81.50 382 TYR A CA 1
ATOM 3041 C C . TYR A 1 382 ? 57.281 -1.844 -83.617 1.00 81.50 382 TYR A C 1
ATOM 3043 O O . TYR A 1 382 ? 58.036 -2.524 -82.922 1.00 81.50 382 TYR A O 1
ATOM 3051 N N . PRO A 1 383 ? 57.770 -0.841 -84.373 1.00 78.25 383 PRO A N 1
ATOM 3052 C CA . PRO A 1 383 ? 59.201 -0.698 -84.663 1.00 78.25 383 PRO A CA 1
ATOM 3053 C C . PRO A 1 383 ? 60.026 -0.043 -83.542 1.00 78.25 383 PRO A C 1
ATOM 3055 O O . PRO A 1 383 ? 61.250 0.024 -83.650 1.00 78.25 383 PRO A O 1
ATOM 3058 N N . ASN A 1 384 ? 59.390 0.482 -82.487 1.00 83.06 384 ASN A N 1
ATOM 3059 C CA . ASN A 1 384 ? 60.065 1.236 -81.426 1.00 83.06 384 ASN A CA 1
ATOM 3060 C C . ASN A 1 384 ? 60.113 0.454 -80.097 1.00 83.06 384 ASN A C 1
ATOM 3062 O O . ASN A 1 384 ? 59.228 -0.350 -79.811 1.00 83.06 384 ASN A O 1
ATOM 3066 N N . PRO A 1 385 ? 61.107 0.719 -79.227 1.00 73.94 385 PRO A N 1
ATOM 3067 C CA . PRO A 1 385 ? 61.210 0.070 -77.925 1.00 73.94 385 PRO A CA 1
ATOM 3068 C C . PRO A 1 385 ? 60.090 0.487 -76.961 1.00 73.94 385 PRO A C 1
ATOM 3070 O O . PRO A 1 385 ? 59.771 1.667 -76.809 1.00 73.94 385 PRO A O 1
ATOM 3073 N N . GLY A 1 386 ? 59.575 -0.504 -76.233 1.00 70.94 386 GLY A N 1
ATOM 3074 C CA . GLY A 1 386 ? 58.458 -0.368 -75.304 1.00 70.94 386 GLY A CA 1
ATOM 3075 C C . GLY A 1 386 ? 57.162 -0.798 -75.975 1.00 70.94 386 GLY A C 1
ATOM 3076 O O . GLY A 1 386 ? 56.775 -0.226 -76.980 1.00 70.94 386 GLY A O 1
ATOM 3077 N N . THR A 1 387 ? 56.494 -1.791 -75.401 1.00 73.31 387 THR A N 1
ATOM 3078 C CA . THR A 1 387 ? 55.281 -2.401 -75.951 1.00 73.31 387 THR A CA 1
ATOM 3079 C C . THR A 1 387 ? 54.057 -1.646 -75.431 1.00 73.31 387 THR A C 1
ATOM 3081 O O . THR A 1 387 ? 53.776 -1.755 -74.237 1.00 73.31 387 THR A O 1
ATOM 3084 N N . PRO A 1 388 ? 53.364 -0.821 -76.235 1.00 78.62 388 PRO A N 1
ATOM 3085 C CA . PRO A 1 388 ? 52.111 -0.205 -75.813 1.00 78.62 388 PRO A CA 1
ATOM 3086 C C . PRO A 1 388 ? 50.970 -1.231 -75.917 1.00 78.62 388 PRO A C 1
ATOM 3088 O O . PRO A 1 388 ? 51.066 -2.194 -76.685 1.00 78.62 388 PRO A O 1
ATOM 3091 N N . ASP A 1 389 ? 49.895 -1.046 -75.149 1.00 78.75 389 ASP A N 1
ATOM 3092 C CA . ASP A 1 389 ? 48.807 -2.034 -75.088 1.00 78.75 389 ASP A CA 1
ATOM 3093 C C . ASP A 1 389 ? 48.003 -2.106 -76.391 1.00 78.75 389 ASP A C 1
ATOM 3095 O O . ASP A 1 389 ? 47.738 -3.199 -76.903 1.00 78.75 389 ASP A O 1
ATOM 3099 N N . ASN A 1 390 ? 47.657 -0.950 -76.965 1.00 84.75 390 ASN A N 1
ATOM 3100 C CA . ASN A 1 390 ? 47.001 -0.851 -78.264 1.00 84.75 390 ASN A CA 1
ATOM 3101 C C . ASN A 1 390 ? 47.640 0.266 -79.103 1.00 84.75 390 ASN A C 1
ATOM 3103 O O . ASN A 1 390 ? 47.792 1.400 -78.643 1.00 84.75 390 ASN A O 1
ATOM 3107 N N . VAL A 1 391 ? 47.998 -0.049 -80.351 1.00 87.06 391 VAL A N 1
ATOM 3108 C CA . VAL A 1 391 ? 48.627 0.893 -81.287 1.00 87.06 391 VAL A CA 1
ATOM 3109 C C . VAL A 1 391 ? 47.901 0.858 -82.626 1.00 87.06 391 VAL A C 1
ATOM 3111 O O . VAL A 1 391 ? 47.644 -0.211 -83.181 1.00 87.06 391 VAL A O 1
ATOM 3114 N N . PHE A 1 392 ? 47.601 2.038 -83.159 1.00 87.50 392 PHE A N 1
ATOM 3115 C CA . PHE A 1 392 ? 46.979 2.214 -84.469 1.00 87.50 392 PHE A CA 1
ATOM 3116 C C . PHE A 1 392 ? 47.883 3.006 -85.398 1.00 87.50 392 PHE A C 1
ATOM 3118 O O . PHE A 1 392 ? 48.485 3.992 -84.980 1.00 87.50 392 PHE A O 1
ATOM 3125 N N . LEU A 1 393 ? 47.947 2.608 -86.665 1.00 85.25 393 LEU A N 1
ATOM 3126 C CA . LEU A 1 393 ? 48.615 3.368 -87.711 1.00 85.25 393 LEU A CA 1
ATOM 3127 C C . LEU A 1 393 ? 47.580 4.243 -88.426 1.00 85.25 393 LEU A C 1
ATOM 3129 O O . LEU A 1 393 ? 46.774 3.756 -89.217 1.00 85.25 393 LEU A O 1
ATOM 3133 N N . ILE A 1 394 ? 47.602 5.546 -88.145 1.00 82.81 394 ILE A N 1
ATOM 3134 C CA . ILE A 1 394 ? 46.652 6.518 -88.698 1.00 82.81 394 ILE A CA 1
ATOM 3135 C C . ILE A 1 394 ? 47.433 7.580 -89.467 1.00 82.81 394 ILE A C 1
ATOM 3137 O O . ILE A 1 394 ? 48.203 8.344 -88.884 1.00 82.81 394 ILE A O 1
ATOM 3141 N N . GLY A 1 395 ? 47.228 7.646 -90.786 1.00 77.38 395 GLY A N 1
ATOM 3142 C CA . GLY A 1 395 ? 47.877 8.650 -91.639 1.00 77.38 395 GLY A CA 1
ATOM 3143 C C . GLY A 1 395 ? 49.407 8.550 -91.656 1.00 77.38 395 GLY A C 1
ATOM 3144 O O . GLY A 1 395 ? 50.081 9.569 -91.753 1.00 77.38 395 GLY A O 1
ATOM 3145 N N . GLY A 1 396 ? 49.955 7.336 -91.513 1.00 80.75 396 GLY A N 1
ATOM 3146 C CA . GLY A 1 396 ? 51.401 7.083 -91.506 1.00 80.75 396 GLY A CA 1
ATOM 3147 C C . GLY A 1 396 ? 52.103 7.303 -90.161 1.00 80.75 396 GLY A C 1
ATOM 3148 O O . GLY A 1 396 ? 53.315 7.126 -90.091 1.00 80.75 396 GLY A O 1
ATOM 3149 N N . MET A 1 397 ? 51.368 7.648 -89.096 1.00 85.44 397 MET A N 1
ATOM 3150 C CA . MET A 1 397 ? 51.902 7.793 -87.735 1.00 85.44 397 MET A CA 1
ATOM 3151 C C . MET A 1 397 ? 51.230 6.821 -86.762 1.00 85.44 397 MET A C 1
ATOM 3153 O O . MET A 1 397 ? 50.031 6.558 -86.866 1.00 85.44 397 MET A O 1
ATOM 3157 N N . TYR A 1 398 ? 51.992 6.325 -85.789 1.00 88.69 398 TYR A N 1
ATOM 3158 C CA . TYR A 1 398 ? 51.486 5.464 -84.724 1.00 88.69 398 TYR A CA 1
ATOM 3159 C C . TYR A 1 398 ? 50.796 6.289 -83.628 1.00 88.69 398 TYR A C 1
ATOM 3161 O O . TYR A 1 398 ? 51.384 7.224 -83.085 1.00 88.69 398 TYR A O 1
ATOM 3169 N N . THR A 1 399 ? 49.564 5.933 -83.276 1.00 89.31 399 THR A N 1
ATOM 3170 C CA . THR A 1 399 ? 48.790 6.507 -82.165 1.00 89.31 399 THR A CA 1
ATOM 3171 C C . THR A 1 399 ? 48.599 5.456 -81.078 1.00 89.31 399 THR A C 1
ATOM 3173 O O . THR A 1 399 ? 48.305 4.297 -81.375 1.00 89.31 399 THR A O 1
ATOM 3176 N N . ILE A 1 400 ? 48.784 5.861 -79.820 1.00 90.19 400 ILE A N 1
ATOM 3177 C CA . ILE A 1 400 ? 48.882 4.954 -78.672 1.00 90.19 400 ILE A CA 1
ATOM 3178 C C . ILE A 1 400 ? 47.650 5.075 -77.793 1.00 90.19 400 ILE A C 1
ATOM 3180 O O . ILE A 1 400 ? 47.264 6.181 -77.412 1.00 90.19 400 ILE A O 1
ATOM 3184 N N . PHE A 1 401 ? 47.094 3.919 -77.445 1.00 90.81 401 PHE A N 1
ATOM 3185 C CA . PHE A 1 401 ? 45.983 3.766 -76.521 1.00 90.81 401 PHE A CA 1
ATOM 3186 C C . PHE A 1 401 ? 46.377 2.776 -75.427 1.00 90.81 401 PHE A C 1
ATOM 3188 O O . PHE A 1 401 ? 46.618 1.594 -75.687 1.00 90.81 401 PHE A O 1
ATOM 3195 N N . ASP A 1 402 ? 46.447 3.272 -74.200 1.00 89.44 402 ASP A N 1
ATOM 3196 C CA . ASP A 1 402 ? 46.933 2.535 -73.039 1.00 89.44 402 ASP A CA 1
ATOM 3197 C C . ASP A 1 402 ? 45.806 2.453 -72.003 1.00 89.44 402 ASP A C 1
ATOM 3199 O O . ASP A 1 402 ? 45.283 3.473 -71.552 1.00 89.44 402 ASP A O 1
ATOM 3203 N N . ALA A 1 403 ? 45.354 1.240 -71.681 1.00 90.88 403 ALA A N 1
ATOM 3204 C CA . ALA A 1 403 ? 44.220 1.058 -70.780 1.00 90.88 403 ALA A CA 1
ATOM 3205 C C . ALA A 1 403 ? 44.693 1.122 -69.323 1.00 90.88 403 ALA A C 1
ATOM 3207 O O . ALA A 1 403 ? 45.717 0.534 -68.957 1.00 90.88 403 ALA A O 1
ATOM 3208 N N . LYS A 1 404 ? 43.965 1.860 -68.480 1.00 90.31 404 LYS A N 1
ATOM 3209 C CA . LYS A 1 404 ? 44.299 2.033 -67.062 1.00 90.31 404 LYS A CA 1
ATOM 3210 C C . LYS A 1 404 ? 43.046 2.004 -66.200 1.00 90.31 404 LYS A C 1
ATOM 3212 O O . LYS A 1 404 ? 42.096 2.733 -66.457 1.00 90.31 404 LYS A O 1
ATOM 3217 N N . SER A 1 405 ? 43.064 1.186 -65.154 1.00 89.62 405 SER A N 1
ATOM 3218 C CA . SER A 1 405 ? 41.992 1.061 -64.164 1.00 89.62 405 SER A CA 1
ATOM 3219 C C . SER A 1 405 ? 42.565 1.073 -62.737 1.00 89.62 405 SER A C 1
ATOM 3221 O O . SER A 1 405 ? 43.757 0.798 -62.549 1.00 89.62 405 SER A O 1
ATOM 3223 N N . PRO A 1 406 ? 41.762 1.430 -61.718 1.00 87.81 406 PRO A N 1
ATOM 3224 C CA . PRO A 1 406 ? 42.146 1.250 -60.324 1.00 87.81 406 PRO A CA 1
ATOM 3225 C C . PRO A 1 406 ? 42.246 -0.243 -59.993 1.00 87.81 406 PRO A C 1
ATOM 3227 O O . PRO A 1 406 ? 41.542 -1.065 -60.577 1.00 87.81 406 PRO A O 1
ATOM 3230 N N . LYS A 1 407 ? 43.114 -0.601 -59.043 1.00 78.62 407 LYS A N 1
ATOM 3231 C CA . LYS A 1 407 ? 43.308 -2.005 -58.649 1.00 78.62 407 LYS A CA 1
ATOM 3232 C C . LYS A 1 407 ? 42.236 -2.491 -57.678 1.00 78.62 407 LYS A C 1
ATOM 3234 O O . LYS A 1 407 ? 41.780 -3.617 -57.822 1.00 78.62 407 LYS A O 1
ATOM 3239 N N . ASN A 1 408 ? 41.831 -1.638 -56.737 1.00 79.00 408 ASN A N 1
ATOM 3240 C CA . ASN A 1 408 ? 40.801 -1.916 -55.739 1.00 79.00 408 ASN A CA 1
ATOM 3241 C C . ASN A 1 408 ? 39.916 -0.678 -55.515 1.00 79.00 408 ASN A C 1
ATOM 3243 O O . ASN A 1 408 ? 40.388 0.438 -55.753 1.00 79.00 408 ASN A O 1
ATOM 3247 N N . PRO A 1 409 ? 38.665 -0.838 -55.033 1.00 76.62 409 PRO A N 1
ATOM 3248 C CA . PRO A 1 409 ? 37.766 0.276 -54.693 1.00 76.62 409 PRO A CA 1
ATOM 3249 C C . PRO A 1 409 ? 38.398 1.325 -53.769 1.00 76.62 409 PRO A C 1
ATOM 3251 O O . PRO A 1 409 ? 38.210 2.522 -53.977 1.00 76.62 409 PRO A O 1
ATOM 3254 N N . GLU A 1 410 ? 39.230 0.889 -52.824 1.00 78.50 410 GLU A N 1
ATOM 3255 C CA . GLU A 1 410 ? 39.970 1.755 -51.895 1.00 78.50 410 GLU A CA 1
ATOM 3256 C C . GLU A 1 410 ? 40.980 2.680 -52.602 1.00 78.50 410 GLU A C 1
ATOM 3258 O O . GLU A 1 410 ? 41.209 3.813 -52.179 1.00 78.50 410 GLU A O 1
ATOM 3263 N N . ASP A 1 411 ? 41.543 2.236 -53.731 1.00 78.06 411 ASP A N 1
ATOM 3264 C CA . ASP A 1 411 ? 42.533 2.992 -54.505 1.00 78.06 411 ASP A CA 1
ATOM 3265 C C . ASP A 1 411 ? 41.894 4.056 -55.411 1.00 78.06 411 ASP A C 1
ATOM 3267 O O . ASP A 1 411 ? 42.607 4.846 -56.040 1.00 78.06 411 ASP A O 1
ATOM 3271 N N . LEU A 1 412 ? 40.558 4.107 -55.492 1.00 83.81 412 LEU A N 1
ATOM 3272 C CA . LEU A 1 412 ? 39.838 4.999 -56.399 1.00 83.81 412 LEU A CA 1
ATOM 3273 C C . LEU A 1 412 ? 40.159 6.478 -56.130 1.00 83.81 412 LEU A C 1
ATOM 3275 O O . LEU A 1 412 ? 40.348 7.242 -57.073 1.00 83.81 412 LEU A O 1
ATOM 3279 N N . GLN A 1 413 ? 40.316 6.880 -54.865 1.00 84.56 413 GLN A N 1
ATOM 3280 C CA . GLN A 1 413 ? 40.679 8.262 -54.516 1.00 84.56 413 GLN A CA 1
ATOM 3281 C C . GLN A 1 413 ? 42.097 8.644 -54.975 1.00 84.56 413 GLN A C 1
ATOM 3283 O O . GLN A 1 413 ? 42.357 9.802 -55.297 1.00 84.56 413 GLN A O 1
ATOM 3288 N N . ASN A 1 414 ? 43.010 7.671 -55.056 1.00 87.06 414 ASN A N 1
ATOM 3289 C CA . ASN A 1 414 ? 44.395 7.875 -55.492 1.00 87.06 414 ASN A CA 1
ATOM 3290 C C . ASN A 1 414 ? 44.571 7.727 -57.013 1.00 87.06 414 ASN A C 1
ATOM 3292 O O . ASN A 1 414 ? 45.641 8.022 -57.557 1.00 87.06 414 ASN A O 1
ATOM 3296 N N . PHE A 1 415 ? 43.523 7.307 -57.722 1.00 91.19 415 PHE A N 1
ATOM 3297 C CA . PHE A 1 415 ? 43.552 7.072 -59.160 1.00 91.19 415 PHE A CA 1
ATOM 3298 C C . PHE A 1 415 ? 43.956 8.300 -60.008 1.00 91.19 415 PHE A C 1
ATOM 3300 O O . PHE A 1 415 ? 44.748 8.125 -60.937 1.00 91.19 415 PHE A O 1
ATOM 3307 N N . PRO A 1 416 ? 43.549 9.551 -59.694 1.00 90.94 416 PRO A N 1
ATOM 3308 C CA . PRO A 1 416 ? 44.000 10.729 -60.445 1.00 90.94 416 PRO A CA 1
ATOM 3309 C C . PRO A 1 416 ? 45.522 10.945 -60.391 1.00 90.94 416 PRO A C 1
ATOM 3311 O O . PRO A 1 416 ? 46.139 11.336 -61.386 1.00 90.94 416 PRO A O 1
ATOM 3314 N N . LEU A 1 417 ? 46.147 10.672 -59.237 1.00 89.69 417 LEU A N 1
ATOM 3315 C CA . LEU A 1 417 ? 47.603 10.755 -59.072 1.00 89.69 417 LEU A CA 1
ATOM 3316 C C . LEU A 1 417 ? 48.303 9.667 -59.889 1.00 89.69 417 LEU A C 1
ATOM 3318 O O . LEU A 1 417 ? 49.313 9.937 -60.543 1.00 89.69 417 LEU A O 1
ATOM 3322 N N . TYR A 1 418 ? 47.734 8.460 -59.895 1.00 91.00 418 TYR A N 1
ATOM 3323 C CA . TYR A 1 418 ? 48.222 7.360 -60.717 1.00 91.00 418 TYR A CA 1
ATOM 3324 C C . TYR A 1 418 ? 48.168 7.699 -62.214 1.00 91.00 418 TYR A C 1
ATOM 3326 O O . TYR A 1 418 ? 49.182 7.548 -62.896 1.00 91.00 418 TYR A O 1
ATOM 3334 N N . LEU A 1 419 ? 47.049 8.230 -62.721 1.00 92.00 419 LEU A N 1
ATOM 3335 C CA . LEU A 1 419 ? 46.926 8.631 -64.130 1.00 92.00 419 LEU A CA 1
ATOM 3336 C C . LEU A 1 419 ? 47.915 9.724 -64.523 1.00 92.00 419 LEU A C 1
ATOM 3338 O O . LEU A 1 419 ? 48.492 9.648 -65.605 1.00 92.00 419 LEU A O 1
ATOM 3342 N N . LYS A 1 420 ? 48.173 10.697 -63.643 1.00 91.69 420 LYS A N 1
ATOM 3343 C CA . LYS A 1 420 ? 49.188 11.725 -63.895 1.00 91.69 420 LYS A CA 1
ATOM 3344 C C . LYS A 1 420 ? 50.579 11.109 -64.095 1.00 91.69 420 LYS A C 1
ATOM 3346 O O . LYS A 1 420 ? 51.261 11.445 -65.060 1.00 91.69 420 LYS A O 1
ATOM 3351 N N . ALA A 1 421 ? 50.974 10.169 -63.234 1.00 91.75 421 ALA A N 1
ATOM 3352 C CA . ALA A 1 421 ? 52.248 9.462 -63.372 1.00 91.75 421 ALA A CA 1
ATOM 3353 C C . ALA A 1 421 ? 52.306 8.610 -64.656 1.00 91.75 421 ALA A C 1
ATOM 3355 O O . ALA A 1 421 ? 53.347 8.541 -65.310 1.00 91.75 421 ALA A O 1
ATOM 3356 N N . GLN A 1 422 ? 51.188 7.987 -65.052 1.00 91.50 422 GLN A N 1
ATOM 3357 C CA . GLN A 1 422 ? 51.105 7.250 -66.318 1.00 91.50 422 GLN A CA 1
ATOM 3358 C C . GLN A 1 422 ? 51.215 8.178 -67.533 1.00 91.50 422 GLN A C 1
ATOM 3360 O O . GLN A 1 422 ? 51.937 7.849 -68.473 1.00 91.50 422 GLN A O 1
ATOM 3365 N N . ALA A 1 423 ? 50.570 9.348 -67.498 1.00 91.31 423 ALA A N 1
ATOM 3366 C CA . ALA A 1 423 ? 50.648 10.351 -68.554 1.00 91.31 423 ALA A CA 1
ATOM 3367 C C . ALA A 1 423 ? 52.086 10.858 -68.744 1.00 91.31 423 ALA A C 1
ATOM 3369 O O . ALA A 1 423 ? 52.588 10.845 -69.864 1.00 91.31 423 ALA A O 1
ATOM 3370 N N . GLU A 1 424 ? 52.792 11.198 -67.660 1.00 91.19 424 GLU A N 1
ATOM 3371 C CA . GLU A 1 424 ? 54.220 11.564 -67.701 1.00 91.19 424 GLU A CA 1
ATOM 3372 C C . GLU A 1 424 ? 55.097 10.412 -68.238 1.00 91.19 424 GLU A C 1
ATOM 3374 O O . GLU A 1 424 ? 56.068 10.627 -68.972 1.00 91.19 424 GLU A O 1
ATOM 3379 N N . GLY A 1 425 ? 54.718 9.169 -67.926 1.00 88.44 425 GLY A N 1
ATOM 3380 C CA . GLY A 1 425 ? 55.356 7.952 -68.419 1.00 88.44 425 GLY A CA 1
ATOM 3381 C C . GLY A 1 425 ? 55.183 7.695 -69.922 1.00 88.44 425 GLY A C 1
ATOM 3382 O O . GLY A 1 425 ? 55.987 6.953 -70.493 1.00 88.44 425 GLY A O 1
ATOM 3383 N N . MET A 1 426 ? 54.207 8.322 -70.595 1.00 88.12 426 MET A N 1
ATOM 3384 C CA . MET A 1 426 ? 53.994 8.184 -72.047 1.00 88.12 426 MET A CA 1
ATOM 3385 C C . MET A 1 426 ? 55.116 8.821 -72.883 1.00 88.12 426 MET A C 1
ATOM 3387 O O . MET A 1 426 ? 55.257 8.504 -74.071 1.00 88.12 426 MET A O 1
ATOM 3391 N N . LYS A 1 427 ? 55.995 9.624 -72.260 1.00 88.31 427 LYS A N 1
ATOM 3392 C CA . LYS A 1 427 ? 57.203 10.191 -72.889 1.00 88.31 427 LYS A CA 1
ATOM 3393 C C . LYS A 1 427 ? 58.056 9.129 -73.581 1.00 88.31 427 LYS A C 1
ATOM 3395 O O . LYS A 1 427 ? 58.651 9.394 -74.626 1.00 88.31 427 LYS A O 1
ATOM 3400 N N . LYS A 1 428 ? 58.108 7.911 -73.023 1.00 86.94 428 LYS A N 1
ATOM 3401 C CA . LYS A 1 428 ? 58.890 6.795 -73.583 1.00 86.94 428 LYS A CA 1
ATOM 3402 C C . LYS A 1 428 ? 58.475 6.441 -75.011 1.00 86.94 428 LYS A C 1
ATOM 3404 O O . LYS A 1 428 ? 59.336 6.016 -75.773 1.00 86.94 428 LYS A O 1
ATOM 3409 N N . TYR A 1 429 ? 57.210 6.657 -75.366 1.00 86.94 429 TYR A N 1
ATOM 3410 C CA . TYR A 1 429 ? 56.700 6.387 -76.702 1.00 86.94 429 TYR A CA 1
ATOM 3411 C C . TYR A 1 429 ? 56.661 7.643 -77.578 1.00 86.94 429 TYR A C 1
ATOM 3413 O O . TYR A 1 429 ? 57.098 7.615 -78.725 1.00 86.94 429 TYR A O 1
ATOM 3421 N N . CYS A 1 430 ? 56.213 8.772 -77.022 1.00 86.06 430 CYS A N 1
ATOM 3422 C CA . CYS A 1 430 ? 56.016 10.010 -77.780 1.00 86.06 430 CYS A CA 1
ATOM 3423 C C . CYS A 1 430 ? 57.328 10.694 -78.206 1.00 86.06 430 CYS A C 1
ATOM 3425 O O . CYS A 1 430 ? 57.294 11.654 -78.968 1.00 86.06 430 CYS A O 1
ATOM 3427 N N . LYS A 1 431 ? 58.498 10.218 -77.756 1.00 86.00 431 LYS A N 1
ATOM 3428 C CA . LYS A 1 431 ? 59.816 10.714 -78.200 1.00 86.00 431 LYS A CA 1
ATOM 3429 C C . LYS A 1 431 ? 60.162 10.354 -79.652 1.00 86.00 431 LYS A C 1
ATOM 3431 O O . LYS A 1 431 ? 61.025 10.994 -80.240 1.00 86.00 431 LYS A O 1
ATOM 3436 N N . HIS A 1 432 ? 59.524 9.330 -80.217 1.00 86.94 432 HIS A N 1
ATOM 3437 C CA . HIS A 1 432 ? 59.813 8.854 -81.569 1.00 86.94 432 HIS A CA 1
ATOM 3438 C C . HIS A 1 432 ? 59.111 9.724 -82.630 1.00 86.94 432 HIS A C 1
ATOM 3440 O O . HIS A 1 432 ? 58.024 10.249 -82.389 1.00 86.94 432 HIS A O 1
ATOM 3446 N N . GLU A 1 433 ? 59.739 9.909 -83.796 1.00 84.12 433 GLU A N 1
ATOM 3447 C CA . GLU A 1 433 ? 59.214 10.778 -84.869 1.00 84.12 433 GLU A CA 1
ATOM 3448 C C . GLU A 1 433 ? 58.027 10.160 -85.617 1.00 84.12 433 GLU A C 1
ATOM 3450 O O . GLU A 1 433 ? 57.142 10.871 -86.078 1.00 84.12 433 GLU A O 1
ATOM 3455 N N . ASN A 1 434 ? 57.973 8.830 -85.690 1.00 86.50 434 ASN A N 1
ATOM 3456 C CA . ASN A 1 434 ? 56.882 8.078 -86.312 1.00 86.50 434 ASN A CA 1
ATOM 3457 C C . ASN A 1 434 ? 55.670 7.874 -85.381 1.00 86.50 434 ASN A C 1
ATOM 3459 O O . ASN A 1 434 ? 54.726 7.183 -85.761 1.00 86.50 434 ASN A O 1
ATOM 3463 N N . VAL A 1 435 ? 55.684 8.445 -84.172 1.00 88.19 435 VAL A N 1
ATOM 3464 C CA . VAL A 1 435 ? 54.592 8.371 -83.190 1.00 88.19 435 VAL A CA 1
ATOM 3465 C C . VAL A 1 435 ? 53.937 9.745 -83.074 1.00 88.19 435 VAL A C 1
ATOM 3467 O O . VAL A 1 435 ? 54.620 10.763 -82.932 1.00 88.19 435 VAL A O 1
ATOM 3470 N N . ARG A 1 436 ? 52.603 9.780 -83.120 1.00 88.94 436 ARG A N 1
ATOM 3471 C CA . ARG A 1 436 ? 51.826 11.008 -82.935 1.00 88.94 436 ARG A CA 1
ATOM 3472 C C . ARG A 1 436 ? 52.110 11.592 -81.549 1.00 88.94 436 ARG A C 1
ATOM 3474 O O . ARG A 1 436 ? 52.233 10.859 -80.573 1.00 88.94 436 ARG A O 1
ATOM 3481 N N . LYS A 1 437 ? 52.152 12.921 -81.450 1.00 90.56 437 LYS A N 1
ATOM 3482 C CA . LYS A 1 437 ? 52.299 13.629 -80.168 1.00 90.56 437 LYS A CA 1
ATOM 3483 C C . LYS A 1 437 ? 51.009 13.661 -79.332 1.00 90.56 437 LYS A C 1
ATOM 3485 O O . LYS A 1 437 ? 51.005 14.277 -78.280 1.00 90.56 437 LYS A O 1
ATOM 3490 N N . ASP A 1 438 ? 49.967 12.953 -79.761 1.00 90.81 438 ASP A N 1
ATOM 3491 C CA . ASP A 1 438 ? 48.721 12.756 -79.023 1.00 90.81 438 ASP A CA 1
ATOM 3492 C C . ASP A 1 438 ? 48.631 11.283 -78.605 1.00 90.81 438 ASP A C 1
ATOM 3494 O O . ASP A 1 438 ? 48.621 10.390 -79.463 1.00 90.81 438 ASP A O 1
ATOM 3498 N N . ALA A 1 439 ? 48.568 11.033 -77.299 1.00 91.00 439 ALA A N 1
ATOM 3499 C CA . ALA A 1 439 ? 48.392 9.703 -76.717 1.00 91.00 439 ALA A CA 1
ATOM 3500 C C . ALA A 1 439 ? 47.116 9.644 -75.868 1.00 91.00 439 ALA A C 1
ATOM 3502 O O . ALA A 1 439 ? 46.655 10.661 -75.352 1.00 91.00 439 ALA A O 1
ATOM 3503 N N . PHE A 1 440 ? 46.552 8.448 -75.705 1.00 93.38 440 PHE A N 1
ATOM 3504 C CA . PHE A 1 440 ? 45.267 8.257 -75.038 1.00 93.38 440 PHE A CA 1
ATOM 3505 C C . PHE A 1 440 ? 45.384 7.239 -73.900 1.00 93.38 440 PHE A C 1
ATOM 3507 O O . PHE A 1 440 ? 45.800 6.101 -74.114 1.00 93.38 440 PHE A O 1
ATOM 3514 N N . LEU A 1 441 ? 44.990 7.643 -72.692 1.00 93.38 441 LEU A N 1
ATOM 3515 C CA . LEU A 1 441 ? 44.755 6.747 -71.563 1.00 93.38 441 LEU A CA 1
ATOM 3516 C C . LEU A 1 441 ? 43.268 6.395 -71.523 1.00 93.38 441 LEU A C 1
ATOM 3518 O O . LEU A 1 441 ? 42.428 7.284 -71.389 1.00 93.38 441 LEU A O 1
ATOM 3522 N N . VAL A 1 442 ? 42.942 5.109 -71.633 1.00 92.81 442 VAL A N 1
ATOM 3523 C CA . VAL A 1 442 ? 41.554 4.631 -71.653 1.00 92.81 442 VAL A CA 1
ATOM 3524 C C . VAL A 1 442 ? 41.155 4.135 -70.265 1.00 92.81 442 VAL A C 1
ATOM 3526 O O . VAL A 1 442 ? 41.680 3.124 -69.790 1.00 92.81 442 VAL A O 1
ATOM 3529 N N . VAL A 1 443 ? 40.214 4.819 -69.615 1.00 92.88 443 VAL A N 1
ATOM 3530 C CA . VAL A 1 443 ? 39.804 4.567 -68.221 1.00 92.88 443 VAL A CA 1
ATOM 3531 C C . VAL A 1 443 ? 38.337 4.137 -68.113 1.00 92.88 443 VAL A C 1
ATOM 3533 O O . VAL A 1 443 ? 37.532 4.530 -68.956 1.00 92.88 443 VAL A O 1
ATOM 3536 N N . PRO A 1 444 ? 37.941 3.344 -67.100 1.00 91.44 444 PRO A N 1
ATOM 3537 C CA . PRO A 1 444 ? 36.545 2.943 -66.933 1.00 91.44 444 PRO A CA 1
ATOM 3538 C C . PRO A 1 444 ? 35.640 4.147 -66.639 1.00 91.44 444 PRO A C 1
ATOM 3540 O O . PRO A 1 444 ? 36.009 5.014 -65.841 1.00 91.44 444 PRO A O 1
ATOM 3543 N N . ALA A 1 445 ? 34.416 4.160 -67.175 1.00 88.69 445 ALA A N 1
ATOM 3544 C CA . ALA A 1 445 ? 33.442 5.231 -66.927 1.00 88.69 445 ALA A CA 1
ATOM 3545 C C . ALA A 1 445 ? 33.117 5.430 -65.430 1.00 88.69 445 ALA A C 1
ATOM 3547 O O . ALA A 1 445 ? 32.901 6.552 -64.981 1.00 88.69 445 ALA A O 1
ATOM 3548 N N . SER A 1 446 ? 33.176 4.364 -64.622 1.00 87.00 446 SER A N 1
ATOM 3549 C CA . SER A 1 446 ? 32.967 4.435 -63.167 1.00 87.00 446 SER A CA 1
ATOM 3550 C C . SER A 1 446 ? 34.027 5.259 -62.421 1.00 87.00 446 SER A C 1
ATOM 3552 O O . SER A 1 446 ? 33.858 5.537 -61.241 1.00 87.00 446 SER A O 1
ATOM 3554 N N . THR A 1 447 ? 35.147 5.596 -63.068 1.00 87.75 447 THR A N 1
ATOM 3555 C CA . THR A 1 447 ? 36.216 6.411 -62.469 1.00 87.75 447 THR A CA 1
ATOM 3556 C C . THR A 1 447 ? 36.041 7.902 -62.730 1.00 87.75 447 THR A C 1
ATOM 3558 O O . THR A 1 447 ? 36.719 8.706 -62.103 1.00 87.75 447 THR A O 1
ATOM 3561 N N . LEU A 1 448 ? 35.110 8.299 -63.603 1.00 86.62 448 LEU A N 1
ATOM 3562 C CA . LEU A 1 448 ? 34.930 9.698 -63.994 1.00 86.62 448 LEU A CA 1
ATOM 3563 C C . LEU A 1 448 ? 34.591 10.618 -62.816 1.00 86.62 448 LEU A C 1
ATOM 3565 O O . LEU A 1 448 ? 35.035 11.760 -62.806 1.00 86.62 448 LEU A O 1
ATOM 3569 N N . GLU A 1 449 ? 33.860 10.122 -61.813 1.00 86.12 449 GLU A N 1
ATOM 3570 C CA . GLU A 1 449 ? 33.454 10.911 -60.639 1.00 86.12 449 GLU A CA 1
ATOM 3571 C C . GLU A 1 449 ? 34.646 11.428 -59.819 1.00 86.12 449 GLU A C 1
ATOM 3573 O O . GLU A 1 449 ? 34.554 12.487 -59.201 1.00 86.12 449 GLU A O 1
ATOM 3578 N N . VAL A 1 450 ? 35.776 10.712 -59.831 1.00 87.62 450 VAL A N 1
ATOM 3579 C CA . VAL A 1 450 ? 36.990 11.105 -59.096 1.00 87.62 450 VAL A CA 1
ATOM 3580 C C . VAL A 1 450 ? 38.002 11.862 -59.960 1.00 87.62 450 VAL A C 1
ATOM 3582 O O . VAL A 1 450 ? 38.995 12.377 -59.441 1.00 87.62 450 VAL A O 1
ATOM 3585 N N . LEU A 1 451 ? 37.777 11.955 -61.274 1.00 88.12 451 LEU A N 1
ATOM 3586 C CA . LEU A 1 451 ? 38.688 12.608 -62.211 1.00 88.12 451 LEU A CA 1
ATOM 3587 C C . LEU A 1 451 ? 38.308 14.075 -62.430 1.00 88.12 451 LEU A C 1
ATOM 3589 O O . LEU A 1 451 ? 37.202 14.405 -62.841 1.00 88.12 451 LEU A O 1
ATOM 3593 N N . THR A 1 452 ? 39.271 14.971 -62.220 1.00 86.56 452 THR A N 1
ATOM 3594 C CA . THR A 1 452 ? 39.121 16.415 -62.489 1.00 86.56 452 THR A CA 1
ATOM 3595 C C . THR A 1 452 ? 39.901 16.881 -63.717 1.00 86.56 452 THR A C 1
ATOM 3597 O O . THR A 1 452 ? 39.681 17.983 -64.213 1.00 86.56 452 THR A O 1
ATOM 3600 N N . THR A 1 453 ? 40.834 16.060 -64.209 1.00 87.94 453 THR A N 1
ATOM 3601 C CA . THR A 1 453 ? 41.725 16.379 -65.329 1.00 87.94 453 THR A CA 1
ATOM 3602 C C . THR A 1 453 ? 41.606 15.299 -66.395 1.00 87.94 453 THR A C 1
ATOM 3604 O O . THR A 1 453 ? 41.897 14.138 -66.125 1.00 87.94 453 THR A O 1
ATOM 3607 N N . PHE A 1 454 ? 41.213 15.698 -67.606 1.00 91.38 454 PHE A N 1
ATOM 3608 C CA . PHE A 1 454 ? 41.040 14.797 -68.755 1.00 91.38 454 PHE A CA 1
ATOM 3609 C C . PHE A 1 454 ? 42.085 15.009 -69.857 1.00 91.38 454 PHE A C 1
ATOM 3611 O O . PHE A 1 454 ? 42.084 14.315 -70.869 1.00 91.38 454 PHE A O 1
ATOM 3618 N N . MET A 1 455 ? 42.986 15.975 -69.672 1.00 92.19 455 MET A N 1
ATOM 3619 C CA . MET A 1 455 ? 44.038 16.308 -70.624 1.00 92.19 455 MET A CA 1
ATOM 3620 C C . MET A 1 455 ? 45.293 16.736 -69.866 1.00 92.19 455 MET A C 1
ATOM 3622 O O . MET A 1 455 ? 45.241 17.647 -69.039 1.00 92.19 455 MET A O 1
ATOM 3626 N N . TYR A 1 456 ? 46.417 16.098 -70.177 1.00 91.94 456 TYR A N 1
ATOM 3627 C CA . TYR A 1 456 ? 47.738 16.453 -69.674 1.00 91.94 456 TYR A CA 1
ATOM 3628 C C . TYR A 1 456 ? 48.578 17.009 -70.825 1.00 91.94 456 TYR A C 1
ATOM 3630 O O . TYR A 1 456 ? 48.977 16.271 -71.724 1.00 91.94 456 TYR A O 1
ATOM 3638 N N . ASP A 1 457 ? 48.837 18.314 -70.795 1.00 89.94 457 ASP A N 1
ATOM 3639 C CA . ASP A 1 457 ? 49.731 18.989 -71.737 1.00 89.94 457 ASP A CA 1
ATOM 3640 C C . ASP A 1 457 ? 51.174 18.935 -71.207 1.00 89.94 457 ASP A C 1
ATOM 3642 O O . ASP A 1 457 ? 51.488 19.531 -70.174 1.00 89.94 457 ASP A O 1
ATOM 3646 N N . LEU A 1 458 ? 52.035 18.166 -71.882 1.00 88.69 458 LEU A N 1
ATOM 3647 C CA . LEU A 1 458 ? 53.408 17.871 -71.458 1.00 88.69 458 LEU A CA 1
ATOM 3648 C C . LEU A 1 458 ? 54.460 18.508 -72.384 1.00 88.69 458 LEU A C 1
ATOM 3650 O O . LEU A 1 458 ? 55.583 18.007 -72.479 1.00 88.69 458 LEU A O 1
ATOM 3654 N N . ALA A 1 459 ? 54.113 19.637 -73.015 1.00 85.19 459 ALA A N 1
ATOM 3655 C CA . ALA A 1 459 ? 54.928 20.470 -73.912 1.00 85.19 459 ALA A CA 1
ATOM 3656 C C . ALA A 1 459 ? 55.376 19.799 -75.226 1.00 85.19 459 ALA A C 1
ATOM 3658 O O . ALA A 1 459 ? 55.195 20.371 -76.297 1.00 85.19 459 ALA A O 1
ATOM 3659 N N . GLU A 1 460 ? 55.962 18.602 -75.166 1.00 85.81 460 GLU A N 1
ATOM 3660 C CA . GLU A 1 460 ? 56.391 17.820 -76.339 1.00 85.81 460 GLU A CA 1
ATOM 3661 C C . GLU A 1 460 ? 55.265 16.931 -76.900 1.00 85.81 460 GLU A C 1
ATOM 3663 O O . GLU A 1 460 ? 55.342 16.489 -78.048 1.00 85.81 460 GLU A O 1
ATOM 3668 N N . TYR A 1 461 ? 54.255 16.625 -76.081 1.00 91.56 461 TYR A N 1
ATOM 3669 C CA . TYR A 1 461 ? 53.118 15.766 -76.408 1.00 91.56 461 TYR A CA 1
ATOM 3670 C C . TYR A 1 461 ? 51.941 16.025 -75.454 1.00 91.56 461 TYR A C 1
ATOM 3672 O O . TYR A 1 461 ? 52.116 16.587 -74.370 1.00 91.56 461 TYR A O 1
ATOM 3680 N N . THR A 1 462 ? 50.746 15.597 -75.847 1.00 92.50 462 THR A N 1
ATOM 3681 C CA . THR A 1 462 ? 49.507 15.724 -75.079 1.00 92.50 462 THR A CA 1
ATOM 3682 C C . THR A 1 462 ? 48.910 14.344 -74.821 1.00 92.50 462 THR A C 1
ATOM 3684 O O . THR A 1 462 ? 48.851 13.496 -75.712 1.00 92.50 462 THR A O 1
ATOM 3687 N N . VAL A 1 463 ? 48.473 14.104 -73.584 1.00 94.31 463 VAL A N 1
ATOM 3688 C CA . VAL A 1 463 ? 47.812 12.855 -73.187 1.00 94.31 463 VAL A CA 1
ATOM 3689 C C . VAL A 1 463 ? 46.359 13.132 -72.834 1.00 94.31 463 VAL A C 1
ATOM 3691 O O . VAL A 1 463 ? 46.080 13.914 -71.925 1.00 94.31 463 VAL A O 1
ATOM 3694 N N . TYR A 1 464 ? 45.440 12.466 -73.518 1.00 94.31 464 TYR A N 1
ATOM 3695 C CA . TYR A 1 464 ? 44.006 12.550 -73.265 1.00 94.31 464 TYR A CA 1
ATOM 3696 C C . TYR A 1 464 ? 43.543 11.359 -72.432 1.00 94.31 464 TYR A C 1
ATOM 3698 O O . TYR A 1 464 ? 43.923 10.223 -72.702 1.00 94.31 464 TYR A O 1
ATOM 3706 N N . VAL A 1 465 ? 42.707 11.611 -71.432 1.00 93.12 465 VAL A N 1
ATOM 3707 C CA . VAL A 1 465 ? 42.025 10.568 -70.664 1.00 93.12 465 VAL A CA 1
ATOM 3708 C C . VAL A 1 465 ? 40.624 10.419 -71.234 1.00 93.12 465 VAL A C 1
ATOM 3710 O O . VAL A 1 465 ? 39.836 11.363 -71.194 1.00 93.12 465 VAL A O 1
ATOM 3713 N N . ILE A 1 466 ? 40.326 9.245 -71.777 1.00 92.00 466 ILE A N 1
ATOM 3714 C CA . ILE A 1 466 ? 39.059 8.948 -72.450 1.00 92.00 466 ILE A CA 1
ATOM 3715 C C . ILE A 1 466 ? 38.433 7.683 -71.872 1.00 92.00 466 ILE A C 1
ATOM 3717 O O . ILE A 1 466 ? 39.127 6.849 -71.292 1.00 92.00 466 ILE A O 1
ATOM 3721 N N . THR A 1 467 ? 37.125 7.517 -72.043 1.00 91.69 467 THR A N 1
ATOM 3722 C CA . THR A 1 467 ? 36.445 6.256 -71.724 1.00 91.69 467 THR A CA 1
ATOM 3723 C C . THR A 1 467 ? 36.243 5.410 -72.979 1.00 91.69 467 THR A C 1
ATOM 3725 O O . THR A 1 467 ? 36.279 5.963 -74.082 1.00 91.69 467 THR A O 1
ATOM 3728 N N . PRO A 1 468 ? 36.004 4.091 -72.850 1.00 85.69 468 PRO A N 1
ATOM 3729 C CA . PRO A 1 468 ? 35.706 3.229 -73.992 1.00 85.69 468 PRO A CA 1
ATOM 3730 C C . PRO A 1 468 ? 34.520 3.717 -74.831 1.00 85.69 468 PRO A C 1
ATOM 3732 O O . PRO A 1 468 ? 34.515 3.535 -76.040 1.00 85.69 468 PRO A O 1
ATOM 3735 N N . GLU A 1 469 ? 33.530 4.362 -74.209 1.00 84.00 469 GLU A N 1
ATOM 3736 C CA . GLU A 1 469 ? 32.349 4.908 -74.890 1.00 84.00 469 GLU A CA 1
ATOM 3737 C C . GLU A 1 469 ? 32.650 6.187 -75.684 1.00 84.00 469 GLU A C 1
ATOM 3739 O O . GLU A 1 469 ? 31.851 6.592 -76.525 1.00 84.00 469 GLU A O 1
ATOM 3744 N N . SER A 1 470 ? 33.778 6.840 -75.394 1.00 79.25 470 SER A N 1
ATOM 3745 C CA . SER A 1 470 ? 34.222 8.070 -76.060 1.00 79.25 470 SER A CA 1
ATOM 3746 C C . SER A 1 470 ? 35.157 7.805 -77.249 1.00 79.25 470 SER A C 1
ATOM 3748 O O . SER A 1 470 ? 35.610 8.759 -77.883 1.00 79.25 470 SER A O 1
ATOM 3750 N N . MET A 1 471 ? 35.482 6.535 -77.507 1.00 68.25 471 MET A N 1
ATOM 3751 C CA . MET A 1 471 ? 36.310 6.062 -78.621 1.00 68.25 471 MET A CA 1
ATOM 3752 C C . MET A 1 471 ? 35.465 5.760 -79.852 1.00 68.25 471 MET A C 1
ATOM 3754 O O . MET A 1 471 ? 35.948 6.078 -80.962 1.00 68.25 471 MET A O 1
#